Protein AF-0000000072175889 (afdb_homodimer)

Secondary structure (DSSP, 8-state):
------------------------THHHHHHHHHHHHHHHHS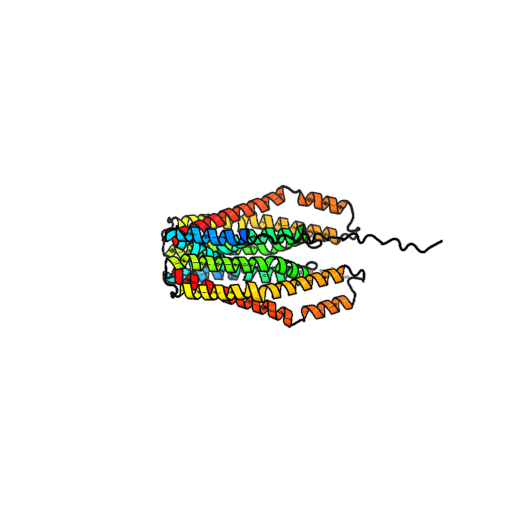-HHHHHHHHHHHHHHHHHHHHHHHHHHHHHHIIIIII-SSSHHHHHHHHHHHHHHHHHHHHHHHHHHHHHHHHTTS-TTSHHHHHHHHHHHHHHIIIIIIHHHHHHHHHHHHHHHHHHHHS-S-TT-HHHHHHHHHHTT-HHHHHHHHHHHHHHHHHHHHHHHHHHHHHH-/------------------------THHHHHHHHHHHHHHHHS-HHHHHHHHHHHHHHHHHHHHHHHHHHHHHHIIIIII-SSSHHHHHHHHHHHHHHHHHHHHHHHHHHHHHHHHTTS-TTSHHHHHHHHHHHHHHIIIIIIHHHHHHHHHHHHHHHHHHHHS-S-TT-HHHHHHHHHHTT-HHHHHHHHHHHHHHHHHHHHHHHHHHHHHH-

Radius of gyration: 27.95 Å; Cα contacts (8 Å, |Δi|>4): 448; chains: 2; bounding box: 130×73×53 Å

Solvent-accessible surface area (backbone atoms only — not comparable to full-atom values): 22132 Å² total; per-residue (Å²): 138,84,78,72,76,77,76,75,78,74,72,75,75,72,69,76,72,73,68,73,73,67,79,63,67,59,72,68,43,43,56,54,53,50,48,50,55,51,50,69,74,40,53,75,55,52,21,39,31,46,12,49,50,16,42,17,34,37,38,7,33,49,55,42,45,66,52,48,49,59,49,47,45,42,43,20,53,68,70,33,92,76,50,26,64,42,46,42,26,43,51,47,37,68,46,45,64,58,49,34,48,50,40,30,50,20,33,48,39,18,42,58,20,40,54,81,77,44,59,74,79,36,69,31,43,47,25,33,51,52,21,34,53,37,28,46,43,31,48,73,51,41,39,57,54,35,30,50,51,24,44,48,50,31,51,50,47,50,54,56,65,64,44,82,66,68,92,80,44,70,62,60,57,47,50,51,54,50,64,75,53,38,64,64,62,56,44,45,44,48,50,43,50,48,39,50,51,52,24,41,52,21,40,49,48,21,51,44,44,57,48,67,103,141,85,80,80,73,79,77,73,77,74,72,75,75,72,71,74,71,72,69,73,72,65,80,64,67,58,72,67,43,43,58,54,51,51,49,52,53,50,52,70,74,39,54,75,56,50,20,39,31,46,12,50,49,16,42,16,34,37,39,6,33,49,54,43,45,66,52,48,50,59,50,47,45,42,44,19,55,69,70,34,90,76,51,25,64,44,46,42,26,42,51,47,36,67,46,45,63,57,49,32,48,50,40,31,49,20,33,50,40,18,42,59,21,38,53,80,77,44,59,75,80,36,69,31,43,47,24,30,52,52,21,34,54,38,29,47,43,32,47,73,52,41,38,57,54,36,30,50,53,24,42,49,50,32,51,50,48,51,54,58,65,64,44,84,64,68,92,81,43,71,63,60,58,47,49,49,56,51,62,74,54,38,63,64,61,56,44,45,43,49,50,43,49,50,39,49,51,52,25,40,51,22,40,48,48,21,51,44,44,58,47,67,103

Foldseek 3Di:
DCPPPPPPPPPPPPVPPPPPPPPDPCVVCVVVVVLVVCLVVPDLVVLQVQLVQLLVCLQVVLVVCVVVLVVLQCCQDPVDPPRHLLVSLVVCLVCQLVVLVSNLVSLVRNLSSCVVPDPCPQLLNVLSVLLNVLSVCCNPPLVVVLSVLSVVSNVVVVVVVPPPPPPPDPVVVVVVVVSVPPPVSVVSVVVNSVSSVSSSVSSVSNVVRVVVD/DDDPPPPPPPPPPPVPPPPPPPPDPCVVCVVVVVLVVCLVVPDLVVLQVQLVQLLVCLQVVLVVCVVVLVVLQCCQDPVDPPRHLLVSLVVCLVCQLVVLVSNLVSLVRNLSSCVVPDPCPQLLNVLSVLLNVLSVCCNPPLVVVLSVLSVVSNVVVVVLVPPPPPPPDPVVVVVVVVSVPPPVSVVSVVVNSVSSVSSSVSSVSNVVRVVVD

Structure (mmCIF, N/CA/C/O backbone):
data_AF-0000000072175889-model_v1
#
loop_
_entity.id
_entity.type
_entity.pdbx_description
1 polymer 'TMEM205-like domain-containing protein'
#
loop_
_atom_site.group_PDB
_atom_site.id
_atom_site.type_symbol
_atom_site.label_atom_id
_atom_site.label_alt_id
_atom_site.label_comp_id
_atom_site.label_asym_id
_atom_site.label_entity_id
_atom_site.label_seq_id
_atom_site.pdbx_PDB_ins_code
_atom_site.Cartn_x
_atom_site.Cartn_y
_atom_site.Cartn_z
_atom_site.occupancy
_atom_site.B_iso_or_equiv
_atom_site.auth_seq_id
_atom_site.auth_comp_id
_atom_site.auth_asym_id
_atom_site.auth_atom_id
_atom_site.pdbx_PDB_model_num
ATOM 1 N N . MET A 1 1 ? -71.188 46.906 4.781 1 25.08 1 MET A N 1
ATOM 2 C CA . MET A 1 1 ? -69.875 47.062 4.105 1 25.08 1 MET A CA 1
ATOM 3 C C . MET A 1 1 ? -68.875 45.938 4.488 1 25.08 1 MET A C 1
ATOM 5 O O . MET A 1 1 ? -68.875 45.5 5.633 1 25.08 1 MET A O 1
ATOM 9 N N . ALA A 1 2 ? -68.312 45.281 3.402 1 26.62 2 ALA A N 1
ATOM 10 C CA . ALA A 1 2 ? -67.812 44.031 2.838 1 26.62 2 ALA A CA 1
ATOM 11 C C . ALA A 1 2 ? -66.438 43.75 3.328 1 26.62 2 ALA A C 1
ATOM 13 O O . ALA A 1 2 ? -65.438 44.375 2.893 1 26.62 2 ALA A O 1
ATOM 14 N N . ASP A 1 3 ? -66.25 43.75 4.602 1 27.36 3 ASP A N 1
ATOM 15 C CA . ASP A 1 3 ? -65 43.5 5.297 1 27.36 3 ASP A CA 1
ATOM 16 C C . ASP A 1 3 ? -64.375 42.219 4.82 1 27.36 3 ASP A C 1
ATOM 18 O O . ASP A 1 3 ? -64.812 41.125 5.16 1 27.36 3 ASP A O 1
ATOM 22 N N . GLU A 1 4 ? -64.25 42.125 3.418 1 26.41 4 GLU A N 1
ATOM 23 C CA . GLU A 1 4 ? -63.688 40.969 2.705 1 26.41 4 GLU A CA 1
ATOM 24 C C . GLU A 1 4 ? -62.344 40.562 3.275 1 26.41 4 GLU A C 1
ATOM 26 O O . GLU A 1 4 ? -61.438 41.406 3.43 1 26.41 4 GLU A O 1
ATOM 31 N N . SER A 1 5 ? -62.344 39.625 4.266 1 29.09 5 SER A N 1
ATOM 32 C CA . SER A 1 5 ? -61.406 38.781 4.941 1 29.09 5 SER A CA 1
ATOM 33 C C . SER A 1 5 ? -60.375 38.219 3.961 1 29.09 5 SER A C 1
ATOM 35 O O . SER A 1 5 ? -60.719 37.469 3.039 1 29.09 5 SER A O 1
ATOM 37 N N . LEU A 1 6 ? -59.562 39.125 3.35 1 28.02 6 LEU A N 1
ATOM 38 C CA . LEU A 1 6 ? -58.531 38.781 2.375 1 28.02 6 LEU A CA 1
ATOM 39 C C . LEU A 1 6 ? -57.719 37.594 2.857 1 28.02 6 LEU A C 1
ATOM 41 O O . LEU A 1 6 ? -57.219 37.594 3.977 1 28.02 6 LEU A O 1
ATOM 45 N N . SER A 1 7 ? -58.188 36.375 2.561 1 28.78 7 SER A N 1
ATOM 46 C CA . SER A 1 7 ? -57.656 35 2.637 1 28.78 7 SER A CA 1
ATOM 47 C C . SER A 1 7 ? -56.219 34.938 2.156 1 28.78 7 SER A C 1
ATOM 49 O O . SER A 1 7 ? -55.906 35.344 1.032 1 28.78 7 SER A O 1
ATOM 51 N N . GLY A 1 8 ? -55.312 35.469 3.002 1 26.55 8 GLY A N 1
ATOM 52 C CA . GLY A 1 8 ? -53.875 35.438 2.754 1 26.55 8 GLY A CA 1
ATOM 53 C C . GLY A 1 8 ? -53.406 34.125 2.17 1 26.55 8 GLY A C 1
ATOM 54 O O . GLY A 1 8 ? -53.875 33.062 2.574 1 26.55 8 GLY A O 1
ATOM 55 N N . HIS A 1 9 ? -53.219 34.062 0.839 1 29.09 9 HIS A N 1
ATOM 56 C CA . HIS A 1 9 ? -52.656 33.031 -0.006 1 29.09 9 HIS A CA 1
ATOM 57 C C . HIS A 1 9 ? -51.375 32.438 0.612 1 29.09 9 HIS A C 1
ATOM 59 O O . HIS A 1 9 ? -50.469 33.188 0.969 1 29.09 9 HIS A O 1
ATOM 65 N N . GLU A 1 10 ? -51.531 31.375 1.398 1 28.72 10 GLU A N 1
ATOM 66 C CA . GLU A 1 10 ? -50.531 30.453 1.918 1 28.72 10 GLU A CA 1
ATOM 67 C C . GLU A 1 10 ? -49.531 30.062 0.833 1 28.72 10 GLU A C 1
ATOM 69 O O . GLU A 1 10 ? -49.906 29.531 -0.206 1 28.72 10 GLU A O 1
ATOM 74 N N . ILE A 1 11 ? -48.625 30.969 0.48 1 29.8 11 ILE A N 1
ATOM 75 C CA . ILE A 1 11 ? -47.594 30.531 -0.454 1 29.8 11 ILE A CA 1
ATOM 76 C C . ILE A 1 11 ? -47 29.219 0.03 1 29.8 11 ILE A C 1
ATOM 78 O O . ILE A 1 11 ? -46.562 29.125 1.181 1 29.8 11 ILE A O 1
ATOM 82 N N . PRO A 1 12 ? -47.469 28.078 -0.475 1 28.64 12 PRO A N 1
ATOM 83 C CA . PRO A 1 12 ? -46.875 26.797 -0.122 1 28.64 12 PRO A CA 1
ATOM 84 C C . PRO A 1 12 ? -45.344 26.766 -0.342 1 28.64 12 PRO A C 1
ATOM 86 O O . PRO A 1 12 ? -44.875 27.141 -1.419 1 28.64 12 PRO A O 1
ATOM 89 N N . GLU A 1 13 ? -44.625 27.234 0.637 1 25.17 13 GLU A N 1
ATOM 90 C CA . GLU A 1 13 ? -43.156 27.109 0.569 1 25.17 13 GLU A CA 1
ATOM 91 C C . GLU A 1 13 ? -42.75 25.688 0.161 1 25.17 13 GLU A C 1
ATOM 93 O O . GLU A 1 13 ? -42.906 24.75 0.928 1 25.17 13 GLU A O 1
ATOM 98 N N . GLU A 1 14 ? -43.094 25.281 -1.032 1 26.05 14 GLU A N 1
ATOM 99 C CA . GLU A 1 14 ? -42.531 24 -1.463 1 26.05 14 GLU A CA 1
ATOM 100 C C . GLU A 1 14 ? -41.031 24 -1.324 1 26.05 14 GLU A C 1
ATOM 102 O O . GLU A 1 14 ? -40.312 24.75 -2.012 1 26.05 14 GLU A O 1
ATOM 107 N N . ARG A 1 15 ? -40.562 24.047 -0.065 1 25.44 15 ARG A N 1
ATOM 108 C CA . ARG A 1 15 ? -39.156 23.781 0.106 1 25.44 15 ARG A CA 1
ATOM 109 C C . ARG A 1 15 ? -38.719 22.594 -0.745 1 25.44 15 ARG A C 1
ATOM 111 O O . ARG A 1 15 ? -39.156 21.469 -0.537 1 25.44 15 ARG A O 1
ATOM 118 N N . LYS A 1 16 ? -38.375 22.891 -1.991 1 23.92 16 LYS A N 1
ATOM 119 C CA . LYS A 1 16 ? -37.688 21.875 -2.791 1 23.92 16 LYS A CA 1
ATOM 120 C C . LYS A 1 16 ? -36.531 21.219 -2.008 1 23.92 16 LYS A C 1
ATOM 122 O O . LYS A 1 16 ? -35.562 21.891 -1.642 1 23.92 16 LYS A O 1
ATOM 127 N N . SER A 1 17 ? -36.906 20.359 -0.991 1 27.66 17 SER A N 1
ATOM 128 C CA . SER A 1 17 ? -35.906 19.484 -0.425 1 27.66 17 SER A CA 1
ATOM 129 C C . SER A 1 17 ? -35 18.906 -1.513 1 27.66 17 SER A C 1
ATOM 131 O O . SER A 1 17 ? -35.469 18.219 -2.418 1 27.66 17 SER A O 1
ATOM 133 N N . THR A 1 18 ? -34.156 19.781 -2.029 1 26.89 18 THR A N 1
ATOM 134 C CA . THR A 1 18 ? -33.156 19.156 -2.896 1 26.89 18 THR A CA 1
ATOM 135 C C . THR A 1 18 ? -32.562 17.922 -2.242 1 26.89 18 THR A C 1
ATOM 137 O O . THR A 1 18 ? -31.891 18.016 -1.211 1 26.89 18 THR A O 1
ATOM 140 N N . ALA A 1 19 ? -33.344 16.875 -2.137 1 27.84 19 ALA A N 1
ATOM 141 C CA . ALA A 1 19 ? -32.812 15.547 -1.836 1 27.84 19 ALA A CA 1
ATOM 142 C C . ALA A 1 19 ? -31.438 15.336 -2.486 1 27.84 19 ALA A C 1
ATOM 144 O O . ALA A 1 19 ? -31.297 15.508 -3.697 1 27.84 19 ALA A O 1
ATOM 145 N N . GLY A 1 20 ? -30.438 15.789 -1.734 1 28.44 20 GLY A N 1
ATOM 146 C CA . GLY A 1 20 ? -29.078 15.414 -2.104 1 28.44 20 GLY A CA 1
ATOM 147 C C . GLY A 1 20 ? -28.984 14.016 -2.688 1 28.44 20 GLY A C 1
ATOM 148 O O . GLY A 1 20 ? -29.438 13.047 -2.07 1 28.44 20 GLY A O 1
ATOM 149 N N . ARG A 1 21 ? -29.188 13.914 -3.973 1 28.92 21 ARG A N 1
ATOM 150 C CA . ARG A 1 21 ? -28.969 12.672 -4.703 1 28.92 21 ARG A CA 1
ATOM 151 C C . ARG A 1 21 ? -27.812 11.883 -4.117 1 28.92 21 ARG A C 1
ATOM 153 O O . ARG A 1 21 ? -26.688 12.406 -4 1 28.92 21 ARG A O 1
ATOM 160 N N . SER A 1 22 ? -28.172 11 -3.234 1 33.03 22 SER A N 1
ATOM 161 C CA . SER A 1 22 ? -27.266 9.961 -2.775 1 33.03 22 SER A CA 1
ATOM 162 C C . SER A 1 22 ? -26.359 9.477 -3.904 1 33.03 22 SER A C 1
ATOM 164 O O . SER A 1 22 ? -26.828 9.227 -5.016 1 33.03 22 SER A O 1
ATOM 166 N N . PRO A 1 23 ? -25.156 10.016 -3.939 1 34.16 23 PRO A N 1
ATOM 167 C CA . PRO A 1 23 ? -24.297 9.477 -5 1 34.16 23 PRO A CA 1
ATOM 168 C C . PRO A 1 23 ? -24.609 8.016 -5.32 1 34.16 23 PRO A C 1
ATOM 170 O O . PRO A 1 23 ? -24.875 7.223 -4.41 1 34.16 23 PRO A O 1
ATOM 173 N N . SER A 1 24 ? -25.203 7.66 -6.469 1 33.81 24 SER A N 1
ATOM 174 C CA . SER A 1 24 ? -25.719 6.41 -7.016 1 33.81 24 SER A CA 1
ATOM 175 C C . SER A 1 24 ? -24.797 5.242 -6.691 1 33.81 24 SER A C 1
ATOM 177 O O . SER A 1 24 ? -23.578 5.355 -6.824 1 33.81 24 SER A O 1
ATOM 179 N N . THR A 1 25 ? -25.297 4.262 -5.941 1 39 25 THR A N 1
ATOM 180 C CA . THR A 1 25 ? -24.922 2.869 -5.73 1 39 25 THR A CA 1
ATOM 181 C C . THR A 1 25 ? -24.391 2.254 -7.023 1 39 25 THR A C 1
ATOM 183 O O . THR A 1 25 ? -23.703 1.228 -6.996 1 39 25 THR A O 1
ATOM 186 N N . ALA A 1 26 ? -24.797 2.83 -8.164 1 35.84 26 ALA A N 1
ATOM 187 C CA . ALA A 1 26 ? -24.453 2.238 -9.453 1 35.84 26 ALA A CA 1
ATOM 188 C C . ALA A 1 26 ? -22.953 2.33 -9.711 1 35.84 26 ALA A C 1
ATOM 190 O O . ALA A 1 26 ? -22.359 1.427 -10.305 1 35.84 26 ALA A O 1
ATOM 191 N N . LEU A 1 27 ? -22.312 3.41 -9.352 1 40.44 27 LEU A N 1
ATOM 192 C CA . LEU A 1 27 ? -20.875 3.529 -9.617 1 40.44 27 LEU A CA 1
ATOM 193 C C . LEU A 1 27 ? -20.094 2.521 -8.797 1 40.44 27 LEU A C 1
ATOM 195 O O . LEU A 1 27 ? -19.016 2.072 -9.227 1 40.44 27 LEU A O 1
ATOM 199 N N . GLN A 1 28 ? -20.625 2.164 -7.562 1 40.88 28 GLN A N 1
ATOM 200 C CA . GLN A 1 28 ? -19.938 1.193 -6.719 1 40.88 28 GLN A CA 1
ATOM 201 C C . GLN A 1 28 ? -20.172 -0.232 -7.207 1 40.88 28 GLN A C 1
ATOM 203 O O . GLN A 1 28 ? -19.297 -1.092 -7.082 1 40.88 28 GLN A O 1
ATOM 208 N N . LEU A 1 29 ? -21.359 -0.462 -7.664 1 44.06 29 LEU A N 1
ATOM 209 C CA . LEU A 1 29 ? -21.703 -1.814 -8.086 1 44.06 29 LEU A CA 1
ATOM 210 C C . LEU A 1 29 ? -21.094 -2.133 -9.445 1 44.06 29 LEU A C 1
ATOM 212 O O . LEU A 1 29 ? -20.953 -3.301 -9.812 1 44.06 29 LEU A O 1
ATOM 216 N N . MET A 1 30 ? -20.797 -1.119 -10.164 1 43.03 30 MET A N 1
ATOM 217 C CA . MET A 1 30 ? -20.375 -1.392 -11.539 1 43.03 30 MET A CA 1
ATOM 218 C C . MET A 1 30 ? -19.062 -2.164 -11.562 1 43.03 30 MET A C 1
ATOM 220 O O . MET A 1 30 ? -18.906 -3.105 -12.344 1 43.03 30 MET A O 1
ATOM 224 N N . PRO A 1 31 ? -18.172 -1.819 -10.672 1 46.97 31 PRO A N 1
ATOM 225 C CA . PRO A 1 31 ? -16.969 -2.648 -10.797 1 46.97 31 PRO A CA 1
ATOM 226 C C . PRO A 1 31 ? -17.203 -4.082 -10.328 1 46.97 31 PRO A C 1
ATOM 228 O O . PRO A 1 31 ? -16.656 -5.02 -10.914 1 46.97 31 PRO A O 1
ATOM 231 N N . ALA A 1 32 ? -18.062 -4.254 -9.406 1 48.25 32 ALA A N 1
ATOM 232 C CA . ALA A 1 32 ? -18.312 -5.633 -8.992 1 48.25 32 ALA A CA 1
ATOM 233 C C . ALA A 1 32 ? -19.016 -6.418 -10.086 1 48.25 32 ALA A C 1
ATOM 235 O O . ALA A 1 32 ? -18.688 -7.582 -10.336 1 48.25 32 ALA A O 1
ATOM 236 N N . LEU A 1 33 ? -20.094 -5.902 -10.68 1 44.22 33 LEU A N 1
ATOM 237 C CA . LEU A 1 33 ? -20.781 -6.582 -11.766 1 44.22 33 LEU A CA 1
ATOM 238 C C . LEU A 1 33 ? -19.875 -6.758 -12.969 1 44.22 33 LEU A C 1
ATOM 240 O O . LEU A 1 33 ? -19.859 -7.824 -13.594 1 44.22 33 LEU A O 1
ATOM 244 N N . LEU A 1 34 ? -19.125 -5.781 -13.352 1 44.84 34 LEU A N 1
ATOM 245 C CA . LEU A 1 34 ? -18.172 -5.941 -14.445 1 44.84 34 LEU A CA 1
ATOM 246 C C . LEU A 1 34 ? -17.125 -7 -14.109 1 44.84 34 LEU A C 1
ATOM 248 O O . LEU A 1 34 ? -16.75 -7.809 -14.961 1 44.84 34 LEU A O 1
ATOM 252 N N . LEU A 1 35 ? -16.703 -7.012 -12.898 1 46.22 35 LEU A N 1
ATOM 253 C CA . LEU A 1 35 ? -15.797 -8.07 -12.469 1 46.22 35 LEU A CA 1
ATOM 254 C C . LEU A 1 35 ? -16.469 -9.438 -12.57 1 46.22 35 LEU A C 1
ATOM 256 O O . LEU A 1 35 ? -15.859 -10.398 -13.031 1 46.22 35 LEU A O 1
ATOM 260 N N . SER A 1 36 ? -17.672 -9.555 -12.102 1 47.06 36 SER A N 1
ATOM 261 C CA . SER A 1 36 ? -18.422 -10.805 -12.234 1 47.06 36 SER A CA 1
ATOM 262 C C . SER A 1 36 ? -18.562 -11.211 -13.695 1 47.06 36 SER A C 1
ATOM 264 O O . SER A 1 36 ? -18.406 -12.391 -14.031 1 47.06 36 SER A O 1
ATOM 266 N N . LEU A 1 37 ? -18.984 -10.375 -14.523 1 44 37 LEU A N 1
ATOM 267 C CA . LEU A 1 37 ? -19.156 -10.672 -15.938 1 44 37 LEU A CA 1
ATOM 268 C C . LEU A 1 37 ? -17.812 -11.008 -16.578 1 44 37 LEU A C 1
ATOM 270 O O . LEU A 1 37 ? -17.719 -11.938 -17.391 1 44 37 LEU A O 1
ATOM 274 N N . LEU A 1 38 ? -16.781 -10.258 -16.25 1 46.25 38 LEU A N 1
ATOM 275 C CA . LEU A 1 38 ? -15.469 -10.586 -16.812 1 46.25 38 LEU A CA 1
ATOM 276 C C . LEU A 1 38 ? -15.016 -11.969 -16.359 1 46.25 38 LEU A C 1
ATOM 278 O O . LEU A 1 38 ? -14.391 -12.711 -17.125 1 46.25 38 LEU A O 1
ATOM 282 N N . LEU A 1 39 ? -15.32 -12.359 -15.156 1 49.97 39 LEU A N 1
ATOM 283 C CA . LEU A 1 39 ? -14.977 -13.664 -14.609 1 49.97 39 LEU A CA 1
ATOM 284 C C . LEU A 1 39 ? -15.766 -14.766 -15.312 1 49.97 39 LEU A C 1
ATOM 286 O O . LEU A 1 39 ? -15.281 -15.898 -15.445 1 49.97 39 LEU A O 1
ATOM 290 N N . GLN A 1 40 ? -17.016 -14.594 -15.492 1 46.59 40 GLN A N 1
ATOM 291 C CA . GLN A 1 40 ? -17.797 -15.609 -16.172 1 46.59 40 GLN A CA 1
ATOM 292 C C . GLN A 1 40 ? -17.203 -15.945 -17.531 1 46.59 40 GLN A C 1
ATOM 294 O O . GLN A 1 40 ? -17.203 -17.109 -17.953 1 46.59 40 GLN A O 1
ATOM 299 N N . LEU A 1 41 ? -16.984 -15.016 -18.312 1 45.38 41 LEU A N 1
ATOM 300 C CA . LEU A 1 41 ? -16.531 -15.281 -19.688 1 45.38 41 LEU A CA 1
ATOM 301 C C . LEU A 1 41 ? -15.047 -15.641 -19.703 1 45.38 41 LEU A C 1
ATOM 303 O O . LEU A 1 41 ? -14.523 -16.078 -20.734 1 45.38 41 LEU A O 1
ATOM 307 N N . ALA A 1 42 ? -14.297 -15.227 -18.594 1 53.75 42 ALA A N 1
ATOM 308 C CA . ALA A 1 42 ? -12.844 -15.211 -18.781 1 53.75 42 ALA A CA 1
ATOM 309 C C . ALA A 1 42 ? -12.25 -16.609 -18.578 1 53.75 42 ALA A C 1
ATOM 311 O O . ALA A 1 42 ? -12.75 -17.391 -17.766 1 53.75 42 ALA A O 1
ATOM 312 N N . ASP A 1 43 ? -11.469 -17.109 -19.438 1 72.38 43 ASP A N 1
ATOM 313 C CA . ASP A 1 43 ? -10.516 -18.219 -19.484 1 72.38 43 ASP A CA 1
ATOM 314 C C . ASP A 1 43 ? -9.797 -18.391 -18.156 1 72.38 43 ASP A C 1
ATOM 316 O O . ASP A 1 43 ? -9.648 -17.438 -17.391 1 72.38 43 ASP A O 1
ATOM 320 N N . SER A 1 44 ? -9.82 -19.578 -17.625 1 79.81 44 SER A N 1
ATOM 321 C CA . SER A 1 44 ? -9.164 -19.984 -16.391 1 79.81 44 SER A CA 1
ATOM 322 C C . SER A 1 44 ? -7.895 -19.172 -16.141 1 79.81 44 SER A C 1
ATOM 324 O O . SER A 1 44 ? -7.531 -18.906 -14.992 1 79.81 44 SER A O 1
ATOM 326 N N . ARG A 1 45 ? -7.418 -18.656 -17.188 1 84.44 45 ARG A N 1
ATOM 327 C CA . ARG A 1 45 ? -6.176 -17.906 -17.078 1 84.44 45 ARG A CA 1
ATOM 328 C C . ARG A 1 45 ? -6.43 -16.5 -16.531 1 84.44 45 ARG A C 1
ATOM 330 O O . ARG A 1 45 ? -5.691 -16.031 -15.664 1 84.44 45 ARG A O 1
ATOM 337 N N . ILE A 1 46 ? -7.445 -16.016 -16.984 1 88.94 46 ILE A N 1
ATOM 338 C CA . ILE A 1 46 ? -7.789 -14.664 -16.547 1 88.94 46 ILE A CA 1
ATOM 339 C C . ILE A 1 46 ? -8.211 -14.688 -15.086 1 88.94 46 ILE A C 1
ATOM 341 O O . ILE A 1 46 ? -7.863 -13.781 -14.32 1 88.94 46 ILE A O 1
ATOM 345 N N . CYS A 1 47 ? -8.852 -15.727 -14.68 1 90.25 47 CYS A N 1
ATOM 346 C CA . CYS A 1 47 ? -9.312 -15.859 -13.297 1 90.25 47 CYS A CA 1
ATOM 347 C C . CYS A 1 47 ? -8.125 -15.969 -12.344 1 90.25 47 CYS A C 1
ATOM 349 O O . CYS A 1 47 ? -8.141 -15.367 -11.266 1 90.25 47 CYS A O 1
ATOM 351 N N . LYS A 1 48 ? -7.156 -16.688 -12.789 1 91.31 48 LYS A N 1
ATOM 352 C CA . LYS A 1 48 ? -5.957 -16.812 -11.969 1 91.31 48 LYS A CA 1
ATOM 353 C C . LYS A 1 48 ? -5.238 -15.477 -11.82 1 91.31 48 LYS A C 1
ATOM 355 O O . LYS A 1 48 ? -4.777 -15.133 -10.727 1 91.31 48 LYS A O 1
ATOM 360 N N . ILE A 1 49 ? -5.203 -14.766 -12.891 1 94.56 49 ILE A N 1
ATOM 361 C CA . ILE A 1 49 ? -4.539 -13.469 -12.875 1 94.56 49 ILE A CA 1
ATOM 362 C C . ILE A 1 49 ? -5.285 -12.516 -11.945 1 94.56 49 ILE A C 1
ATOM 364 O O . ILE A 1 49 ? -4.68 -11.898 -11.07 1 94.56 49 ILE A O 1
ATOM 368 N N . VAL A 1 50 ? -6.562 -12.477 -12.117 1 94.94 50 VAL A N 1
ATOM 369 C CA . VAL A 1 50 ? -7.383 -11.555 -11.344 1 94.94 50 VAL A CA 1
ATOM 370 C C . VAL A 1 50 ? -7.316 -11.922 -9.859 1 94.94 50 VAL A C 1
ATOM 372 O O . VAL A 1 50 ? -7.234 -11.039 -9 1 94.94 50 VAL A O 1
ATOM 375 N N . SER A 1 51 ? -7.281 -13.133 -9.602 1 95.69 51 SER A N 1
ATOM 376 C CA . SER A 1 51 ? -7.195 -13.609 -8.227 1 95.69 51 SER A CA 1
ATOM 377 C C . SER A 1 51 ? -5.879 -13.195 -7.574 1 95.69 51 SER A C 1
ATOM 379 O O . SER A 1 51 ? -5.875 -12.656 -6.465 1 95.69 51 SER A O 1
ATOM 381 N N . LEU A 1 52 ? -4.863 -13.406 -8.312 1 96.69 52 LEU A N 1
ATOM 382 C CA . LEU A 1 52 ? -3.549 -13.094 -7.758 1 96.69 52 LEU A CA 1
ATOM 383 C C . LEU A 1 52 ? -3.359 -11.586 -7.609 1 96.69 52 LEU A C 1
ATOM 385 O O . LEU A 1 52 ? -2.732 -11.133 -6.652 1 96.69 52 LEU A O 1
ATOM 389 N N . LEU A 1 53 ? -3.926 -10.852 -8.484 1 97.94 53 LEU A N 1
ATOM 390 C CA . LEU A 1 53 ? -3.82 -9.398 -8.383 1 97.94 53 LEU A CA 1
ATOM 391 C C . LEU A 1 53 ? -4.602 -8.875 -7.188 1 97.94 53 LEU A C 1
ATOM 393 O O . LEU A 1 53 ? -4.145 -7.969 -6.488 1 97.94 53 LEU A O 1
ATOM 397 N N . GLY A 1 54 ? -5.758 -9.414 -6.992 1 98.25 54 GLY A N 1
ATOM 398 C CA . GLY A 1 54 ? -6.516 -9.039 -5.809 1 98.25 54 GLY A CA 1
ATOM 399 C C . GLY A 1 54 ? -5.781 -9.328 -4.512 1 98.25 54 GLY A C 1
ATOM 400 O O . GLY A 1 54 ? -5.707 -8.477 -3.629 1 98.25 54 GLY A O 1
ATOM 401 N N . ALA A 1 55 ? -5.227 -10.492 -4.477 1 98.38 55 ALA A N 1
ATOM 402 C CA . ALA A 1 55 ? -4.469 -10.883 -3.295 1 98.38 55 ALA A CA 1
ATOM 403 C C . ALA A 1 55 ? -3.219 -10.023 -3.131 1 98.38 55 ALA A C 1
ATOM 405 O O . ALA A 1 55 ? -2.844 -9.672 -2.01 1 98.38 55 ALA A O 1
ATOM 406 N N . ALA A 1 56 ? -2.594 -9.711 -4.223 1 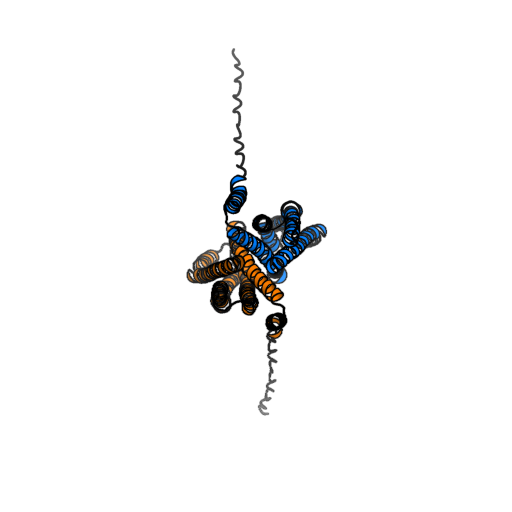98.75 56 ALA A N 1
ATOM 407 C CA . ALA A 1 56 ? -1.386 -8.891 -4.191 1 98.75 56 ALA A CA 1
ATOM 408 C C . ALA A 1 56 ? -1.686 -7.496 -3.654 1 98.75 56 ALA A C 1
ATOM 410 O O . ALA A 1 56 ? -0.936 -6.965 -2.832 1 98.75 56 ALA A O 1
ATOM 411 N N . TYR A 1 57 ? -2.754 -6.973 -4.148 1 98.56 57 TYR A N 1
ATOM 412 C CA . TYR A 1 57 ? -3.127 -5.664 -3.629 1 98.56 57 TYR A CA 1
ATOM 413 C C . TYR A 1 57 ? -3.42 -5.73 -2.135 1 98.56 57 TYR A C 1
ATOM 415 O O . TYR A 1 57 ? -2.945 -4.895 -1.363 1 98.56 57 TYR A O 1
ATOM 423 N N . ALA A 1 58 ? -4.227 -6.66 -1.758 1 98.69 58 ALA A N 1
ATOM 424 C CA . ALA A 1 58 ? -4.613 -6.773 -0.355 1 98.69 58 ALA A CA 1
ATOM 425 C C . ALA A 1 58 ? -3.391 -6.934 0.543 1 98.69 58 ALA A C 1
ATOM 427 O O . ALA A 1 58 ? -3.303 -6.309 1.601 1 98.69 58 ALA A O 1
ATOM 428 N N . PHE A 1 59 ? -2.498 -7.723 0.145 1 98.75 59 PHE A N 1
ATOM 429 C CA . PHE A 1 59 ? -1.285 -7.98 0.913 1 98.75 59 PHE A CA 1
ATOM 430 C C . PHE A 1 59 ? -0.391 -6.746 0.942 1 98.75 59 PHE A C 1
ATOM 432 O O . PHE A 1 59 ? -0.022 -6.266 2.016 1 98.75 59 PHE A O 1
ATOM 439 N N . GLY A 1 60 ? -0.076 -6.223 -0.221 1 98.56 60 GLY A N 1
ATOM 440 C CA . GLY A 1 60 ? 0.896 -5.148 -0.331 1 98.56 60 GLY A CA 1
ATOM 441 C C . GLY A 1 60 ? 0.432 -3.855 0.313 1 98.56 60 GLY A C 1
ATOM 442 O O . GLY A 1 60 ? 1.222 -3.152 0.948 1 98.56 60 GLY A O 1
ATOM 443 N N . SER A 1 61 ? -0.811 -3.533 0.094 1 97.56 61 SER A N 1
ATOM 444 C CA . SER A 1 61 ? -1.342 -2.312 0.688 1 97.56 61 SER A CA 1
ATOM 445 C C . SER A 1 61 ? -1.344 -2.393 2.211 1 97.56 61 SER A C 1
ATOM 447 O O . SER A 1 61 ? -1.03 -1.413 2.891 1 97.56 61 SER A O 1
ATOM 449 N N . ASN A 1 62 ? -1.625 -3.568 2.723 1 97.5 62 ASN A N 1
ATOM 450 C CA . ASN A 1 62 ? -1.643 -3.756 4.168 1 97.5 62 ASN A CA 1
ATOM 451 C C . ASN A 1 62 ? -0.236 -3.707 4.758 1 97.5 62 ASN A C 1
ATOM 453 O O . ASN A 1 62 ? -0.023 -3.123 5.82 1 97.5 62 ASN A O 1
ATOM 457 N N . VAL A 1 63 ? 0.669 -4.32 4.105 1 97.06 63 VAL A N 1
ATOM 458 C CA . VAL A 1 63 ? 2.049 -4.289 4.578 1 97.06 63 VAL A CA 1
ATOM 459 C C . VAL A 1 63 ? 2.566 -2.852 4.57 1 97.06 63 VAL A C 1
ATOM 461 O O . VAL A 1 63 ? 3.225 -2.416 5.52 1 97.06 63 VAL A O 1
ATOM 464 N N . TRP A 1 64 ? 2.252 -2.148 3.523 1 96.31 64 TRP A N 1
ATOM 465 C CA . TRP A 1 64 ? 2.693 -0.76 3.463 1 96.31 64 TRP A CA 1
ATOM 466 C C . TRP A 1 64 ? 2.064 0.06 4.586 1 96.31 64 TRP A C 1
ATOM 468 O O . TRP A 1 64 ? 2.723 0.915 5.184 1 96.31 64 TRP A O 1
ATOM 478 N N . LEU A 1 65 ? 0.853 -0.194 4.852 1 93.81 65 LEU A N 1
ATOM 479 C CA . LEU A 1 65 ? 0.174 0.535 5.918 1 93.81 65 LEU A CA 1
ATOM 480 C C . LEU A 1 65 ? 0.824 0.254 7.266 1 93.81 65 LEU A C 1
ATOM 482 O O . LEU A 1 65 ? 0.866 1.129 8.133 1 93.81 65 LEU A O 1
ATOM 486 N N . LEU A 1 66 ? 1.371 -0.952 7.457 1 91.12 66 LEU A N 1
ATOM 487 C CA . LEU A 1 66 ? 2.068 -1.31 8.688 1 91.12 66 LEU A CA 1
ATOM 488 C C . LEU A 1 66 ? 3.301 -0.434 8.891 1 91.12 66 LEU A C 1
ATOM 490 O O . LEU A 1 66 ? 3.703 -0.173 10.023 1 91.12 66 LEU A O 1
ATOM 494 N N . ARG A 1 67 ? 3.771 -0.04 7.887 1 90.5 67 ARG A N 1
ATOM 495 C CA . ARG A 1 67 ? 4.977 0.776 7.98 1 90.5 67 ARG A CA 1
ATOM 496 C C . ARG A 1 67 ? 4.645 2.26 7.883 1 90.5 67 ARG A C 1
ATOM 498 O O . ARG A 1 67 ? 5.18 3.072 8.641 1 90.5 67 ARG A O 1
ATOM 505 N N . TYR A 1 68 ? 3.764 2.621 7.016 1 91.44 68 TYR A N 1
ATOM 506 C CA . TYR A 1 68 ? 3.402 4.004 6.734 1 91.44 68 TYR A CA 1
ATOM 507 C C . TYR A 1 68 ? 2.701 4.641 7.93 1 91.44 68 TYR A C 1
ATOM 509 O O . TYR A 1 68 ? 2.967 5.797 8.273 1 91.44 68 TYR A O 1
ATOM 517 N N . GLY A 1 69 ? 1.812 3.93 8.547 1 90.56 69 GLY A N 1
ATOM 518 C CA . GLY A 1 69 ? 1.069 4.445 9.688 1 90.56 69 GLY A CA 1
ATOM 519 C C . GLY A 1 69 ? 1.962 4.953 10.805 1 90.56 69 GLY A C 1
ATOM 520 O O . GLY A 1 69 ? 1.913 6.137 11.156 1 90.56 69 GLY A O 1
ATOM 521 N N . PRO A 1 70 ? 2.74 4.07 11.289 1 91.12 70 PRO A N 1
ATOM 522 C CA . PRO A 1 70 ? 3.662 4.488 12.352 1 91.12 70 PRO A CA 1
ATOM 523 C C . PRO A 1 70 ? 4.609 5.602 11.898 1 91.12 70 PRO A C 1
ATOM 525 O O . PRO A 1 70 ? 4.957 6.477 12.695 1 91.12 70 PRO A O 1
ATOM 528 N N . ARG A 1 71 ? 5.039 5.621 10.719 1 93.12 71 ARG A N 1
ATOM 529 C CA . ARG A 1 71 ? 5.906 6.684 10.219 1 93.12 71 ARG A CA 1
ATOM 530 C C . ARG A 1 71 ? 5.18 8.023 10.195 1 93.12 71 ARG A C 1
ATOM 532 O O . ARG A 1 71 ? 5.727 9.039 10.625 1 93.12 71 ARG A O 1
ATOM 539 N N . MET A 1 72 ? 4 8.023 9.75 1 91.75 72 MET A N 1
ATOM 540 C CA . MET A 1 72 ? 3.182 9.234 9.734 1 91.75 72 MET A CA 1
ATOM 541 C C . MET A 1 72 ? 2.953 9.75 11.156 1 91.75 72 MET A C 1
ATOM 543 O O . MET A 1 72 ? 3.021 10.953 11.398 1 91.75 72 MET A O 1
ATOM 547 N N . TYR A 1 73 ? 2.666 8.852 12.008 1 90.56 73 TYR A N 1
ATOM 548 C CA . TYR A 1 73 ? 2.475 9.227 13.398 1 90.56 73 TYR A CA 1
ATOM 549 C C . TYR A 1 73 ? 3.729 9.891 13.961 1 90.56 73 TYR A C 1
ATOM 551 O O . TYR A 1 73 ? 3.648 10.93 14.625 1 90.56 73 TYR A O 1
ATOM 559 N N . ALA A 1 74 ? 4.859 9.312 13.68 1 92.62 74 ALA A N 1
ATOM 560 C CA . ALA A 1 74 ? 6.125 9.852 14.172 1 92.62 74 ALA A CA 1
ATOM 561 C C . ALA A 1 74 ? 6.371 11.25 13.625 1 92.62 74 ALA A C 1
ATOM 563 O O . ALA A 1 74 ? 6.758 12.156 14.359 1 92.62 74 ALA A O 1
ATOM 564 N N . VAL A 1 75 ? 6.09 11.461 12.406 1 91.06 75 VAL A N 1
ATOM 565 C CA . VAL A 1 75 ? 6.34 12.742 11.758 1 91.06 75 VAL A CA 1
ATOM 566 C C . VAL A 1 75 ? 5.367 13.789 12.289 1 91.06 75 VAL A C 1
ATOM 568 O O . VAL A 1 75 ? 5.77 14.906 12.633 1 91.06 75 VAL A O 1
ATOM 571 N N . CYS A 1 76 ? 4.148 13.453 12.375 1 88.81 76 CYS A N 1
ATOM 572 C CA . CYS A 1 76 ? 3.113 14.391 12.797 1 88.81 76 CYS A CA 1
ATOM 573 C C . CYS A 1 76 ? 3.244 14.719 14.281 1 88.81 76 CYS A C 1
ATOM 575 O O . CYS A 1 76 ? 3.164 15.891 14.672 1 88.81 76 CYS A O 1
ATOM 577 N N . CYS A 1 77 ? 3.527 13.719 15.062 1 85.88 77 CYS A N 1
ATOM 578 C CA . CYS A 1 77 ? 3.34 13.883 16.5 1 85.88 77 CYS A CA 1
ATOM 579 C C . CYS A 1 77 ? 4.68 14.023 17.219 1 85.88 77 CYS A C 1
ATOM 581 O O . CYS A 1 77 ? 4.738 14.539 18.328 1 85.88 77 CYS A O 1
ATOM 583 N N . LYS A 1 78 ? 5.715 13.555 16.641 1 88.06 78 LYS A N 1
ATOM 584 C CA . LYS A 1 78 ? 6.988 13.562 17.359 1 88.06 78 LYS A CA 1
ATOM 585 C C . LYS A 1 78 ? 8.008 14.461 16.656 1 88.06 78 LYS A C 1
ATOM 587 O O . LYS A 1 78 ? 8.812 15.117 17.312 1 88.06 78 LYS A O 1
ATOM 592 N N . GLU A 1 79 ? 7.949 14.445 15.422 1 88.31 79 GLU A N 1
ATOM 593 C CA . GLU A 1 79 ? 9.008 15.125 14.68 1 88.31 79 GLU A CA 1
ATOM 594 C C . GLU A 1 79 ? 8.586 16.531 14.273 1 88.31 79 GLU A C 1
ATOM 596 O O . GLU A 1 79 ? 9.43 17.422 14.094 1 88.31 79 GLU A O 1
ATOM 601 N N . SER A 1 80 ? 7.285 16.703 14.094 1 82.88 80 SER A N 1
ATOM 602 C CA . SER A 1 80 ? 6.785 18.031 13.703 1 82.88 80 SER A CA 1
ATOM 603 C C . SER A 1 80 ? 6.234 18.781 14.906 1 82.88 80 SER A C 1
ATOM 605 O O . SER A 1 80 ? 5.582 18.188 15.773 1 82.88 80 SER A O 1
ATOM 607 N N . ARG A 1 81 ? 6.43 20.047 14.914 1 76.81 81 ARG A N 1
ATOM 608 C CA . ARG A 1 81 ? 5.957 20.891 16.016 1 76.81 81 ARG A CA 1
ATOM 609 C C . ARG A 1 81 ? 4.574 21.453 15.711 1 76.81 81 ARG A C 1
ATOM 611 O O . ARG A 1 81 ? 3.867 21.891 16.625 1 76.81 81 ARG A O 1
ATOM 618 N N . TRP A 1 82 ? 4.227 21.359 14.461 1 77.62 82 TRP A N 1
ATOM 619 C CA . TRP A 1 82 ? 3.004 22.094 14.148 1 77.62 82 TRP A CA 1
ATOM 620 C C . TRP A 1 82 ? 1.911 21.156 13.664 1 77.62 82 TRP A C 1
ATOM 622 O O . TRP A 1 82 ? 0.729 21.5 13.672 1 77.62 82 TRP A O 1
ATOM 632 N N . LEU A 1 83 ? 2.086 20 13.156 1 85.44 83 LEU A N 1
ATOM 633 C CA . LEU A 1 83 ? 1.061 19.094 12.656 1 85.44 83 LEU A CA 1
ATOM 634 C C . LEU A 1 83 ? 0.304 18.438 13.812 1 85.44 83 LEU A C 1
ATOM 636 O O . LEU A 1 83 ? -0.875 18.734 14.031 1 85.44 83 LEU A O 1
ATOM 640 N N . GLY A 1 84 ? 1.044 17.734 14.617 1 86.12 84 GLY A N 1
ATOM 641 C CA . GLY A 1 84 ? 0.48 17.141 15.82 1 86.12 84 GLY A CA 1
ATOM 642 C C . GLY A 1 84 ? -0.486 16 15.531 1 86.12 84 GLY A C 1
ATOM 643 O O . GLY A 1 84 ? -0.54 15.5 14.406 1 86.12 84 GLY A O 1
ATOM 644 N N . LYS A 1 85 ? -1.202 15.555 16.562 1 84.81 85 LYS A N 1
ATOM 645 C CA . LYS A 1 85 ? -2.168 14.461 16.5 1 84.81 85 LYS A CA 1
ATOM 646 C C . LYS A 1 85 ? -3.359 14.844 15.617 1 84.81 85 LYS A C 1
ATOM 648 O O . LYS A 1 85 ? -3.979 13.977 15 1 84.81 85 LYS A O 1
ATOM 653 N N . GLU A 1 86 ? -3.629 16.062 15.555 1 84.69 86 GLU A N 1
ATOM 654 C CA . GLU A 1 86 ? -4.754 16.547 14.766 1 84.69 86 GLU A CA 1
ATOM 655 C C . GLU A 1 86 ? -4.539 16.297 13.273 1 84.69 86 GLU A C 1
ATOM 657 O O . GLU A 1 86 ? -5.445 15.812 12.586 1 84.69 86 GLU A O 1
ATOM 662 N N . ALA A 1 87 ? -3.365 16.656 12.867 1 87.38 87 ALA A N 1
ATOM 663 C CA . ALA A 1 87 ? -3.049 16.406 11.469 1 87.38 87 ALA A CA 1
ATOM 664 C C . ALA A 1 87 ? -3.098 14.906 11.156 1 87.38 87 ALA A C 1
ATOM 666 O O . ALA A 1 87 ? -3.689 14.492 10.156 1 87.38 87 ALA A O 1
ATOM 667 N N . PHE A 1 88 ? -2.48 14.203 12.039 1 90.19 88 PHE A N 1
ATOM 668 C CA . PHE A 1 88 ? -2.449 12.758 11.867 1 90.19 88 PHE A CA 1
ATOM 669 C C . PHE A 1 88 ? -3.861 12.188 11.797 1 90.19 88 PHE A C 1
ATOM 671 O O . PHE A 1 88 ? -4.184 11.43 10.875 1 90.19 88 PHE A O 1
ATOM 678 N N . SER A 1 89 ? -4.695 12.523 12.719 1 87.69 89 SER A N 1
ATOM 679 C CA . SER A 1 89 ? -6.059 12.008 12.781 1 87.69 89 SER A CA 1
ATOM 680 C C . SER A 1 89 ? -6.879 12.461 11.57 1 87.69 89 SER A C 1
ATOM 682 O O . SER A 1 89 ? -7.707 11.711 11.062 1 87.69 89 SER A O 1
ATOM 684 N N . THR A 1 90 ? -6.703 13.625 11.172 1 87.44 90 THR A N 1
ATOM 685 C CA . THR A 1 90 ? -7.414 14.148 10.016 1 87.44 90 THR A CA 1
ATOM 686 C C . THR A 1 90 ? -7.086 13.336 8.766 1 87.44 90 THR A C 1
ATOM 688 O O . THR A 1 90 ? -7.988 12.961 8.008 1 87.44 90 THR A O 1
ATOM 691 N N . LEU A 1 91 ? -5.852 13.102 8.617 1 90.94 91 LEU A N 1
ATOM 692 C CA . LEU A 1 91 ? -5.414 12.352 7.445 1 90.94 91 LEU A CA 1
ATOM 693 C C . LEU A 1 91 ? -5.891 10.906 7.508 1 90.94 91 LEU A C 1
ATOM 695 O O . LEU A 1 91 ? -6.352 10.352 6.504 1 90.94 91 LEU A O 1
ATOM 699 N N . GLN A 1 92 ? -5.793 10.305 8.648 1 88.81 92 GLN A N 1
ATOM 700 C CA . GLN A 1 92 ? -6.254 8.93 8.812 1 88.81 92 GLN A CA 1
ATOM 701 C C . GLN A 1 92 ? -7.758 8.82 8.57 1 88.81 92 GLN A C 1
ATOM 703 O O . GLN A 1 92 ? -8.219 7.895 7.902 1 88.81 92 GLN A O 1
ATOM 708 N N . ALA A 1 93 ? -8.469 9.758 9.117 1 88.44 93 ALA A N 1
ATOM 709 C CA . ALA A 1 93 ? -9.922 9.75 8.961 1 88.44 93 ALA A CA 1
ATOM 710 C C . ALA A 1 93 ? -10.32 9.883 7.492 1 88.44 93 ALA A C 1
ATOM 712 O O . ALA A 1 93 ? -11.336 9.336 7.07 1 88.44 93 ALA A O 1
ATOM 713 N N . ALA A 1 94 ? -9.547 10.539 6.777 1 89.94 94 ALA A N 1
ATOM 714 C CA . ALA A 1 94 ? -9.852 10.773 5.367 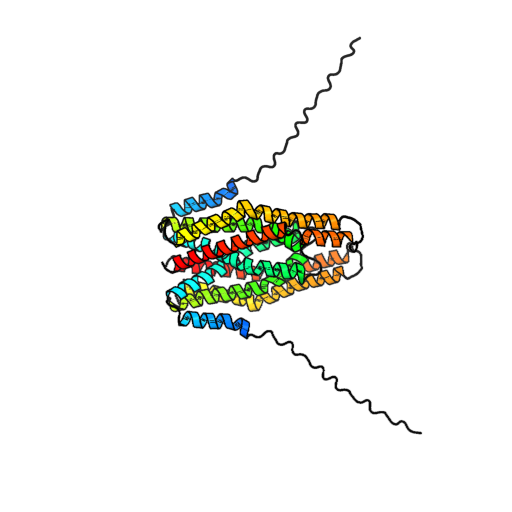1 89.94 94 ALA A CA 1
ATOM 715 C C . ALA A 1 94 ? -9.5 9.555 4.52 1 89.94 94 ALA A C 1
ATOM 717 O O . ALA A 1 94 ? -10.141 9.281 3.506 1 89.94 94 ALA A O 1
ATOM 718 N N . CYS A 1 95 ? -8.508 8.797 4.898 1 91 95 CYS A N 1
ATOM 719 C CA . CYS A 1 95 ? -7.961 7.766 4.023 1 91 95 CYS A CA 1
ATOM 720 C C . CYS A 1 95 ? -8.469 6.383 4.418 1 91 95 CYS A C 1
ATOM 722 O O . CYS A 1 95 ? -8.57 5.492 3.576 1 91 95 CYS A O 1
ATOM 724 N N . PHE A 1 96 ? -8.883 6.164 5.641 1 91.44 96 PHE A N 1
ATOM 725 C CA . PHE A 1 96 ? -9.148 4.824 6.156 1 91.44 96 PHE A CA 1
ATOM 726 C C . PHE A 1 96 ? -10.414 4.246 5.527 1 91.44 96 PHE A C 1
ATOM 728 O O . PHE A 1 96 ? -10.453 3.066 5.18 1 91.44 96 PHE A O 1
ATOM 735 N N . PRO A 1 97 ? -11.453 5.004 5.406 1 92.38 97 PRO A N 1
ATOM 736 C CA . PRO A 1 97 ? -12.648 4.426 4.785 1 92.38 97 PRO A CA 1
ATOM 737 C C . PRO A 1 97 ? -12.375 3.846 3.4 1 92.38 97 PRO A C 1
ATOM 739 O O . PRO A 1 97 ? -12.852 2.754 3.076 1 92.38 97 PRO A O 1
ATOM 742 N N . GLU A 1 98 ? -11.688 4.543 2.613 1 93.81 98 GLU A N 1
ATOM 743 C CA . GLU A 1 98 ? -11.344 4.039 1.286 1 93.81 98 GLU A CA 1
ATOM 744 C C . GLU A 1 98 ? -10.422 2.83 1.375 1 93.81 98 GLU A C 1
ATOM 746 O O . GLU A 1 98 ? -10.531 1.899 0.573 1 93.81 98 GLU A O 1
ATOM 751 N N . PHE A 1 99 ? -9.516 2.906 2.316 1 94.94 99 PHE A N 1
ATOM 752 C CA . PHE A 1 99 ? -8.609 1.776 2.484 1 94.94 99 PHE A CA 1
ATOM 753 C C . PHE A 1 99 ? -9.383 0.502 2.795 1 94.94 99 PHE A C 1
ATOM 755 O O . PHE A 1 99 ? -9.148 -0.54 2.18 1 94.94 99 PHE A O 1
ATOM 762 N N . PHE A 1 100 ? -10.312 0.595 3.699 1 96.25 100 PHE A N 1
ATOM 763 C CA . PHE A 1 100 ? -11.094 -0.569 4.098 1 96.25 100 PHE A CA 1
ATOM 764 C C . PHE A 1 100 ? -11.969 -1.055 2.947 1 96.25 100 PHE A C 1
ATOM 766 O O . PHE A 1 100 ? -12.125 -2.262 2.746 1 96.25 100 PHE A O 1
ATOM 773 N N . ALA A 1 101 ? -12.5 -0.189 2.242 1 96.5 101 ALA A N 1
ATOM 774 C CA . ALA A 1 101 ? -13.336 -0.56 1.101 1 96.5 101 ALA A CA 1
ATOM 775 C C . ALA A 1 101 ? -12.516 -1.281 0.034 1 96.5 101 ALA A C 1
ATOM 777 O O . ALA A 1 101 ? -12.93 -2.324 -0.476 1 96.5 101 ALA A O 1
ATOM 778 N N . LEU A 1 102 ? -11.375 -0.741 -0.288 1 96.56 102 LEU A N 1
ATOM 779 C CA . LEU A 1 102 ? -10.531 -1.334 -1.32 1 96.56 102 LEU A CA 1
ATOM 780 C C . LEU A 1 102 ? -9.945 -2.66 -0.848 1 96.56 102 LEU A C 1
ATOM 782 O O . LEU A 1 102 ? -9.781 -3.59 -1.642 1 96.56 102 LEU A O 1
ATOM 786 N N . GLN A 1 103 ? -9.617 -2.701 0.424 1 97.75 103 GLN A N 1
ATOM 787 C CA . GLN A 1 103 ? -9.148 -3.961 0.993 1 97.75 103 GLN A CA 1
ATOM 788 C C . GLN A 1 103 ? -10.203 -5.051 0.865 1 97.75 103 GLN A C 1
ATOM 790 O O . GLN A 1 103 ? -9.898 -6.176 0.459 1 97.75 103 GLN A O 1
ATOM 795 N N . THR A 1 104 ? -11.406 -4.715 1.22 1 97.75 104 THR A N 1
ATOM 796 C CA . THR A 1 104 ? -12.5 -5.668 1.13 1 97.75 104 THR A CA 1
ATOM 797 C C . THR A 1 104 ? -12.742 -6.086 -0.319 1 97.75 104 THR A C 1
ATOM 799 O O . THR A 1 104 ? -12.852 -7.277 -0.617 1 97.75 104 THR A O 1
ATOM 802 N N . ALA A 1 105 ? -12.773 -5.164 -1.192 1 97.69 105 ALA A N 1
ATOM 803 C CA . ALA A 1 105 ? -12.977 -5.441 -2.613 1 97.69 105 ALA A CA 1
ATOM 804 C C . ALA A 1 105 ? -11.867 -6.336 -3.156 1 97.69 105 ALA A C 1
ATOM 806 O O . ALA A 1 105 ? -12.133 -7.262 -3.928 1 97.69 105 ALA A O 1
ATOM 807 N N . ALA A 1 106 ? -10.672 -6.031 -2.779 1 98.19 106 ALA A N 1
ATOM 808 C CA . ALA A 1 106 ? -9.531 -6.805 -3.256 1 98.19 106 ALA A CA 1
ATOM 809 C C . ALA A 1 106 ? -9.625 -8.258 -2.809 1 98.19 106 ALA A C 1
ATOM 811 O O . ALA A 1 106 ? -9.352 -9.172 -3.588 1 98.19 106 ALA A O 1
ATOM 812 N N . CYS A 1 107 ? -10 -8.461 -1.605 1 98.19 107 CYS A N 1
ATOM 813 C CA . CYS A 1 107 ? -10.156 -9.82 -1.104 1 98.19 107 CYS A CA 1
ATOM 814 C C . CYS A 1 107 ? -11.281 -10.547 -1.833 1 98.19 107 CYS A C 1
ATOM 816 O O . CYS A 1 107 ? -11.164 -11.734 -2.145 1 98.19 107 CYS A O 1
ATOM 818 N N . LEU A 1 108 ? -12.352 -9.844 -2.096 1 96.94 108 LEU A N 1
ATOM 819 C CA . LEU A 1 108 ? -13.461 -10.438 -2.84 1 96.94 108 LEU A CA 1
ATOM 820 C C . LEU A 1 108 ? -13.031 -10.805 -4.254 1 96.94 108 LEU A C 1
ATOM 822 O O . LEU A 1 108 ? -13.398 -11.867 -4.766 1 96.94 108 LEU A O 1
ATOM 826 N N . VAL A 1 109 ? -12.266 -9.977 -4.82 1 96.06 109 VAL A N 1
ATOM 827 C CA . VAL A 1 109 ? -11.758 -10.227 -6.164 1 96.06 109 VAL A CA 1
ATOM 828 C C . VAL A 1 109 ? -10.844 -11.453 -6.152 1 96.06 109 VAL A C 1
ATOM 830 O O . VAL A 1 109 ? -10.93 -12.305 -7.039 1 96.06 109 VAL A O 1
ATOM 833 N N . ALA A 1 110 ? -10 -11.523 -5.156 1 96.69 110 ALA A N 1
ATOM 834 C CA . ALA A 1 110 ? -9.086 -12.656 -5.047 1 96.69 110 ALA A CA 1
ATOM 835 C C . ALA A 1 110 ? -9.859 -13.969 -4.914 1 96.69 110 ALA A C 1
ATOM 837 O O . ALA A 1 110 ? -9.562 -14.938 -5.609 1 96.69 110 ALA A O 1
ATOM 838 N N . LEU A 1 111 ? -10.844 -13.938 -4.078 1 95.75 111 LEU A N 1
ATOM 839 C CA . LEU A 1 111 ? -11.648 -15.141 -3.887 1 95.75 111 LEU A CA 1
ATOM 840 C C . LEU A 1 111 ? -12.453 -15.469 -5.145 1 95.75 111 LEU A C 1
ATOM 842 O O . LEU A 1 111 ? -12.516 -16.625 -5.559 1 95.75 111 LEU A O 1
ATOM 846 N N . GLY A 1 112 ? -13.07 -14.445 -5.68 1 92.75 112 GLY A N 1
ATOM 847 C CA . GLY A 1 112 ? -13.867 -14.641 -6.879 1 92.75 112 GLY A CA 1
ATOM 848 C C . GLY A 1 112 ? -13.078 -15.203 -8.039 1 92.75 112 GLY A C 1
ATOM 849 O O . GLY A 1 112 ? -13.562 -16.078 -8.766 1 92.75 112 GLY A O 1
ATOM 850 N N . GLY A 1 113 ? -11.898 -14.766 -8.195 1 90.56 113 GLY A N 1
ATOM 851 C CA . GLY A 1 113 ? -11.039 -15.281 -9.25 1 90.56 113 GLY A CA 1
ATOM 852 C C . GLY A 1 113 ? -10.656 -16.734 -9.055 1 90.56 113 GLY A C 1
ATOM 853 O O . GLY A 1 113 ? -10.523 -17.484 -10.023 1 90.56 113 GLY A O 1
ATOM 854 N N . ARG A 1 114 ? -10.461 -17.094 -7.871 1 88.5 114 ARG A N 1
ATOM 855 C CA . ARG A 1 114 ? -10.023 -18.469 -7.598 1 88.5 114 ARG A CA 1
ATOM 856 C C . ARG A 1 114 ? -11.211 -19.422 -7.578 1 88.5 114 ARG A C 1
ATOM 858 O O . ARG A 1 114 ? -11.039 -20.625 -7.781 1 88.5 114 ARG A O 1
ATOM 865 N N . TRP A 1 115 ? -12.328 -18.922 -7.328 1 79.56 115 TRP A N 1
ATOM 866 C CA . TRP A 1 115 ? -13.5 -19.781 -7.148 1 79.56 115 TRP A CA 1
ATOM 867 C C . TRP A 1 115 ? -13.82 -20.531 -8.43 1 79.56 115 TRP A C 1
ATOM 869 O O . TRP A 1 115 ? -14.336 -21.656 -8.375 1 79.56 115 TRP A O 1
ATOM 879 N N . ALA A 1 116 ? -13.375 -20.078 -9.555 1 76 116 ALA A N 1
ATOM 880 C CA . ALA A 1 116 ? -13.648 -20.766 -10.812 1 76 116 ALA A CA 1
ATOM 881 C C . ALA A 1 116 ? -12.672 -21.922 -11.031 1 76 116 ALA A C 1
ATOM 883 O O . ALA A 1 116 ? -12.945 -22.828 -11.812 1 76 116 ALA A O 1
ATOM 884 N N . THR A 1 117 ? -11.633 -21.938 -10.281 1 77.62 117 THR A N 1
ATOM 885 C CA . THR A 1 117 ? -10.57 -22.875 -10.633 1 77.62 117 THR A CA 1
ATOM 886 C C . THR A 1 117 ? -10.289 -23.828 -9.477 1 77.62 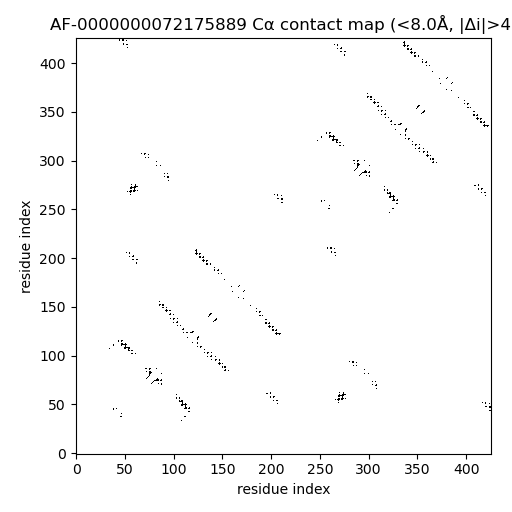117 THR A C 1
ATOM 888 O O . THR A 1 117 ? -9.508 -24.781 -9.617 1 77.62 117 THR A O 1
ATOM 891 N N . ALA A 1 118 ? -10.867 -23.594 -8.297 1 81.38 118 ALA A N 1
ATOM 892 C CA . ALA A 1 118 ? -10.547 -24.438 -7.148 1 81.38 118 ALA A CA 1
ATOM 893 C C . ALA A 1 118 ? -11.766 -24.625 -6.254 1 81.38 118 ALA A C 1
ATOM 895 O O . ALA A 1 118 ? -12.711 -23.828 -6.305 1 81.38 118 ALA A O 1
ATOM 896 N N . SER A 1 119 ? -11.672 -25.625 -5.5 1 84.38 119 SER A N 1
ATOM 897 C CA . SER A 1 119 ? -12.742 -25.922 -4.559 1 84.38 119 SER A CA 1
ATOM 898 C C . SER A 1 119 ? -12.898 -24.812 -3.521 1 84.38 119 SER A C 1
ATOM 900 O O . SER A 1 119 ? -11.914 -24.219 -3.094 1 84.38 119 SER A O 1
ATOM 902 N N . VAL A 1 120 ? -14.094 -24.656 -3.117 1 81.56 120 VAL A N 1
ATOM 903 C CA . VAL A 1 120 ? -14.391 -23.656 -2.094 1 81.56 120 VAL A CA 1
ATOM 904 C C . VAL A 1 120 ? -13.742 -24.062 -0.771 1 81.56 120 VAL A C 1
ATOM 906 O O . VAL A 1 120 ? -13.508 -23.219 0.097 1 81.56 120 VAL A O 1
ATOM 909 N N . TRP A 1 121 ? -13.359 -25.312 -0.703 1 86.38 121 TRP A N 1
ATOM 910 C CA . TRP A 1 121 ? -12.859 -25.828 0.569 1 86.38 121 TRP A CA 1
ATOM 911 C C . TRP A 1 121 ? -11.336 -25.922 0.554 1 86.38 121 TRP A C 1
ATOM 913 O O . TRP A 1 121 ? -10.727 -26.359 1.536 1 86.38 121 TRP A O 1
ATOM 923 N N . ASP A 1 122 ? -10.812 -25.5 -0.465 1 91 122 ASP A N 1
ATOM 924 C CA . ASP A 1 122 ? -9.352 -25.484 -0.506 1 91 122 ASP A CA 1
ATOM 925 C C . ASP A 1 122 ? -8.781 -24.516 0.512 1 91 122 ASP A C 1
ATOM 927 O O . ASP A 1 122 ? -9.406 -23.5 0.824 1 91 122 ASP A O 1
ATOM 931 N N . VAL A 1 123 ? -7.641 -24.75 1 1 92.81 123 VAL A N 1
ATOM 932 C CA . VAL A 1 123 ? -6.996 -23.984 2.064 1 92.81 123 VAL A CA 1
ATOM 933 C C . VAL A 1 123 ? -6.883 -22.516 1.655 1 92.81 123 VAL A C 1
ATOM 935 O O . VAL A 1 123 ? -7.105 -21.625 2.471 1 92.81 123 VAL A O 1
ATOM 938 N N . ALA A 1 124 ? -6.578 -22.328 0.427 1 94.44 124 ALA A N 1
ATOM 939 C CA . ALA A 1 124 ? -6.453 -20.953 -0.067 1 94.44 124 ALA A CA 1
ATOM 940 C C . ALA A 1 124 ? -7.793 -20.219 0.009 1 94.44 124 ALA A C 1
ATOM 942 O O . ALA A 1 124 ? -7.859 -19.094 0.488 1 94.44 124 ALA A O 1
ATOM 943 N N . ASN A 1 125 ? -8.828 -20.859 -0.377 1 94.94 125 ASN A N 1
ATOM 944 C CA . ASN A 1 125 ? -10.156 -20.25 -0.368 1 94.94 125 ASN A CA 1
ATOM 945 C C . ASN A 1 125 ? -10.656 -20.016 1.054 1 94.94 125 ASN A C 1
ATOM 947 O O . ASN A 1 125 ? -11.281 -19 1.337 1 94.94 125 ASN A O 1
ATOM 951 N N . LEU A 1 126 ? -10.32 -20.922 1.952 1 95.94 126 LEU A N 1
ATOM 952 C CA . LEU A 1 126 ? -10.695 -20.75 3.352 1 95.94 126 LEU A CA 1
ATOM 953 C C . LEU A 1 126 ? -9.984 -19.547 3.963 1 95.94 126 LEU A C 1
ATOM 955 O O . LEU A 1 126 ? -10.594 -18.766 4.695 1 95.94 126 LEU A O 1
ATOM 959 N N . ALA A 1 127 ? -8.766 -19.469 3.664 1 97.44 127 ALA A N 1
ATOM 960 C CA . ALA A 1 127 ? -7.988 -18.328 4.152 1 97.44 127 ALA A CA 1
ATOM 961 C C . ALA A 1 127 ? -8.555 -17.016 3.645 1 97.44 127 ALA A C 1
ATOM 963 O O . ALA A 1 127 ? -8.688 -16.047 4.406 1 97.44 127 ALA A O 1
ATOM 964 N N . MET A 1 128 ? -8.992 -17.031 2.408 1 97.69 128 MET A N 1
ATOM 965 C CA . MET A 1 128 ? -9.484 -15.781 1.814 1 97.69 128 MET A CA 1
ATOM 966 C C . MET A 1 128 ? -10.867 -15.445 2.344 1 97.69 128 MET A C 1
ATOM 968 O O . MET A 1 128 ? -11.203 -14.266 2.508 1 97.69 128 MET A O 1
ATOM 972 N N . MET A 1 129 ? -11.641 -16.438 2.646 1 97.56 129 MET A N 1
ATOM 973 C CA . MET A 1 129 ? -12.938 -16.188 3.268 1 97.56 129 MET A CA 1
ATOM 974 C C . MET A 1 129 ? -12.766 -15.555 4.648 1 97.56 129 MET A C 1
ATOM 976 O O . MET A 1 129 ? -13.516 -14.648 5.02 1 97.56 129 MET A O 1
ATOM 980 N N . ALA A 1 130 ? -11.805 -16.047 5.363 1 98.12 130 ALA A N 1
ATOM 981 C CA . ALA A 1 130 ? -11.492 -15.43 6.648 1 98.12 130 ALA A CA 1
ATOM 982 C C . ALA A 1 130 ? -11.062 -13.977 6.473 1 98.12 130 ALA A C 1
ATOM 984 O O . ALA A 1 130 ? -11.477 -13.102 7.238 1 98.12 130 ALA A O 1
ATOM 985 N N . ALA A 1 131 ? -10.242 -13.758 5.465 1 98.62 131 ALA A N 1
ATOM 986 C CA . ALA A 1 131 ? -9.789 -12.398 5.176 1 98.62 131 ALA A CA 1
ATOM 987 C C . ALA A 1 131 ? -10.969 -11.477 4.887 1 98.62 131 ALA A C 1
ATOM 989 O O . ALA A 1 131 ? -11.016 -10.344 5.363 1 98.62 131 ALA A O 1
ATOM 990 N N . ILE A 1 132 ? -11.898 -11.977 4.172 1 98.19 132 ILE A N 1
ATOM 991 C CA . ILE A 1 132 ? -13.062 -11.195 3.793 1 98.19 132 ILE A CA 1
ATOM 992 C C . ILE A 1 132 ? -13.898 -10.883 5.031 1 98.19 132 ILE A C 1
ATOM 994 O O . ILE A 1 132 ? -14.359 -9.75 5.211 1 98.19 132 ILE A O 1
ATOM 998 N N . ALA A 1 133 ? -14.07 -11.859 5.84 1 98.19 133 ALA A N 1
ATOM 999 C CA . ALA A 1 133 ? -14.836 -11.648 7.062 1 98.19 133 ALA A CA 1
ATOM 1000 C C . ALA A 1 133 ? -14.211 -10.555 7.926 1 98.19 133 ALA A C 1
ATOM 1002 O O . ALA A 1 133 ? -14.914 -9.672 8.422 1 98.19 133 ALA A O 1
ATOM 1003 N N . LEU A 1 134 ? -12.945 -10.594 8.07 1 98.06 134 LEU A N 1
ATOM 1004 C CA . LEU A 1 134 ? -12.227 -9.602 8.867 1 98.06 134 LEU A CA 1
ATOM 1005 C C . LEU A 1 134 ? -12.305 -8.227 8.227 1 98.06 134 LEU A C 1
ATOM 1007 O O . LEU A 1 134 ? -12.492 -7.223 8.914 1 98.06 134 LEU A O 1
ATOM 1011 N N . ALA A 1 135 ? -12.195 -8.188 6.938 1 98 135 ALA A N 1
ATOM 1012 C CA . ALA A 1 135 ? -12.266 -6.918 6.211 1 98 135 ALA A CA 1
ATOM 1013 C C . ALA A 1 135 ? -13.664 -6.312 6.312 1 98 135 ALA A C 1
ATOM 1015 O O . ALA A 1 135 ? -13.812 -5.09 6.418 1 98 135 ALA A O 1
ATOM 1016 N N . LEU A 1 136 ? -14.625 -7.156 6.301 1 97.25 136 LEU A N 1
ATOM 1017 C CA . LEU A 1 136 ? -16 -6.688 6.391 1 97.25 136 LEU A CA 1
ATOM 1018 C C . LEU A 1 136 ? -16.297 -6.105 7.773 1 97.25 136 LEU A C 1
ATOM 1020 O O . LEU A 1 136 ? -17 -5.109 7.895 1 97.25 136 LEU A O 1
ATOM 1024 N N . ILE A 1 137 ? -15.758 -6.703 8.75 1 96.31 137 ILE A N 1
ATOM 1025 C CA . ILE A 1 137 ? -15.922 -6.18 10.102 1 96.31 137 ILE A CA 1
ATOM 1026 C C . ILE A 1 137 ? -15.32 -4.777 10.188 1 96.31 137 ILE A C 1
ATOM 1028 O O . ILE A 1 137 ? -15.914 -3.877 10.789 1 96.31 137 ILE A O 1
ATOM 1032 N N . ASN A 1 138 ? -14.242 -4.617 9.586 1 94.81 138 ASN A N 1
ATOM 1033 C CA . ASN A 1 138 ? -13.625 -3.295 9.594 1 94.81 138 ASN A CA 1
ATOM 1034 C C . ASN A 1 138 ? -14.398 -2.309 8.719 1 94.81 138 ASN A C 1
ATOM 1036 O O . ASN A 1 138 ? -14.555 -1.144 9.094 1 94.81 138 ASN A O 1
ATOM 1040 N N . LEU A 1 139 ? -14.812 -2.742 7.641 1 95.44 139 LEU A N 1
ATOM 1041 C CA . LEU A 1 139 ? -15.484 -1.864 6.688 1 95.44 139 LEU A CA 1
ATOM 1042 C C . LEU A 1 139 ? -16.797 -1.357 7.254 1 95.44 139 LEU A C 1
ATOM 1044 O O . LEU A 1 139 ? -17.125 -0.172 7.133 1 95.44 139 LEU A O 1
ATOM 1048 N N . PHE A 1 140 ? -17.516 -2.188 7.879 1 94.88 140 PHE A N 1
ATOM 1049 C CA . PHE A 1 140 ? -18.875 -1.812 8.266 1 94.88 140 PHE A CA 1
ATOM 1050 C C . PHE A 1 140 ? -18.984 -1.649 9.773 1 94.88 140 PHE A C 1
ATOM 1052 O O . PHE A 1 140 ? -19.938 -1.062 10.273 1 94.88 140 PHE A O 1
ATOM 1059 N N . GLY A 1 141 ? -18.094 -2.141 10.523 1 92.25 141 GLY A N 1
ATOM 1060 C CA . GLY A 1 141 ? -18.188 -2.109 11.969 1 92.25 141 GLY A CA 1
ATOM 1061 C C . GLY A 1 141 ? -17.203 -1.145 12.609 1 92.25 141 GLY A C 1
ATOM 1062 O O . GLY A 1 141 ? -17.547 0.007 12.883 1 92.25 141 GLY A O 1
ATOM 1063 N N . LEU A 1 142 ? -15.953 -1.546 12.648 1 89.19 142 LEU A N 1
ATOM 1064 C CA . LEU A 1 142 ? -14.953 -0.82 13.422 1 89.19 142 LEU A CA 1
ATOM 1065 C C . LEU A 1 142 ? -14.406 0.367 12.633 1 89.19 142 LEU A C 1
ATOM 1067 O O . LEU A 1 142 ? -14.016 1.38 13.219 1 89.19 142 LEU A O 1
ATOM 1071 N N . GLY A 1 143 ? -14.375 0.318 11.383 1 86.88 143 GLY A N 1
ATOM 1072 C CA . GLY A 1 143 ? -13.852 1.384 10.547 1 86.88 143 GLY A CA 1
ATOM 1073 C C . GLY A 1 143 ? -14.562 2.709 10.758 1 86.88 143 GLY A C 1
ATOM 1074 O O . GLY A 1 143 ? -13.945 3.689 11.172 1 86.88 143 GLY A O 1
ATOM 1075 N N . PRO A 1 144 ? -15.828 2.656 10.57 1 88.88 144 PRO A N 1
ATOM 1076 C CA . PRO A 1 144 ? -16.578 3.898 10.758 1 88.88 144 PRO A CA 1
ATOM 1077 C C . PRO A 1 144 ? -16.484 4.438 12.18 1 88.88 144 PRO A C 1
ATOM 1079 O O . PRO A 1 144 ? -16.453 5.656 12.383 1 88.88 144 PRO A O 1
ATOM 1082 N N . LYS A 1 145 ? -16.391 3.584 13.102 1 86.19 145 LYS A N 1
ATOM 1083 C CA . LYS A 1 145 ? -16.219 4.02 14.492 1 86.19 145 LYS A CA 1
ATOM 1084 C C . LYS A 1 145 ? -14.859 4.668 14.695 1 86.19 145 LYS A C 1
ATOM 1086 O O . LYS A 1 145 ? -14.75 5.691 15.375 1 86.19 145 LYS A O 1
ATOM 1091 N N . THR A 1 146 ? -13.859 4.074 14.156 1 81.56 146 THR A N 1
ATOM 1092 C CA . THR A 1 146 ? -12.508 4.617 14.234 1 81.56 146 THR A CA 1
ATOM 1093 C C . THR A 1 146 ? -12.422 5.965 13.523 1 81.56 146 THR A C 1
ATOM 1095 O O . THR A 1 146 ? -11.852 6.918 14.055 1 81.56 146 THR A O 1
ATOM 1098 N N . THR A 1 147 ? -13.047 6.09 12.43 1 81.81 147 THR A N 1
ATOM 1099 C CA . THR A 1 147 ? -13.023 7.309 11.633 1 81.81 147 THR A CA 1
ATOM 1100 C C . THR A 1 147 ? -13.742 8.445 12.352 1 81.81 147 THR A C 1
ATOM 1102 O O . THR A 1 147 ? -13.289 9.586 12.336 1 81.81 147 THR A O 1
ATOM 1105 N N . GLN A 1 148 ? -14.797 8.117 12.922 1 83.38 148 GLN A N 1
ATOM 1106 C CA . GLN A 1 148 ? -15.555 9.117 13.664 1 83.38 148 GLN A CA 1
ATOM 1107 C C . GLN A 1 148 ? -14.75 9.641 14.852 1 83.38 148 GLN A C 1
ATOM 1109 O O . GLN A 1 148 ? -14.781 10.836 15.141 1 83.38 148 GLN A O 1
ATOM 1114 N N . LEU A 1 149 ? -14.102 8.773 15.422 1 78.94 149 LEU A N 1
ATOM 1115 C CA . LEU A 1 149 ? -13.266 9.172 16.547 1 78.94 149 LEU A CA 1
ATOM 1116 C C . LEU A 1 149 ? -12.133 10.086 16.094 1 78.94 149 LEU A C 1
ATOM 1118 O O . LEU A 1 149 ? -11.875 11.117 16.719 1 78.94 149 LEU A O 1
ATOM 1122 N N . MET A 1 150 ? -11.57 9.82 15.039 1 78.62 150 MET A N 1
ATOM 1123 C CA . MET A 1 150 ? -10.461 10.602 14.508 1 78.62 150 MET A CA 1
ATOM 1124 C C . MET A 1 150 ? -10.945 11.961 14.008 1 78.62 150 MET A C 1
ATOM 1126 O O . MET A 1 150 ? -10.266 12.969 14.188 1 78.62 150 MET A O 1
ATOM 1130 N N . ALA A 1 151 ? -12.109 12.008 13.523 1 76.94 151 ALA A N 1
ATOM 1131 C CA . ALA A 1 151 ? -12.695 13.266 13.062 1 76.94 151 ALA A CA 1
ATOM 1132 C C . ALA A 1 151 ? -13.031 14.172 14.242 1 76.94 151 ALA A C 1
ATOM 1134 O O . ALA A 1 151 ? -12.891 15.391 14.148 1 76.94 151 ALA A O 1
ATOM 1135 N N . SER A 1 152 ? -13.445 13.531 15.227 1 76.56 152 SER A N 1
ATOM 1136 C CA . SER A 1 152 ? -13.82 14.305 16.406 1 76.56 152 SER A CA 1
ATOM 1137 C C . SER A 1 152 ? -12.609 15 17.016 1 76.56 152 SER A C 1
ATOM 1139 O O . SER A 1 152 ? -12.719 16.109 17.547 1 76.56 152 SER A O 1
ATOM 1141 N N . LEU A 1 153 ? -11.539 14.344 16.906 1 68.75 153 LEU A N 1
ATOM 1142 C CA . LEU A 1 153 ? -10.312 14.953 17.406 1 68.75 153 LEU A CA 1
ATOM 1143 C C . LEU A 1 153 ? -9.945 16.188 16.594 1 68.75 153 LEU A C 1
ATOM 1145 O O . LEU A 1 153 ? -9.523 17.203 17.156 1 68.75 153 LEU A O 1
ATOM 1149 N N . TYR A 1 154 ? -10.18 16.188 15.398 1 66.19 154 TYR A N 1
ATOM 1150 C CA . TYR A 1 154 ? -9.961 17.312 14.508 1 66.19 154 TYR A CA 1
ATOM 1151 C C . TYR A 1 154 ? -10.914 18.469 14.844 1 66.19 154 TYR A C 1
ATOM 1153 O O . TYR A 1 154 ? -10.5 19.625 14.914 1 66.19 154 TYR A O 1
ATOM 1161 N N . GLN A 1 155 ? -12.117 18.078 14.992 1 67.88 155 GLN A N 1
ATOM 1162 C CA . GLN A 1 155 ? -13.125 19.094 15.289 1 67.88 155 GLN A CA 1
ATOM 1163 C C . GLN A 1 155 ? -12.82 19.797 16.609 1 67.88 155 GLN A C 1
ATOM 1165 O O . GLN A 1 155 ? -13.016 21 16.75 1 67.88 155 GLN A O 1
ATOM 1170 N N . GLN A 1 156 ? -12.414 19.031 17.469 1 64.44 156 GLN A N 1
ATOM 1171 C CA . GLN A 1 156 ? -12.062 19.625 18.75 1 64.44 156 GLN A CA 1
ATOM 1172 C C . GLN A 1 156 ? -10.898 20.609 18.609 1 64.44 156 GLN A C 1
ATOM 1174 O O . GLN A 1 156 ? -10.891 21.656 19.25 1 64.44 156 GLN A O 1
ATOM 1179 N N . HIS A 1 157 ? -9.992 20.281 17.75 1 61.53 157 HIS A N 1
ATOM 1180 C CA . HIS A 1 157 ? -8.867 21.188 17.484 1 61.53 157 HIS A CA 1
ATOM 1181 C C . HIS A 1 157 ? -9.344 22.5 16.875 1 61.53 157 HIS A C 1
ATOM 1183 O O . HIS A 1 157 ? -8.875 23.562 17.25 1 61.53 157 HIS A O 1
ATOM 1189 N N . LEU A 1 158 ? -10.266 22.359 15.969 1 61.91 158 LEU A N 1
ATOM 1190 C CA . LEU A 1 158 ? -10.797 23.547 15.32 1 61.91 158 LEU A CA 1
ATOM 1191 C C . LEU A 1 158 ? -11.516 24.453 16.312 1 61.91 158 LEU A C 1
ATOM 1193 O O . LEU A 1 158 ? -11.406 25.672 16.25 1 61.91 158 LEU A O 1
ATOM 1197 N N . LYS A 1 159 ? -12.227 23.844 17.141 1 61.78 159 LYS A N 1
ATOM 1198 C CA . LYS A 1 159 ? -12.938 24.594 18.172 1 61.78 159 LYS A CA 1
ATOM 1199 C C . LYS A 1 159 ? -11.961 25.281 19.125 1 61.78 159 LYS A C 1
ATOM 1201 O O . LYS A 1 159 ? -12.156 26.422 19.516 1 61.78 159 LYS A O 1
ATOM 1206 N N . ASP A 1 160 ? -10.93 24.594 19.422 1 59.72 160 ASP A N 1
ATOM 1207 C CA . ASP A 1 160 ? -9.914 25.141 20.312 1 59.72 160 ASP A CA 1
ATOM 1208 C C . ASP A 1 160 ? -9.133 26.266 19.656 1 59.72 160 ASP A C 1
ATOM 1210 O O . ASP A 1 160 ? -8.75 27.234 20.312 1 59.72 160 ASP A O 1
ATOM 1214 N N . ALA A 1 161 ? -8.898 26.094 18.406 1 56.03 161 ALA A N 1
ATOM 1215 C CA . ALA A 1 161 ? -8.156 27.094 17.641 1 56.03 161 ALA A CA 1
ATOM 1216 C C . ALA A 1 161 ? -8.992 28.359 17.438 1 56.03 161 ALA A C 1
ATOM 1218 O O . ALA A 1 161 ? -8.453 29.453 17.328 1 56.03 161 ALA A O 1
ATOM 1219 N N . SER A 1 162 ? -10.266 28.234 17.109 1 53.09 162 SER A N 1
ATOM 1220 C CA . SER A 1 162 ? -11.172 29.359 16.906 1 53.09 162 SER A CA 1
ATOM 1221 C C . SER A 1 162 ? -11.43 30.109 18.203 1 53.09 162 SER A C 1
ATOM 1223 O O . SER A 1 162 ? -11.734 31.297 18.188 1 53.09 162 SER A O 1
ATOM 1225 N N . SER A 1 163 ? -11.453 29.391 19.266 1 49.81 163 SER A N 1
ATOM 1226 C CA . SER A 1 163 ? -11.648 30.094 20.547 1 49.81 163 SER A CA 1
ATOM 1227 C C . SER A 1 163 ? -10.5 31.047 20.828 1 49.81 163 SER A C 1
ATOM 1229 O O . SER A 1 163 ? -9.328 30.672 20.75 1 49.81 163 SER A O 1
ATOM 1231 N N . SER A 1 164 ? -10.594 32.312 20.391 1 43.5 164 SER A N 1
ATOM 1232 C CA . SER A 1 164 ? -9.758 33.5 20.531 1 43.5 164 SER A CA 1
ATOM 1233 C C . SER A 1 164 ? -8.852 33.375 21.75 1 43.5 164 SER A C 1
ATOM 1235 O O . SER A 1 164 ? -8.164 34.344 22.109 1 43.5 164 SER A O 1
ATOM 1237 N N . ALA A 1 165 ? -9.055 32.5 22.891 1 43.34 165 ALA A N 1
ATOM 1238 C CA . ALA A 1 165 ? -8.234 32.625 24.078 1 43.34 165 ALA A CA 1
ATOM 1239 C C . ALA A 1 165 ? -6.797 32.219 23.812 1 43.34 165 ALA A C 1
ATOM 1241 O O . ALA A 1 165 ? -6.555 31.312 23 1 43.34 165 ALA A O 1
ATOM 1242 N N . PRO A 1 166 ? -5.664 32.938 24.312 1 39.47 166 PRO A N 1
ATOM 1243 C CA . PRO A 1 166 ? -4.234 32.656 24.109 1 39.47 166 PRO A CA 1
ATOM 1244 C C . PRO A 1 166 ? -3.889 31.188 24.125 1 39.47 166 PRO A C 1
ATOM 1246 O O . PRO A 1 166 ? -4.48 30.422 24.891 1 39.47 166 PRO A O 1
ATOM 1249 N N . LEU A 1 167 ? -3.311 30.547 23.062 1 41.09 167 LEU A N 1
ATOM 1250 C CA . LEU A 1 167 ? -2.859 29.188 22.781 1 41.09 167 LEU A CA 1
ATOM 1251 C C . LEU A 1 167 ? -2.434 28.469 24.062 1 41.09 167 LEU A C 1
ATOM 1253 O O . LEU A 1 167 ? -2.098 27.281 24.031 1 41.09 167 LEU A O 1
ATOM 1257 N N . LEU A 1 168 ? -1.73 29.234 25 1 37.5 168 LEU A N 1
ATOM 1258 C CA . LEU A 1 168 ? -1.101 28.844 26.266 1 37.5 168 LEU A CA 1
ATOM 1259 C C . LEU A 1 168 ? -2.15 28.516 27.312 1 37.5 168 LEU A C 1
ATOM 1261 O O . LEU A 1 168 ? -1.84 28.453 28.516 1 37.5 168 LEU A O 1
ATOM 1265 N N . SER A 1 169 ? -3.445 28.672 27.094 1 39.06 169 SER A N 1
ATOM 1266 C CA . SER A 1 169 ? -4.258 28.594 28.312 1 39.06 169 SER A CA 1
ATOM 1267 C C . SER A 1 169 ? -4.309 27.172 28.844 1 39.06 169 SER A C 1
ATOM 1269 O O . SER A 1 169 ? -4.16 26.203 28.094 1 39.06 169 SER A O 1
ATOM 1271 N N . ASP A 1 170 ? -4.324 26.906 30.094 1 46.22 170 ASP A N 1
ATOM 1272 C CA . ASP A 1 170 ? -4.418 25.734 30.953 1 46.22 170 ASP A CA 1
ATOM 1273 C C . ASP A 1 170 ? -5.508 24.781 30.469 1 46.22 170 ASP A C 1
ATOM 1275 O O . ASP A 1 170 ? -5.426 23.578 30.688 1 46.22 170 ASP A O 1
ATOM 1279 N N . ALA A 1 171 ? -6.566 25.312 29.875 1 46.12 171 ALA A N 1
ATOM 1280 C CA . ALA A 1 171 ? -7.727 24.531 29.453 1 46.12 171 ALA A CA 1
ATOM 1281 C C . ALA A 1 171 ? -7.43 23.75 28.172 1 46.12 171 ALA A C 1
ATOM 1283 O O . ALA A 1 171 ? -7.926 22.641 28 1 46.12 171 ALA A O 1
ATOM 1284 N N . SER A 1 172 ? -6.672 24.219 27.281 1 46.56 172 SER A N 1
ATOM 1285 C CA . SER A 1 172 ? -6.297 23.516 26.062 1 46.56 172 SER A CA 1
ATOM 1286 C C . SER A 1 172 ? -5.359 22.344 26.359 1 46.56 172 SER A C 1
ATOM 1288 O O . SER A 1 172 ? -5.438 21.297 25.703 1 46.56 172 SER A O 1
ATOM 1290 N N . LYS A 1 173 ? -4.398 22.625 27.25 1 48.28 173 LYS A N 1
ATOM 1291 C CA . LYS A 1 173 ? -3.59 21.531 27.797 1 48.28 173 LYS A CA 1
ATOM 1292 C C . LYS A 1 173 ? -4.465 20.484 28.484 1 48.28 173 LYS A C 1
ATOM 1294 O O . LYS A 1 173 ? -4.188 19.281 28.391 1 48.28 173 LYS A O 1
ATOM 1299 N N . GLU A 1 174 ? -5.43 20.922 29.172 1 48.88 174 GLU A N 1
ATOM 1300 C CA . GLU A 1 174 ? -6.32 20 29.891 1 48.88 174 GLU A CA 1
ATOM 1301 C C . GLU A 1 174 ? -7.195 19.219 28.906 1 48.88 174 GLU A C 1
ATOM 1303 O O . GLU A 1 174 ? -7.465 18.031 29.125 1 48.88 174 GLU A O 1
ATOM 1308 N N . ALA A 1 175 ? -7.672 19.812 27.875 1 46.03 175 ALA A N 1
ATOM 1309 C CA . ALA A 1 175 ? -8.477 19.141 26.844 1 46.03 175 ALA A CA 1
ATOM 1310 C C . ALA A 1 175 ? -7.629 18.172 26.047 1 46.03 175 ALA A C 1
ATOM 1312 O O . ALA A 1 175 ? -8.109 17.094 25.656 1 46.03 175 ALA A O 1
ATOM 1313 N N . LYS A 1 176 ? -6.422 18.5 25.75 1 48.59 176 LYS A N 1
ATOM 1314 C CA . LYS A 1 176 ? -5.453 17.562 25.172 1 48.59 176 LYS A CA 1
ATOM 1315 C C . LYS A 1 176 ? -5.207 16.391 26.109 1 48.59 176 LYS A C 1
ATOM 1317 O O . LYS A 1 176 ? -4.992 15.258 25.656 1 48.59 176 LYS A O 1
ATOM 1322 N N . LYS A 1 177 ? -5.074 16.719 27.391 1 48.5 177 LYS A N 1
ATOM 1323 C CA . LYS A 1 177 ? -4.91 15.656 28.375 1 48.5 177 LYS A CA 1
ATOM 1324 C C . LYS A 1 177 ? -6.109 14.711 28.359 1 48.5 177 LYS A C 1
ATOM 1326 O O . LYS A 1 177 ? -5.957 13.5 28.531 1 48.5 177 LYS A O 1
ATOM 1331 N N . LYS A 1 178 ? -7.258 15.25 28.203 1 45.41 178 LYS A N 1
ATOM 1332 C CA . LYS A 1 178 ? -8.477 14.438 28.266 1 45.41 178 LYS A CA 1
ATOM 1333 C C . LYS A 1 178 ? -8.68 13.656 26.969 1 45.41 178 LYS A C 1
ATOM 1335 O O . LYS A 1 178 ? -9.258 12.57 26.984 1 45.41 178 LYS A O 1
ATOM 1340 N N . PHE A 1 179 ? -8.562 14.148 25.859 1 45.12 179 PHE A N 1
ATOM 1341 C CA . PHE A 1 179 ? -8.781 13.477 24.578 1 45.12 179 PHE A CA 1
ATOM 1342 C C . PHE A 1 179 ? -7.707 12.43 24.328 1 45.12 179 PHE A C 1
ATOM 1344 O O . PHE A 1 179 ? -7.969 11.398 23.703 1 45.12 179 PHE A O 1
ATOM 1351 N N . GLY A 1 180 ? -6.48 12.719 24.547 1 46.44 180 GLY A N 1
ATOM 1352 C CA . GLY A 1 180 ? -5.469 11.672 24.516 1 46.44 180 GLY A CA 1
ATOM 1353 C C . GLY A 1 180 ? -5.852 10.445 25.328 1 46.44 180 GLY A C 1
ATOM 1354 O O . GLY A 1 180 ? -5.273 9.375 25.141 1 46.44 180 GLY A O 1
ATOM 1355 N N . THR A 1 181 ? -6.477 10.703 26.453 1 44.69 181 THR A N 1
ATOM 1356 C CA . THR A 1 181 ? -6.672 9.672 27.469 1 44.69 181 THR A CA 1
ATOM 1357 C C . THR A 1 181 ? -7.945 8.875 27.188 1 44.69 181 THR A C 1
ATOM 1359 O O . THR A 1 181 ? -8.383 8.086 28.031 1 44.69 181 THR A O 1
ATOM 1362 N N . CYS A 1 182 ? -8.711 9.297 26.172 1 50.03 182 CYS A N 1
ATOM 1363 C CA . CYS A 1 182 ? -9.859 8.406 26.281 1 50.03 182 CYS A CA 1
ATOM 1364 C C . CYS A 1 182 ? -9.492 6.984 25.875 1 50.03 182 CYS A C 1
ATOM 1366 O O . CYS A 1 182 ? -9.258 6.719 24.688 1 50.03 182 CYS A O 1
ATOM 1368 N N . PRO A 1 183 ? -9.094 6.25 26.797 1 54.88 183 PRO A N 1
ATOM 1369 C CA . PRO A 1 183 ? -8.773 4.824 26.672 1 54.88 183 PRO A CA 1
ATOM 1370 C C . PRO A 1 183 ? -9.688 4.109 25.672 1 54.88 183 PRO A C 1
ATOM 1372 O O . PRO A 1 183 ? -9.227 3.246 24.922 1 54.88 183 PRO A O 1
ATOM 1375 N N . ALA A 1 184 ? -10.898 4.605 25.562 1 55.84 184 ALA A N 1
ATOM 1376 C CA . ALA A 1 184 ? -11.836 3.895 24.703 1 55.84 184 ALA A CA 1
ATOM 1377 C C . ALA A 1 184 ? -11.531 4.16 23.234 1 55.84 184 ALA A C 1
ATOM 1379 O O . ALA A 1 184 ? -11.578 3.246 22.406 1 55.84 184 ALA A O 1
ATOM 1380 N N . LYS A 1 185 ? -11.164 5.363 22.922 1 60.25 185 LYS A N 1
ATOM 1381 C CA . LYS A 1 185 ? -10.906 5.727 21.531 1 60.25 185 LYS A CA 1
ATOM 1382 C C . LYS A 1 185 ? -9.648 5.035 21.016 1 60.25 185 LYS A C 1
ATOM 1384 O O . LYS A 1 185 ? -9.641 4.523 19.891 1 60.25 185 LYS A O 1
ATOM 1389 N N . GLY A 1 186 ? -8.742 5.027 21.844 1 65.06 186 GLY A N 1
ATOM 1390 C CA . GLY A 1 186 ? -7.531 4.293 21.516 1 65.06 186 GLY A CA 1
ATOM 1391 C C . GLY A 1 186 ? -7.762 2.803 21.344 1 65.06 186 GLY A C 1
ATOM 1392 O O . GLY A 1 186 ? -7.145 2.162 20.5 1 65.06 186 GLY A O 1
ATOM 1393 N N . MET A 1 187 ? -8.734 2.414 22.031 1 69.38 187 MET A N 1
ATOM 1394 C CA . MET A 1 187 ? -9.031 0.985 22.016 1 69.38 187 MET A CA 1
ATOM 1395 C C . MET A 1 187 ? -9.664 0.576 20.688 1 69.38 187 MET A C 1
ATOM 1397 O O . MET A 1 187 ? -9.312 -0.457 20.125 1 69.38 187 MET A O 1
ATOM 1401 N N . VAL A 1 188 ? -10.539 1.38 20.156 1 75.44 188 VAL A N 1
ATOM 1402 C CA . VAL A 1 188 ? -11.234 1.027 18.922 1 75.44 188 VAL A CA 1
ATOM 1403 C C . VAL A 1 188 ? -10.25 1.042 17.75 1 75.44 188 VAL A C 1
ATOM 1405 O O . VAL A 1 188 ? -10.25 0.13 16.922 1 75.44 188 VAL A O 1
ATOM 1408 N N . HIS A 1 189 ? -9.422 2.002 17.734 1 76.44 189 HIS A N 1
ATOM 1409 C CA . HIS A 1 189 ? -8.398 2.061 16.703 1 76.44 189 HIS A CA 1
ATOM 1410 C C . HIS A 1 189 ? -7.457 0.862 16.781 1 76.44 189 HIS A C 1
ATOM 1412 O O . HIS A 1 189 ? -7.121 0.258 15.766 1 76.44 189 HIS A O 1
ATOM 1418 N N . GLY A 1 190 ? -7.125 0.521 18 1 81.94 190 GLY A N 1
ATOM 1419 C CA . GLY A 1 190 ? -6.25 -0.623 18.203 1 81.94 190 GLY A CA 1
ATOM 1420 C C . GLY A 1 190 ? -6.859 -1.932 17.75 1 81.94 190 GLY A C 1
ATOM 1421 O O . GLY A 1 190 ? -6.18 -2.764 17.141 1 81.94 190 GLY A O 1
ATOM 1422 N N . ILE A 1 191 ? -8.094 -2.08 17.984 1 88.25 191 ILE A N 1
ATOM 1423 C CA . ILE A 1 191 ? -8.781 -3.301 17.578 1 88.25 191 ILE A CA 1
ATOM 1424 C C . ILE A 1 191 ? -8.922 -3.334 16.062 1 88.25 191 ILE A C 1
ATOM 1426 O O . ILE A 1 191 ? -8.766 -4.387 15.438 1 88.25 191 ILE A O 1
ATOM 1430 N N . SER A 1 192 ? -9.234 -2.197 15.492 1 91.06 192 SER A N 1
ATOM 1431 C CA . SER A 1 192 ? -9.312 -2.127 14.039 1 91.06 192 SER A CA 1
ATOM 1432 C C . SER A 1 192 ? -7.977 -2.494 13.391 1 91.06 192 SER A C 1
ATOM 1434 O O . SER A 1 192 ? -7.941 -3.232 12.406 1 91.06 192 SER A O 1
ATOM 1436 N N . MET A 1 193 ? -6.945 -2.119 14.031 1 89.56 193 MET A N 1
ATOM 1437 C CA . MET A 1 193 ? -5.613 -2.441 13.523 1 89.56 193 MET A CA 1
ATOM 1438 C C . MET A 1 193 ? -5.312 -3.928 13.688 1 89.56 193 MET A C 1
ATOM 1440 O O . MET A 1 193 ? -4.645 -4.527 12.844 1 89.56 193 MET A O 1
ATOM 1444 N N . LEU A 1 194 ? -5.734 -4.438 14.75 1 92.19 194 LEU A N 1
ATOM 1445 C CA . LEU A 1 194 ? -5.539 -5.867 14.969 1 92.19 194 LEU A CA 1
ATOM 1446 C C . LEU A 1 194 ? -6.293 -6.68 13.922 1 92.19 194 LEU A C 1
ATOM 1448 O O . LEU A 1 194 ? -5.781 -7.688 13.422 1 92.19 194 LEU A O 1
ATOM 1452 N N . LEU A 1 195 ? -7.473 -6.242 13.57 1 95.38 195 LEU A N 1
ATOM 1453 C CA . LEU A 1 195 ? -8.234 -6.902 12.516 1 95.38 195 LEU A CA 1
ATOM 1454 C C . LEU A 1 195 ? -7.488 -6.824 11.188 1 95.38 195 LEU A C 1
ATOM 1456 O O . LEU A 1 195 ? -7.477 -7.793 10.422 1 95.38 195 LEU A O 1
ATOM 1460 N N . ASP A 1 196 ? -6.871 -5.727 10.961 1 95.62 196 ASP A N 1
ATOM 1461 C CA . ASP A 1 196 ? -6.082 -5.578 9.742 1 95.62 196 ASP A CA 1
ATOM 1462 C C . ASP A 1 196 ? -4.898 -6.543 9.727 1 95.62 196 ASP A C 1
ATOM 1464 O O . ASP A 1 196 ? -4.57 -7.121 8.688 1 95.62 196 ASP A O 1
ATOM 1468 N N . LEU A 1 197 ? -4.289 -6.719 10.883 1 96.38 197 LEU A N 1
ATOM 1469 C CA . LEU A 1 197 ? -3.15 -7.625 10.977 1 96.38 197 LEU A CA 1
ATOM 1470 C C . LEU A 1 197 ? -3.584 -9.07 10.75 1 96.38 197 LEU A C 1
ATOM 1472 O O . LEU A 1 197 ? -2.896 -9.828 10.062 1 96.38 197 LEU A O 1
ATOM 1476 N N . MET A 1 198 ? -4.676 -9.391 11.305 1 97.62 198 MET A N 1
ATOM 1477 C CA . MET A 1 198 ? -5.215 -10.727 11.086 1 97.62 198 MET A CA 1
ATOM 1478 C C . MET A 1 198 ? -5.602 -10.93 9.625 1 97.62 198 MET A C 1
ATOM 1480 O O . MET A 1 198 ? -5.406 -12.008 9.062 1 97.62 198 MET A O 1
ATOM 1484 N N . ASN A 1 199 ? -6.23 -9.883 9.078 1 98.44 199 ASN A N 1
ATOM 1485 C CA . ASN A 1 199 ? -6.527 -9.922 7.648 1 98.44 199 ASN A CA 1
ATOM 1486 C C . ASN A 1 199 ? -5.266 -10.141 6.82 1 98.44 199 ASN A C 1
ATOM 1488 O O . ASN A 1 199 ? -5.254 -10.969 5.906 1 98.44 199 ASN A O 1
ATOM 1492 N N . LEU A 1 200 ? -4.211 -9.477 7.164 1 98.56 200 LEU A N 1
ATOM 1493 C CA . LEU A 1 200 ? -2.926 -9.641 6.492 1 98.56 200 LEU A CA 1
ATOM 1494 C C . LEU A 1 200 ? -2.436 -11.078 6.605 1 98.56 200 LEU A C 1
ATOM 1496 O O . LEU A 1 200 ? -1.954 -11.656 5.625 1 98.56 200 LEU A O 1
ATOM 1500 N N . GLY A 1 201 ? -2.529 -11.656 7.77 1 98.5 201 GLY A N 1
ATOM 1501 C CA . GLY A 1 201 ? -2.158 -13.055 7.957 1 98.5 201 GLY A CA 1
ATOM 1502 C C . GLY A 1 201 ? -2.943 -14 7.07 1 98.5 201 GLY A C 1
ATOM 1503 O O . GLY A 1 201 ? -2.381 -14.945 6.512 1 98.5 201 GLY A O 1
ATOM 1504 N N . ALA A 1 202 ? -4.219 -13.773 6.945 1 98.69 202 ALA A N 1
ATOM 1505 C CA . ALA A 1 202 ? -5.074 -14.617 6.117 1 98.69 202 ALA A CA 1
ATOM 1506 C C . ALA A 1 202 ? -4.711 -14.484 4.641 1 98.69 202 ALA A C 1
ATOM 1508 O O . ALA A 1 202 ? -4.664 -15.484 3.912 1 98.69 202 ALA A O 1
ATOM 1509 N N . VAL A 1 203 ? -4.488 -13.281 4.188 1 98.62 203 VAL A N 1
ATOM 1510 C CA . VAL A 1 203 ? -4.094 -13.047 2.801 1 98.62 203 VAL A CA 1
ATOM 1511 C C . VAL A 1 203 ? -2.73 -13.688 2.539 1 98.62 203 VAL A C 1
ATOM 1513 O O . VAL A 1 203 ? -2.502 -14.258 1.472 1 98.62 203 VAL A O 1
ATOM 1516 N N . PHE A 1 204 ? -1.851 -13.594 3.527 1 98.44 204 PHE A N 1
ATOM 1517 C CA . PHE A 1 204 ? -0.553 -14.25 3.455 1 98.44 204 PHE A CA 1
ATOM 1518 C C . PHE A 1 204 ? -0.719 -15.758 3.279 1 98.44 204 PHE A C 1
ATOM 1520 O O . PHE A 1 204 ? -0.076 -16.359 2.418 1 98.44 204 PHE A O 1
ATOM 1527 N N . ALA A 1 205 ? -1.562 -16.328 4.031 1 97.75 205 ALA A N 1
ATOM 1528 C CA . ALA A 1 205 ? -1.829 -17.75 3.918 1 97.75 205 ALA A CA 1
ATOM 1529 C C . ALA A 1 205 ? -2.383 -18.094 2.539 1 97.75 205 ALA A C 1
ATOM 1531 O O . ALA A 1 205 ? -2.033 -19.141 1.965 1 97.75 205 ALA A O 1
ATOM 1532 N N . PHE A 1 206 ? -3.26 -17.297 2.004 1 97.44 206 PHE A N 1
ATOM 1533 C CA . PHE A 1 206 ? -3.807 -17.484 0.666 1 97.44 206 PHE A CA 1
ATOM 1534 C C . PHE A 1 206 ? -2.693 -17.531 -0.374 1 97.44 206 PHE A C 1
ATOM 1536 O O . PHE A 1 206 ? -2.639 -18.438 -1.199 1 97.44 206 PHE A O 1
ATOM 1543 N N . ILE A 1 207 ? -1.791 -16.578 -0.27 1 97.44 207 ILE A N 1
ATOM 1544 C CA . ILE A 1 207 ? -0.714 -16.469 -1.248 1 97.44 207 ILE A CA 1
ATOM 1545 C C . ILE A 1 207 ? 0.217 -17.672 -1.122 1 97.44 207 ILE A C 1
ATOM 1547 O O . ILE A 1 207 ? 0.65 -18.25 -2.129 1 97.44 207 ILE A O 1
ATOM 1551 N N . CYS A 1 208 ? 0.473 -18.125 0.081 1 95.5 208 CYS A N 1
ATOM 1552 C CA . CYS A 1 208 ? 1.306 -19.297 0.296 1 95.5 208 CYS A CA 1
ATOM 1553 C C . CYS A 1 208 ? 0.663 -20.547 -0.312 1 95.5 208 CYS A C 1
ATOM 1555 O O . CYS A 1 208 ? 1.327 -21.312 -1.006 1 95.5 208 CYS A O 1
ATOM 1557 N N . ALA A 1 209 ? -0.606 -20.672 -0.123 1 94.38 209 ALA A N 1
ATOM 1558 C CA . ALA A 1 209 ? -1.319 -21.844 -0.633 1 94.38 209 ALA A CA 1
ATOM 1559 C C . ALA A 1 209 ? -1.346 -21.844 -2.158 1 94.38 209 ALA A C 1
ATOM 1561 O O . ALA A 1 209 ? -1.197 -22.891 -2.785 1 94.38 209 ALA A O 1
ATOM 1562 N N . VAL A 1 210 ? -1.52 -20.688 -2.725 1 92.25 210 VAL A N 1
ATOM 1563 C CA . VAL A 1 210 ? -1.561 -20.578 -4.18 1 92.25 210 VAL A CA 1
ATOM 1564 C C . VAL A 1 210 ? -0.176 -20.859 -4.758 1 92.25 210 VAL A C 1
ATOM 1566 O O . VAL A 1 210 ? -0.052 -21.5 -5.801 1 92.25 210 VAL A O 1
ATOM 1569 N N . ALA A 1 211 ? 0.846 -20.375 -4.051 1 91.06 211 ALA A N 1
ATOM 1570 C CA . ALA A 1 211 ? 2.215 -20.594 -4.512 1 91.06 211 ALA A CA 1
ATOM 1571 C C . ALA A 1 211 ? 2.576 -22.078 -4.465 1 91.06 211 ALA A C 1
ATOM 1573 O O . ALA A 1 211 ? 3.42 -22.531 -5.238 1 91.06 211 ALA A O 1
ATOM 1574 N N . LEU A 1 212 ? 1.977 -22.781 -3.596 1 87.44 212 LEU A N 1
ATOM 1575 C CA . LEU A 1 212 ? 2.289 -24.203 -3.41 1 87.44 212 LEU A CA 1
ATOM 1576 C C . LEU A 1 212 ? 1.466 -25.062 -4.355 1 87.44 212 LEU A C 1
ATOM 1578 O O . LEU A 1 212 ? 1.719 -26.266 -4.48 1 87.44 212 LEU A O 1
ATOM 1582 N N . ASP A 1 213 ? 0.474 -24.5 -4.988 1 79.5 213 ASP A N 1
ATOM 1583 C CA . ASP A 1 213 ? -0.325 -25.234 -5.965 1 79.5 213 ASP A CA 1
ATOM 1584 C C . ASP A 1 213 ? 0.394 -25.312 -7.309 1 79.5 213 ASP A C 1
ATOM 1586 O O . ASP A 1 213 ? 0.331 -26.344 -7.988 1 79.5 213 ASP A O 1
ATOM 1590 N N . MET B 1 1 ? 60.688 47.25 33.062 1 26.47 1 MET B N 1
ATOM 1591 C CA . MET B 1 1 ? 59.969 46.125 33.625 1 26.47 1 MET B CA 1
ATOM 1592 C C . MET B 1 1 ? 59.031 45.5 32.594 1 26.47 1 MET B C 1
ATOM 1594 O O . MET B 1 1 ? 58.062 46.156 32.156 1 26.47 1 MET B O 1
ATOM 1598 N N . ALA B 1 2 ? 59.594 44.5 31.75 1 26.09 2 ALA B N 1
ATOM 1599 C CA . ALA B 1 2 ? 59.406 43.906 30.438 1 26.09 2 ALA B CA 1
ATOM 1600 C C . ALA B 1 2 ? 58.062 43.188 30.328 1 26.09 2 ALA B C 1
ATOM 1602 O O . ALA B 1 2 ? 57.469 42.812 31.344 1 26.09 2 ALA B O 1
ATOM 1603 N N . ASP B 1 3 ? 57.531 43 29.141 1 25.59 3 ASP B N 1
ATOM 1604 C CA . ASP B 1 3 ? 56.594 42.656 28.094 1 25.59 3 ASP B CA 1
ATOM 1605 C C . ASP B 1 3 ? 56.312 41.156 28.078 1 25.59 3 ASP B C 1
ATOM 1607 O O . ASP B 1 3 ? 56.656 40.469 27.125 1 25.59 3 ASP B O 1
ATOM 1611 N N . GLU B 1 4 ? 56.75 40.469 29.281 1 26.89 4 GLU B N 1
ATOM 1612 C CA . GLU B 1 4 ? 56.75 39.031 29.016 1 26.89 4 GLU B CA 1
ATOM 1613 C C . GLU B 1 4 ? 55.375 38.562 28.531 1 26.89 4 GLU B C 1
ATOM 1615 O O . GLU B 1 4 ? 54.344 38.906 29.141 1 26.89 4 GLU B O 1
ATOM 1620 N N . SER B 1 5 ? 55.281 38.406 27.219 1 27.75 5 SER B N 1
ATOM 1621 C CA . SER B 1 5 ? 54.375 37.875 26.203 1 27.75 5 SER B CA 1
ATOM 1622 C C . SER B 1 5 ? 53.812 36.5 26.594 1 27.75 5 SER B C 1
ATOM 1624 O O . SER B 1 5 ? 54.562 35.562 26.75 1 27.75 5 SER B O 1
ATOM 1626 N N . LEU B 1 6 ? 53.031 36.5 27.734 1 28.2 6 LEU B N 1
ATOM 1627 C CA . LEU B 1 6 ? 52.344 35.312 28.25 1 28.2 6 LEU B CA 1
ATOM 1628 C C . LEU B 1 6 ? 51.75 34.469 27.109 1 28.2 6 LEU B C 1
ATOM 1630 O O . LEU B 1 6 ? 51.031 35.031 26.25 1 28.2 6 LEU B O 1
ATOM 1634 N N . SER B 1 7 ? 52.562 33.531 26.531 1 28.31 7 SER B N 1
ATOM 1635 C CA . SER B 1 7 ? 52.344 32.469 25.578 1 28.31 7 SER B CA 1
ATOM 1636 C C . SER B 1 7 ? 51.031 31.719 25.844 1 28.31 7 SER B C 1
ATOM 1638 O O . SER B 1 7 ? 50.812 31.234 26.953 1 28.31 7 SER B O 1
ATOM 1640 N N . GLY B 1 8 ? 49.906 32.312 25.438 1 25.92 8 GLY B N 1
ATOM 1641 C CA . GLY B 1 8 ? 48.562 31.812 25.453 1 25.92 8 GLY B CA 1
ATOM 1642 C C . GLY B 1 8 ? 48.438 30.359 25.016 1 25.92 8 GLY B C 1
ATOM 1643 O O . GLY B 1 8 ? 49.031 29.969 24 1 25.92 8 GLY B O 1
ATOM 1644 N N . HIS B 1 9 ? 48.625 29.422 25.969 1 28.89 9 HIS B N 1
ATOM 1645 C CA . HIS B 1 9 ? 48.438 27.984 25.797 1 28.89 9 HIS B CA 1
ATOM 1646 C C . HIS B 1 9 ? 47.219 27.688 24.938 1 28.89 9 HIS B C 1
ATOM 1648 O O . HIS B 1 9 ? 46.125 28.203 25.203 1 28.89 9 HIS B O 1
ATOM 1654 N N . GLU B 1 10 ? 47.438 27.5 23.641 1 27.73 10 GLU B N 1
ATOM 1655 C CA . GLU B 1 10 ? 46.531 27 22.594 1 27.73 10 GLU B CA 1
ATOM 1656 C C . GLU B 1 10 ? 45.812 25.719 23.047 1 27.73 10 GLU B C 1
ATOM 1658 O O . GLU B 1 10 ? 46.469 24.719 23.359 1 27.73 10 GLU B O 1
ATOM 1663 N N . ILE B 1 11 ? 44.938 25.828 24.016 1 29.52 11 ILE B N 1
ATOM 1664 C CA . ILE B 1 11 ? 44.156 24.609 24.297 1 29.52 11 ILE B CA 1
ATOM 1665 C C . ILE B 1 11 ? 43.656 24 22.984 1 29.52 11 ILE B C 1
ATOM 1667 O O . ILE B 1 11 ? 43.031 24.688 22.172 1 29.52 11 ILE B O 1
ATOM 1671 N N . PRO B 1 12 ? 44.406 23.016 22.406 1 27.61 12 PRO B N 1
ATOM 1672 C CA . PRO B 1 12 ? 43.906 22.359 21.188 1 27.61 12 PRO B CA 1
ATOM 1673 C C . PRO B 1 12 ? 42.5 21.828 21.359 1 27.61 12 PRO B C 1
ATOM 1675 O O . PRO B 1 12 ? 42.188 21.125 22.344 1 27.61 12 PRO B O 1
ATOM 1678 N N . GLU B 1 13 ? 41.5 22.672 21.125 1 25.2 13 GLU B N 1
ATOM 1679 C CA . GLU B 1 13 ? 40.094 22.219 21.078 1 25.2 13 GLU B CA 1
ATOM 1680 C C . GLU B 1 13 ? 39.969 20.953 20.234 1 25.2 13 GLU B C 1
ATOM 1682 O O . GLU B 1 13 ? 40.094 21 19 1 25.2 13 GLU B O 1
ATOM 1687 N N . GLU B 1 14 ? 40.656 19.891 20.609 1 25.16 14 GLU B N 1
ATOM 1688 C CA . GLU B 1 14 ? 40.312 18.688 19.844 1 25.16 14 GLU B CA 1
ATOM 1689 C C . GLU B 1 14 ? 38.812 18.438 19.828 1 25.16 14 GLU B C 1
ATOM 1691 O O . GLU B 1 14 ? 38.219 18.203 20.875 1 25.16 14 GLU B O 1
ATOM 1696 N N . ARG B 1 15 ? 38.125 19.266 19.047 1 24.58 15 ARG B N 1
ATOM 1697 C CA . ARG B 1 15 ? 36.75 18.938 18.719 1 24.58 15 ARG B CA 1
ATOM 1698 C C . ARG B 1 15 ? 36.594 17.453 18.391 1 24.58 15 ARG B C 1
ATOM 1700 O O . ARG B 1 15 ? 37.156 16.969 17.406 1 24.58 15 ARG B O 1
ATOM 1707 N N . LYS B 1 16 ? 36.531 16.656 19.422 1 23.88 16 LYS B N 1
ATOM 1708 C CA . LYS B 1 16 ? 36.125 15.273 19.156 1 23.88 16 LYS B CA 1
ATOM 1709 C C . LYS B 1 16 ? 34.906 15.234 18.219 1 23.88 16 LYS B C 1
ATOM 1711 O O . LYS B 1 16 ? 33.844 15.758 18.562 1 23.88 16 LYS B O 1
ATOM 1716 N N . SER B 1 17 ? 35.156 15.484 16.906 1 26.8 17 SER B N 1
ATOM 1717 C CA . SER B 1 17 ? 34.156 15.156 15.906 1 26.8 17 SER B CA 1
ATOM 1718 C C . SER B 1 17 ? 33.469 13.828 16.219 1 26.8 17 SER B C 1
ATOM 1720 O O . SER B 1 17 ? 34.125 12.789 16.281 1 26.8 17 SER B O 1
ATOM 1722 N N . THR B 1 18 ? 32.688 13.836 17.234 1 26.52 18 THR B N 1
ATOM 1723 C CA . THR B 1 18 ? 31.875 12.625 17.344 1 26.52 18 THR B CA 1
ATOM 1724 C C . THR B 1 18 ? 31.297 12.227 15.992 1 26.52 18 THR B C 1
ATOM 1726 O O . THR B 1 18 ? 30.531 12.984 15.391 1 26.52 18 THR B O 1
ATOM 1729 N N . ALA B 1 19 ? 32.125 11.672 15.133 1 27.69 19 ALA B N 1
ATOM 1730 C CA . ALA B 1 19 ? 31.703 10.953 13.945 1 27.69 19 ALA B CA 1
ATOM 1731 C C . ALA B 1 19 ? 30.391 10.219 14.203 1 27.69 19 ALA B C 1
ATOM 1733 O O . ALA B 1 19 ? 30.297 9.414 15.133 1 27.69 19 ALA B O 1
ATOM 1734 N N . GLY B 1 20 ? 29.297 10.984 14.062 1 28.12 20 GLY B N 1
ATOM 1735 C CA . GLY B 1 20 ? 28 10.344 14 1 28.12 20 GLY B CA 1
ATOM 1736 C C . GLY B 1 20 ? 28.031 8.984 13.328 1 28.12 20 GLY B C 1
ATOM 1737 O O . GLY B 1 20 ? 28.484 8.859 12.188 1 28.12 20 GLY B O 1
ATOM 1738 N N . ARG B 1 21 ? 28.359 7.973 14.094 1 29.12 21 ARG B N 1
ATOM 1739 C CA . ARG B 1 21 ? 28.266 6.594 13.625 1 29.12 21 ARG B CA 1
ATOM 1740 C C . ARG B 1 21 ? 27.094 6.418 12.672 1 29.12 21 ARG B C 1
ATOM 1742 O O . ARG B 1 21 ? 25.953 6.738 13.008 1 29.12 21 ARG B O 1
ATOM 1749 N N . SER B 1 22 ? 27.422 6.527 11.414 1 32.56 22 SER B N 1
ATOM 1750 C CA . SER B 1 22 ? 26.531 6.129 10.328 1 32.56 22 SER B CA 1
ATOM 1751 C C . SER B 1 22 ? 25.719 4.895 10.711 1 32.56 22 SER B C 1
ATOM 1753 O O . SER B 1 22 ? 26.266 3.941 11.273 1 32.56 22 SER B O 1
ATOM 1755 N N . PRO B 1 23 ? 24.516 5.102 11.141 1 33.81 23 PRO B N 1
ATOM 1756 C CA . PRO B 1 23 ? 23.75 3.881 11.414 1 33.81 23 PRO B CA 1
ATOM 1757 C C . PRO B 1 23 ? 24.172 2.711 10.531 1 33.81 23 PRO B C 1
ATOM 1759 O O . PRO B 1 23 ? 24.469 2.9 9.352 1 33.81 23 PRO B O 1
ATOM 1762 N N . SER B 1 24 ? 24.828 1.645 11.031 1 33.69 24 SER B N 1
ATOM 1763 C CA . SER B 1 24 ? 25.469 0.462 10.461 1 33.69 24 SER B CA 1
ATOM 1764 C C . SER B 1 24 ? 24.641 -0.107 9.312 1 33.69 24 SER B C 1
ATOM 1766 O O . SER B 1 24 ? 23.422 -0.23 9.422 1 33.69 24 SER B O 1
ATOM 1768 N N . THR B 1 25 ? 25.203 -0.118 8.102 1 39.12 25 THR B N 1
ATOM 1769 C CA . THR B 1 25 ? 24.938 -0.885 6.887 1 39.12 25 THR B CA 1
ATOM 1770 C C . THR B 1 25 ? 24.5 -2.309 7.23 1 39.12 25 THR B C 1
ATOM 1772 O O . THR B 1 25 ? 23.922 -3.006 6.395 1 39.12 25 THR B O 1
ATOM 1775 N N . ALA B 1 26 ? 24.922 -2.781 8.43 1 35.47 26 ALA B N 1
ATOM 1776 C CA . ALA B 1 26 ? 24.672 -4.172 8.789 1 35.47 26 ALA B CA 1
ATOM 1777 C C . ALA B 1 26 ? 23.172 -4.434 8.953 1 35.47 26 ALA B C 1
ATOM 1779 O O . ALA B 1 26 ? 22.672 -5.508 8.617 1 35.47 26 ALA B O 1
ATOM 1780 N N . LEU B 1 27 ? 22.438 -3.527 9.547 1 40.34 27 LEU B N 1
ATOM 1781 C CA . LEU B 1 27 ? 21.016 -3.789 9.742 1 40.34 27 LEU B CA 1
ATOM 1782 C C . LEU B 1 27 ? 20.281 -3.842 8.406 1 40.34 27 LEU B C 1
ATOM 1784 O O . LEU B 1 27 ? 19.266 -4.523 8.281 1 40.34 27 LEU B O 1
ATOM 1788 N N . GLN B 1 28 ? 20.812 -3.057 7.387 1 41.25 28 GLN B N 1
ATOM 1789 C CA . GLN B 1 28 ? 20.203 -3.072 6.066 1 41.25 28 GLN B CA 1
ATOM 1790 C C . GLN B 1 28 ? 20.578 -4.336 5.297 1 41.25 28 GLN B C 1
ATOM 1792 O O . GLN B 1 28 ? 19.781 -4.852 4.512 1 41.25 28 GLN B O 1
ATOM 1797 N N . LEU B 1 29 ? 21.797 -4.73 5.488 1 43.97 29 LEU B N 1
ATOM 1798 C CA . LEU B 1 29 ? 22.266 -5.891 4.734 1 43.97 29 LEU B CA 1
ATOM 1799 C C . LEU B 1 29 ? 21.719 -7.18 5.336 1 43.97 29 LEU B C 1
ATOM 1801 O O . LEU B 1 29 ? 21.703 -8.219 4.672 1 43.97 29 LEU B O 1
ATOM 1805 N N . MET B 1 30 ? 21.344 -7.105 6.547 1 43.16 30 MET B N 1
ATOM 1806 C CA . MET B 1 30 ? 21 -8.367 7.184 1 43.16 30 MET B CA 1
ATOM 1807 C C . MET B 1 30 ? 19.75 -8.977 6.539 1 43.16 30 MET B C 1
ATOM 1809 O O . MET B 1 30 ? 19.688 -10.18 6.305 1 43.16 30 MET B O 1
ATOM 1813 N N . PRO B 1 31 ? 18.812 -8.148 6.195 1 46.41 31 PRO B N 1
ATOM 1814 C CA . PRO B 1 31 ? 17.688 -8.859 5.559 1 46.41 31 PRO B CA 1
ATOM 1815 C C . PRO B 1 31 ? 18.047 -9.375 4.164 1 46.41 31 PRO B C 1
ATOM 1817 O O . PRO B 1 31 ? 17.594 -10.461 3.779 1 46.41 31 PRO B O 1
ATOM 1820 N N . ALA B 1 32 ? 18.906 -8.688 3.5 1 48.66 32 ALA B N 1
ATOM 1821 C CA . ALA B 1 32 ? 19.266 -9.227 2.191 1 48.66 32 ALA B CA 1
ATOM 1822 C C . ALA B 1 32 ? 20.062 -10.516 2.33 1 48.66 32 ALA B C 1
ATOM 1824 O O . ALA B 1 32 ? 19.859 -11.469 1.577 1 48.66 32 ALA B O 1
ATOM 1825 N N . LEU B 1 33 ? 21.094 -10.578 3.168 1 44.41 33 LEU B N 1
ATOM 1826 C CA . LEU B 1 33 ? 21.859 -11.797 3.383 1 44.41 33 LEU B CA 1
ATOM 1827 C C . LEU B 1 33 ? 20.984 -12.898 3.957 1 44.41 33 LEU B C 1
ATOM 1829 O O . LEU B 1 33 ? 21.062 -14.055 3.535 1 44.41 33 LEU B O 1
ATOM 1833 N N . LEU B 1 34 ? 20.141 -12.617 4.883 1 45.34 34 LEU B N 1
ATOM 1834 C CA . LEU B 1 34 ? 19.219 -13.633 5.398 1 45.34 34 LEU B CA 1
ATOM 1835 C C . LEU B 1 34 ? 18.266 -14.117 4.305 1 45.34 34 LEU B C 1
ATOM 1837 O O . LEU B 1 34 ? 18 -15.312 4.199 1 45.34 34 LEU B O 1
ATOM 1841 N N . LEU B 1 35 ? 17.844 -13.211 3.498 1 46.41 35 LEU B N 1
ATOM 1842 C CA . LEU B 1 35 ? 17.031 -13.617 2.354 1 46.41 35 LEU B CA 1
ATOM 1843 C C . LEU B 1 35 ? 17.844 -14.508 1.411 1 46.41 35 LEU B C 1
ATOM 1845 O O . LEU B 1 35 ? 17.328 -15.523 0.921 1 46.41 35 LEU B O 1
ATOM 1849 N N . SER B 1 36 ? 19.047 -14.117 1.095 1 47.38 36 SER B N 1
ATOM 1850 C CA . SER B 1 36 ? 19.922 -14.961 0.272 1 47.38 36 SER B CA 1
ATOM 1851 C C . SER B 1 36 ? 20.109 -16.344 0.899 1 47.38 36 SER B C 1
ATOM 1853 O O . SER B 1 36 ? 20.062 -17.359 0.2 1 47.38 36 SER B O 1
ATOM 1855 N N . LEU B 1 37 ? 20.469 -16.406 2.092 1 44.16 37 LEU B N 1
ATOM 1856 C CA . LEU B 1 37 ? 20.672 -17.688 2.785 1 44.16 37 LEU B CA 1
ATOM 1857 C C . LEU B 1 37 ? 19.375 -18.484 2.842 1 44.16 37 LEU B C 1
ATOM 1859 O O . LEU B 1 37 ? 19.391 -19.703 2.643 1 44.16 37 LEU B O 1
ATOM 1863 N N . LEU B 1 38 ? 18.266 -17.828 3.137 1 46.41 38 LEU B N 1
ATOM 1864 C CA . LEU B 1 38 ? 17 -18.547 3.154 1 46.41 38 LEU B CA 1
ATOM 1865 C C . LEU B 1 38 ? 16.672 -19.109 1.771 1 46.41 38 LEU B C 1
ATOM 1867 O O . LEU B 1 38 ? 16.141 -20.203 1.652 1 46.41 38 LEU B O 1
ATOM 1871 N N . LEU B 1 39 ? 17 -18.422 0.719 1 50.31 39 LEU B N 1
ATOM 1872 C CA . LEU B 1 39 ? 16.781 -18.859 -0.654 1 50.31 39 LEU B CA 1
ATOM 1873 C C . LEU B 1 39 ? 17.688 -20.031 -0.998 1 50.31 39 LEU B C 1
ATOM 1875 O O . LEU B 1 39 ? 17.312 -20.891 -1.807 1 50.31 39 LEU B O 1
ATOM 1879 N N . GLN B 1 40 ? 18.906 -19.969 -0.661 1 46.59 40 GLN B N 1
ATOM 1880 C CA . GLN B 1 40 ? 19.797 -21.078 -0.951 1 46.59 40 GLN B CA 1
ATOM 1881 C C . GLN B 1 40 ? 19.266 -22.391 -0.372 1 46.59 40 GLN B C 1
ATOM 1883 O O . GLN B 1 40 ? 19.391 -23.438 -0.995 1 46.59 40 GLN B O 1
ATOM 1888 N N . LEU B 1 41 ? 18.969 -22.391 0.818 1 45.5 41 LEU B N 1
ATOM 1889 C CA . LEU B 1 41 ? 18.578 -23.641 1.468 1 45.5 41 LEU B CA 1
ATOM 1890 C C . LEU B 1 41 ? 17.125 -24 1.142 1 45.5 41 LEU B C 1
ATOM 1892 O O . LEU B 1 41 ? 16.672 -25.094 1.444 1 45.5 41 LEU B O 1
ATOM 1896 N N . ALA B 1 42 ? 16.297 -22.938 0.701 1 54.12 42 ALA B N 1
ATOM 1897 C CA . ALA B 1 42 ? 14.867 -23.172 0.769 1 54.12 42 ALA B CA 1
ATOM 1898 C C . ALA B 1 42 ? 14.375 -23.938 -0.454 1 54.12 42 ALA B C 1
ATOM 1900 O O . ALA B 1 42 ? 14.914 -23.781 -1.551 1 54.12 42 ALA B O 1
ATOM 1901 N N . ASP B 1 43 ? 13.68 -25.016 -0.326 1 72.25 43 ASP B N 1
ATOM 1902 C CA . ASP B 1 43 ? 12.859 -25.828 -1.211 1 72.25 43 ASP B CA 1
ATOM 1903 C C . ASP B 1 43 ? 12.102 -24.953 -2.215 1 72.25 43 ASP B C 1
ATOM 1905 O O . ASP B 1 43 ? 11.859 -23.766 -1.959 1 72.25 43 ASP B O 1
ATOM 1909 N N . SER B 1 44 ? 12.172 -25.297 -3.457 1 80.19 44 SER B N 1
ATOM 1910 C CA . SER B 1 44 ? 11.508 -24.641 -4.574 1 80.19 44 SER B CA 1
ATOM 1911 C C . SER B 1 44 ? 10.18 -24.016 -4.145 1 80.19 44 SER B C 1
ATOM 1913 O O . SER B 1 44 ? 9.766 -22.984 -4.684 1 80.19 44 SER B O 1
ATOM 1915 N N . ARG B 1 45 ? 9.703 -24.547 -3.092 1 84.19 45 ARG B N 1
ATOM 1916 C CA . ARG B 1 45 ? 8.406 -24.062 -2.613 1 84.19 45 ARG B CA 1
ATOM 1917 C C . ARG B 1 45 ? 8.547 -22.734 -1.884 1 84.19 45 ARG B C 1
ATOM 1919 O O . ARG B 1 45 ? 7.746 -21.812 -2.096 1 84.19 45 ARG B O 1
ATOM 1926 N N . ILE B 1 46 ? 9.531 -22.703 -1.18 1 88.88 46 ILE B N 1
ATOM 1927 C CA . ILE B 1 46 ? 9.766 -21.484 -0.407 1 88.88 46 ILE B CA 1
ATOM 1928 C C . ILE B 1 46 ? 10.141 -20.344 -1.346 1 88.88 46 ILE B C 1
ATOM 1930 O O . ILE B 1 46 ? 9.711 -19.203 -1.153 1 88.88 46 ILE B O 1
ATOM 1934 N N . CYS B 1 47 ? 10.852 -20.641 -2.375 1 90.25 47 CYS B N 1
ATOM 1935 C CA . CYS B 1 47 ? 11.273 -19.625 -3.342 1 90.25 47 CYS B CA 1
ATOM 1936 C C . CYS B 1 47 ? 10.07 -19.047 -4.074 1 90.25 47 CYS B C 1
ATOM 1938 O O . CYS B 1 47 ? 10 -17.844 -4.305 1 90.25 47 CYS B O 1
ATOM 1940 N N . LYS B 1 48 ? 9.164 -19.922 -4.383 1 91.12 48 LYS B N 1
ATOM 1941 C CA . LYS B 1 48 ? 7.949 -19.453 -5.055 1 91.12 48 LYS B CA 1
ATOM 1942 C C . LYS B 1 48 ? 7.133 -18.547 -4.145 1 91.12 48 LYS B C 1
ATOM 1944 O O . LYS B 1 48 ? 6.613 -17.516 -4.59 1 91.12 48 LYS B O 1
ATOM 1949 N N . ILE B 1 49 ? 7.074 -18.906 -2.912 1 94.56 49 ILE B N 1
ATOM 1950 C CA . ILE B 1 49 ? 6.32 -18.125 -1.942 1 94.56 49 ILE B CA 1
ATOM 1951 C C . ILE B 1 49 ? 6.969 -16.75 -1.776 1 94.56 49 ILE B C 1
ATOM 1953 O O . ILE B 1 49 ? 6.293 -15.727 -1.881 1 94.56 49 ILE B O 1
ATOM 1957 N N . VAL B 1 50 ? 8.234 -16.766 -1.598 1 94.81 50 VAL B N 1
ATOM 1958 C CA . VAL B 1 50 ? 8.969 -15.531 -1.357 1 94.81 50 VAL B CA 1
ATOM 1959 C C . VAL B 1 50 ? 8.875 -14.625 -2.586 1 94.81 50 VAL B C 1
ATOM 1961 O O . VAL B 1 50 ? 8.703 -13.414 -2.461 1 94.81 50 VAL B O 1
ATOM 1964 N N . SER B 1 51 ? 8.922 -15.203 -3.688 1 95.62 51 SER B N 1
ATOM 1965 C CA . SER B 1 51 ? 8.82 -14.461 -4.938 1 95.62 51 SER B CA 1
ATOM 1966 C C . SER B 1 51 ? 7.461 -13.781 -5.074 1 95.62 51 SER B C 1
ATOM 1968 O O . SER B 1 51 ? 7.379 -12.594 -5.363 1 95.62 51 SER B O 1
ATOM 1970 N N . LEU B 1 52 ? 6.484 -14.547 -4.793 1 96.62 52 LEU B N 1
ATOM 1971 C CA . LEU B 1 52 ? 5.133 -14.016 -4.953 1 96.62 52 LEU B CA 1
ATOM 1972 C C . LEU B 1 52 ? 4.836 -12.961 -3.896 1 96.62 52 LEU B C 1
ATOM 1974 O O . LEU B 1 52 ? 4.145 -11.977 -4.172 1 96.62 52 LEU B O 1
ATOM 1978 N N . LEU B 1 53 ? 5.383 -13.117 -2.752 1 97.94 53 LEU B N 1
ATOM 1979 C CA . LEU B 1 53 ? 5.172 -12.133 -1.7 1 97.94 53 LEU B CA 1
ATOM 1980 C C . LEU B 1 53 ? 5.875 -10.82 -2.037 1 97.94 53 LEU B C 1
ATOM 1982 O O . LEU B 1 53 ? 5.332 -9.742 -1.799 1 97.94 53 LEU B O 1
ATOM 1986 N N . GLY B 1 54 ? 7.059 -10.93 -2.533 1 98.25 54 GLY B N 1
ATOM 1987 C CA . GLY B 1 54 ? 7.75 -9.734 -2.98 1 98.25 54 GLY B CA 1
ATOM 1988 C C . GLY B 1 54 ? 6.996 -8.977 -4.059 1 98.25 54 GLY B C 1
ATOM 1989 O O . GLY B 1 54 ? 6.836 -7.758 -3.971 1 98.25 54 GLY B O 1
ATOM 1990 N N . ALA B 1 55 ? 6.52 -9.727 -4.988 1 98.38 55 ALA B N 1
ATOM 1991 C CA . ALA B 1 55 ? 5.75 -9.117 -6.074 1 98.38 55 ALA B CA 1
ATOM 1992 C C . ALA B 1 55 ? 4.438 -8.531 -5.559 1 98.38 55 ALA B C 1
ATOM 1994 O O . ALA B 1 55 ? 4.004 -7.473 -6.016 1 98.38 55 ALA B O 1
ATOM 1995 N N . ALA B 1 56 ? 3.834 -9.219 -4.637 1 98.75 56 ALA B N 1
ATOM 1996 C CA . ALA B 1 56 ? 2.57 -8.758 -4.07 1 98.75 56 ALA B CA 1
ATOM 1997 C C . ALA B 1 56 ? 2.752 -7.438 -3.326 1 98.75 56 ALA B C 1
ATOM 1999 O O . ALA B 1 56 ? 1.938 -6.523 -3.469 1 98.75 56 ALA B O 1
ATOM 2000 N N . TYR B 1 57 ? 3.789 -7.41 -2.58 1 98.56 57 TYR B N 1
ATOM 2001 C CA . TYR B 1 57 ? 4.051 -6.152 -1.894 1 98.56 57 TYR B CA 1
ATOM 2002 C C . TYR B 1 57 ? 4.297 -5.027 -2.893 1 98.56 57 TYR B C 1
ATOM 2004 O O . TYR B 1 57 ? 3.736 -3.936 -2.758 1 98.56 57 TYR B O 1
ATOM 2012 N N . ALA B 1 58 ? 5.156 -5.266 -3.824 1 98.69 58 ALA B N 1
ATOM 2013 C CA . ALA B 1 58 ? 5.504 -4.234 -4.797 1 98.69 58 ALA B CA 1
ATOM 2014 C C . ALA B 1 58 ? 4.266 -3.734 -5.535 1 98.69 58 ALA B C 1
ATOM 2016 O O . ALA B 1 58 ? 4.098 -2.529 -5.734 1 98.69 58 ALA B O 1
ATOM 2017 N N . PHE B 1 59 ? 3.447 -4.609 -5.918 1 98.75 59 PHE B N 1
ATOM 2018 C CA . PHE B 1 59 ? 2.23 -4.27 -6.645 1 98.75 59 PHE B CA 1
ATOM 2019 C C . PHE B 1 59 ? 1.25 -3.529 -5.746 1 98.75 59 PHE B C 1
ATOM 2021 O O . PHE B 1 59 ? 0.812 -2.424 -6.074 1 98.75 59 PHE B O 1
ATOM 2028 N N . GLY B 1 60 ? 0.943 -4.113 -4.609 1 98.56 60 GLY B N 1
ATOM 2029 C CA . GLY B 1 60 ? -0.099 -3.58 -3.744 1 98.56 60 GLY B CA 1
ATOM 2030 C C . GLY B 1 60 ? 0.251 -2.23 -3.146 1 98.56 60 GLY B C 1
ATOM 2031 O O . GLY B 1 60 ? -0.607 -1.353 -3.039 1 98.56 60 GLY B O 1
ATOM 2032 N N . SER B 1 61 ? 1.47 -2.104 -2.717 1 97.56 61 SER B N 1
ATOM 2033 C CA . SER B 1 61 ? 1.895 -0.831 -2.143 1 97.56 61 SER B CA 1
ATOM 2034 C C . SER B 1 61 ? 1.847 0.288 -3.178 1 97.56 61 SER B C 1
ATOM 2036 O O . SER B 1 61 ? 1.436 1.408 -2.869 1 97.56 61 SER B O 1
ATOM 2038 N N . ASN B 1 62 ? 2.199 -0.044 -4.398 1 97.5 62 ASN B N 1
ATOM 2039 C CA . ASN B 1 62 ? 2.18 0.949 -5.465 1 97.5 62 ASN B CA 1
ATOM 2040 C C . ASN B 1 62 ? 0.754 1.327 -5.855 1 97.5 62 ASN B C 1
ATOM 2042 O O . ASN B 1 62 ? 0.463 2.5 -6.098 1 97.5 62 ASN B O 1
ATOM 2046 N N . VAL B 1 63 ? -0.09 0.368 -5.938 1 97.12 63 VAL B N 1
ATOM 2047 C CA . VAL B 1 63 ? -1.484 0.65 -6.262 1 97.12 63 VAL B CA 1
ATOM 2048 C C . VAL B 1 63 ? -2.105 1.522 -5.172 1 97.12 63 VAL B C 1
ATOM 2050 O O . VAL B 1 63 ? -2.818 2.484 -5.469 1 97.12 63 VAL B O 1
ATOM 2053 N N . TRP B 1 64 ? -1.804 1.198 -3.953 1 96.38 64 TRP B N 1
ATOM 2054 C CA . TRP B 1 64 ? -2.348 2.008 -2.867 1 96.38 64 TRP B CA 1
ATOM 2055 C C . TRP B 1 64 ? -1.811 3.434 -2.928 1 96.38 64 TRP B C 1
ATOM 2057 O O . TRP B 1 64 ? -2.545 4.391 -2.676 1 96.38 64 TRP B O 1
ATOM 2067 N N . LEU B 1 65 ? -0.59 3.549 -3.242 1 93.88 65 LEU B N 1
ATOM 2068 C CA . LEU B 1 65 ? 0.003 4.879 -3.338 1 93.88 65 LEU B CA 1
ATOM 2069 C C . LEU B 1 65 ? -0.668 5.695 -4.438 1 93.88 65 LEU B C 1
ATOM 2071 O O . LEU B 1 65 ? -0.803 6.914 -4.316 1 93.88 65 LEU B O 1
ATOM 2075 N N . LEU B 1 66 ? -1.126 5.043 -5.508 1 91.38 66 LEU B N 1
ATOM 2076 C CA . LEU B 1 66 ? -1.835 5.711 -6.594 1 91.38 66 LEU B CA 1
ATOM 2077 C C . LEU B 1 66 ? -3.133 6.336 -6.094 1 91.38 66 LEU B C 1
ATOM 2079 O O . LEU B 1 66 ? -3.586 7.352 -6.629 1 91.38 66 LEU B O 1
ATOM 2083 N N . ARG B 1 67 ? -3.602 5.777 -5.18 1 90.81 67 ARG B N 1
ATOM 2084 C CA . ARG B 1 67 ? -4.867 6.281 -4.652 1 90.81 67 ARG B CA 1
ATOM 2085 C C . ARG B 1 67 ? -4.637 7.176 -3.436 1 90.81 67 ARG B C 1
ATOM 2087 O O . ARG B 1 67 ? -5.25 8.234 -3.314 1 90.81 67 ARG B O 1
ATOM 2094 N N . TYR B 1 68 ? -3.758 6.793 -2.574 1 91.56 68 TYR B N 1
ATOM 2095 C CA . TYR B 1 68 ? -3.484 7.48 -1.315 1 91.56 68 TYR B CA 1
ATOM 2096 C C . TYR B 1 68 ? -2.877 8.852 -1.566 1 91.56 68 TYR B C 1
ATOM 2098 O O . TYR B 1 68 ? -3.242 9.828 -0.907 1 91.56 68 TYR B O 1
ATOM 2106 N N . GLY B 1 69 ? -1.959 8.945 -2.475 1 90.69 69 GLY B N 1
ATOM 2107 C CA . GLY B 1 69 ? -1.295 10.203 -2.779 1 90.69 69 GLY B CA 1
ATOM 2108 C C . GLY B 1 69 ? -2.26 11.312 -3.135 1 90.69 69 GLY B C 1
ATOM 2109 O O . GLY B 1 69 ? -2.311 12.344 -2.453 1 90.69 69 GLY B O 1
ATOM 2110 N N . PRO B 1 70 ? -2.988 11.07 -4.16 1 91.31 70 PRO B N 1
ATOM 2111 C CA . PRO B 1 70 ? -3.975 12.078 -4.551 1 91.31 70 PRO B CA 1
ATOM 2112 C C . PRO B 1 70 ? -4.984 12.375 -3.443 1 91.31 70 PRO B C 1
ATOM 2114 O O . PRO B 1 70 ? -5.426 13.516 -3.291 1 91.31 70 PRO B O 1
ATOM 2117 N N . ARG B 1 71 ? -5.375 11.453 -2.682 1 93.31 71 ARG B N 1
ATOM 2118 C CA . ARG B 1 71 ? -6.305 11.68 -1.58 1 93.31 71 ARG B CA 1
ATOM 2119 C C . ARG B 1 71 ? -5.676 12.57 -0.511 1 93.31 71 ARG B C 1
ATOM 2121 O O . ARG B 1 71 ? -6.309 13.508 -0.025 1 93.31 71 ARG B O 1
ATOM 2128 N N . MET B 1 72 ? -4.488 12.32 -0.186 1 91.81 72 MET B N 1
ATOM 2129 C CA . MET B 1 72 ? -3.76 13.141 0.779 1 91.81 72 MET B CA 1
ATOM 2130 C C . MET B 1 72 ? -3.617 14.578 0.278 1 91.81 72 MET B C 1
ATOM 2132 O O . MET 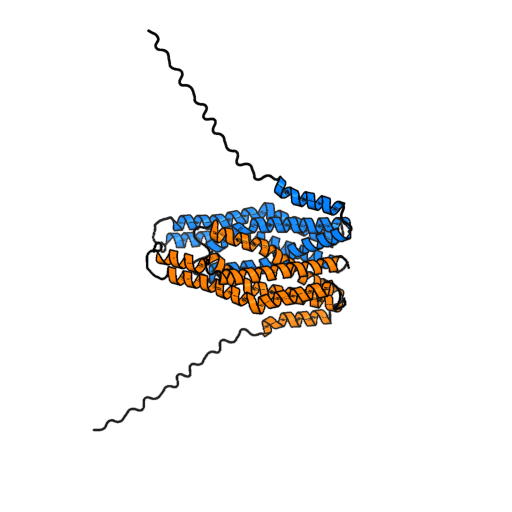B 1 72 ? -3.783 15.523 1.045 1 91.81 72 MET B O 1
ATOM 2136 N N . TYR B 1 73 ? -3.291 14.672 -0.95 1 90.69 73 TYR B N 1
ATOM 2137 C CA . TYR B 1 73 ? -3.174 16 -1.546 1 90.69 73 TYR B CA 1
ATOM 2138 C C . TYR B 1 73 ? -4.488 16.766 -1.44 1 90.69 73 TYR B C 1
ATOM 2140 O O . TYR B 1 73 ? -4.504 17.938 -1.063 1 90.69 73 TYR B O 1
ATOM 2148 N N . ALA B 1 74 ? -5.566 16.094 -1.747 1 92.69 74 ALA B N 1
ATOM 2149 C CA . ALA B 1 74 ? -6.883 16.719 -1.688 1 92.69 74 ALA B CA 1
ATOM 2150 C C . ALA B 1 74 ? -7.211 17.172 -0.269 1 92.69 74 ALA B C 1
ATOM 2152 O O . ALA B 1 74 ? -7.691 18.297 -0.062 1 92.69 74 ALA B O 1
ATOM 2153 N N . VAL B 1 75 ? -6.898 16.391 0.681 1 91.12 75 VAL B N 1
ATOM 2154 C CA . VAL B 1 75 ? -7.219 16.703 2.072 1 91.12 75 VAL B CA 1
ATOM 2155 C C . VAL B 1 75 ? -6.34 17.844 2.566 1 91.12 75 VAL B C 1
ATOM 2157 O O . VAL B 1 75 ? -6.832 18.797 3.188 1 91.12 75 VAL B O 1
ATOM 2160 N N . CYS B 1 76 ? -5.109 17.781 2.301 1 88.88 76 CYS B N 1
ATOM 2161 C CA . CYS B 1 76 ? -4.156 18.781 2.785 1 88.88 76 CYS B CA 1
ATOM 2162 C C . CYS B 1 76 ? -4.363 20.109 2.084 1 88.88 76 CYS B C 1
ATOM 2164 O O . CYS B 1 76 ? -4.379 21.172 2.73 1 88.88 76 CYS B O 1
ATOM 2166 N N . CYS B 1 77 ? -4.602 20.062 0.797 1 86.19 77 CYS B N 1
ATOM 2167 C CA . CYS B 1 77 ? -4.477 21.281 0.004 1 86.19 77 CYS B CA 1
ATOM 2168 C C . CYS B 1 77 ? -5.848 21.812 -0.382 1 86.19 77 CYS B C 1
ATOM 2170 O O . CYS B 1 77 ? -5.988 23 -0.704 1 86.19 77 CYS B O 1
ATOM 2172 N N . LYS B 1 78 ? -6.832 21.016 -0.42 1 88.06 78 LYS B N 1
ATOM 2173 C CA . LYS B 1 78 ? -8.125 21.469 -0.916 1 88.06 78 LYS B CA 1
ATOM 2174 C C . LYS B 1 78 ? -9.18 21.438 0.184 1 88.06 78 LYS B C 1
ATOM 2176 O O . LYS B 1 78 ? -10.055 22.312 0.241 1 88.06 78 LYS B O 1
ATOM 2181 N N . GLU B 1 79 ? -9.078 20.484 0.973 1 88.56 79 GLU B N 1
ATOM 2182 C CA . GLU B 1 79 ? -10.156 20.281 1.929 1 88.56 79 GLU B CA 1
ATOM 2183 C C . GLU B 1 79 ? -9.82 20.891 3.287 1 88.56 79 GLU B C 1
ATOM 2185 O O . GLU B 1 79 ? -10.719 21.25 4.051 1 88.56 79 GLU B O 1
ATOM 2190 N N . SER B 1 80 ? -8.531 20.953 3.58 1 83.12 80 SER B N 1
ATOM 2191 C CA . SER B 1 80 ? -8.117 21.531 4.852 1 83.12 80 SER B CA 1
ATOM 2192 C C . SER B 1 80 ? -7.66 22.969 4.68 1 83.12 80 SER B C 1
ATOM 2194 O O . SER B 1 80 ? -7 23.312 3.695 1 83.12 80 SER B O 1
ATOM 2196 N N . ARG B 1 81 ? -7.934 23.766 5.648 1 77 81 ARG B N 1
ATOM 2197 C CA . ARG B 1 81 ? -7.555 25.188 5.598 1 77 81 ARG B CA 1
ATOM 2198 C C . ARG B 1 81 ? -6.207 25.406 6.277 1 77 81 ARG B C 1
ATOM 2200 O O . ARG B 1 81 ? -5.562 26.438 6.055 1 77 81 ARG B O 1
ATOM 2207 N N . TRP B 1 82 ? -5.824 24.422 7.02 1 77.56 82 TRP B N 1
ATOM 2208 C CA . TRP B 1 82 ? -4.652 24.734 7.832 1 77.56 82 TRP B CA 1
ATOM 2209 C C . TRP B 1 82 ? -3.479 23.844 7.449 1 77.56 82 TRP B C 1
ATOM 2211 O O . TRP B 1 82 ? -2.326 24.156 7.762 1 77.56 82 TRP B O 1
ATOM 2221 N N . LEU B 1 83 ? -3.553 22.703 6.891 1 85.44 83 LEU B N 1
ATOM 2222 C CA . LEU B 1 83 ? -2.449 21.812 6.543 1 85.44 83 LEU B CA 1
ATOM 2223 C C . LEU B 1 83 ? -1.687 22.344 5.332 1 85.44 83 LEU B C 1
ATOM 2225 O O . LEU B 1 83 ? -0.538 22.766 5.457 1 85.44 83 LEU B O 1
ATOM 2229 N N . GLY B 1 84 ? -2.4 22.453 4.25 1 86.19 84 GLY B N 1
ATOM 2230 C CA . GLY B 1 84 ? -1.837 23.031 3.045 1 86.19 84 GLY B CA 1
ATOM 2231 C C . GLY B 1 84 ? -0.782 22.156 2.393 1 86.19 84 GLY B C 1
ATOM 2232 O O . GLY B 1 84 ? -0.651 20.984 2.729 1 86.19 84 GLY B O 1
ATOM 2233 N N . LYS B 1 85 ? -0.074 22.734 1.41 1 85 85 LYS B N 1
ATOM 2234 C CA . LYS B 1 85 ? 0.97 22.047 0.652 1 85 85 LYS B CA 1
ATOM 2235 C C . LYS B 1 85 ? 2.16 21.703 1.542 1 85 85 LYS B C 1
ATOM 2237 O O . LYS B 1 85 ? 2.861 20.719 1.298 1 85 85 LYS B O 1
ATOM 2242 N N . GLU B 1 86 ? 2.354 22.453 2.52 1 84.62 86 GLU B N 1
ATOM 2243 C CA . GLU B 1 86 ? 3.471 22.234 3.436 1 84.62 86 GLU B CA 1
ATOM 2244 C C . GLU B 1 86 ? 3.328 20.922 4.184 1 84.62 86 GLU B C 1
ATOM 2246 O O . GLU B 1 86 ? 4.289 20.156 4.293 1 84.62 86 GLU B O 1
ATOM 2251 N N . ALA B 1 87 ? 2.131 20.75 4.684 1 87.38 87 ALA B N 1
ATOM 2252 C CA . ALA B 1 87 ? 1.886 19.484 5.375 1 87.38 87 ALA B CA 1
ATOM 2253 C C . ALA B 1 87 ? 2.051 18.297 4.43 1 87.38 87 ALA B C 1
ATOM 2255 O O . ALA B 1 87 ? 2.707 17.312 4.766 1 87.38 87 ALA B O 1
ATOM 2256 N N . PHE B 1 88 ? 1.452 18.484 3.305 1 90.25 88 PHE B N 1
ATOM 2257 C CA . PHE B 1 88 ? 1.529 17.422 2.305 1 90.25 88 PHE B CA 1
ATOM 2258 C C . PHE B 1 88 ? 2.98 17.109 1.961 1 90.25 88 PHE B C 1
ATOM 2260 O O . PHE B 1 88 ? 3.389 15.945 1.973 1 90.25 88 PHE B O 1
ATOM 2267 N N . SER B 1 89 ? 3.76 18.094 1.662 1 87.69 89 SER B N 1
ATOM 2268 C CA . SER B 1 89 ? 5.152 17.922 1.27 1 87.69 89 SER B CA 1
ATOM 2269 C C . SER B 1 89 ? 5.98 17.344 2.414 1 87.69 89 SER B C 1
ATOM 2271 O O . SER B 1 89 ? 6.879 16.531 2.188 1 87.69 89 SER B O 1
ATOM 2273 N N . THR B 1 90 ? 5.734 17.75 3.557 1 87.44 90 THR B N 1
ATOM 2274 C CA . THR B 1 90 ? 6.445 17.25 4.727 1 87.44 90 THR B CA 1
ATOM 2275 C C . THR B 1 90 ? 6.223 15.742 4.883 1 87.44 90 THR B C 1
ATOM 2277 O O . THR B 1 90 ? 7.172 14.992 5.105 1 87.44 90 THR B O 1
ATOM 2280 N N . LEU B 1 91 ? 5.016 15.391 4.754 1 91 91 LEU B N 1
ATOM 2281 C CA . LEU B 1 91 ? 4.672 13.984 4.918 1 91 91 LEU B CA 1
ATOM 2282 C C . LEU B 1 91 ? 5.246 13.148 3.779 1 91 91 LEU B C 1
ATOM 2284 O O . LEU B 1 91 ? 5.777 12.055 4.008 1 91 91 LEU B O 1
ATOM 2288 N N . GLN B 1 92 ? 5.156 13.633 2.594 1 88.81 92 GLN B N 1
ATOM 2289 C CA . GLN B 1 92 ? 5.707 12.922 1.447 1 88.81 92 GLN B CA 1
ATOM 2290 C C . GLN B 1 92 ? 7.223 12.781 1.566 1 88.81 92 GLN B C 1
ATOM 2292 O O . GLN B 1 92 ? 7.773 11.711 1.291 1 88.81 92 GLN B O 1
ATOM 2297 N N . ALA B 1 93 ? 7.852 13.852 1.955 1 88.44 93 ALA B N 1
ATOM 2298 C CA . ALA B 1 93 ? 9.305 13.828 2.092 1 88.44 93 ALA B CA 1
ATOM 2299 C C . ALA B 1 93 ? 9.742 12.812 3.145 1 88.44 93 ALA B C 1
ATOM 2301 O O . ALA B 1 93 ? 10.812 12.211 3.029 1 88.44 93 ALA B O 1
ATOM 2302 N N 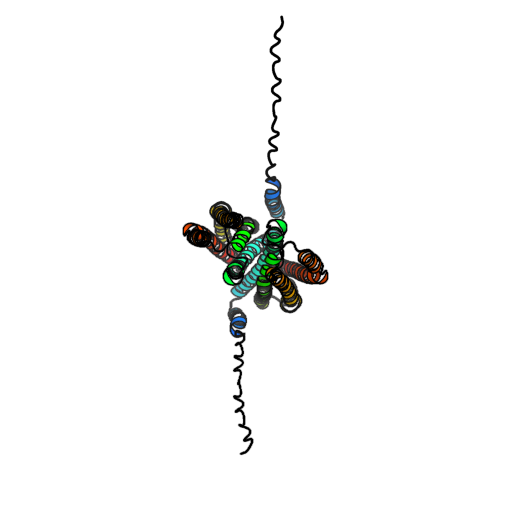. ALA B 1 94 ? 8.945 12.617 4.082 1 89.94 94 ALA B N 1
ATOM 2303 C CA . ALA B 1 94 ? 9.281 11.711 5.172 1 89.94 94 ALA B CA 1
ATOM 2304 C C . ALA B 1 94 ? 9.047 10.258 4.77 1 89.94 94 ALA B C 1
ATOM 2306 O O . ALA B 1 94 ? 9.742 9.352 5.234 1 89.94 94 ALA B O 1
ATOM 2307 N N . CYS B 1 95 ? 8.102 9.992 3.918 1 90.75 95 CYS B N 1
ATOM 2308 C CA . CYS B 1 95 ? 7.656 8.625 3.668 1 90.75 95 CYS B CA 1
ATOM 2309 C C . CYS B 1 95 ? 8.25 8.094 2.373 1 90.75 95 CYS B C 1
ATOM 2311 O O . CYS B 1 95 ? 8.445 6.883 2.229 1 90.75 95 CYS B O 1
ATOM 2313 N N . PHE B 1 96 ? 8.641 8.914 1.438 1 91.38 96 PHE B N 1
ATOM 2314 C CA . PHE B 1 96 ? 8.992 8.477 0.091 1 91.38 96 PHE B CA 1
ATOM 2315 C C . PHE B 1 96 ? 10.312 7.715 0.095 1 91.38 96 PHE B C 1
ATOM 2317 O O . PHE B 1 96 ? 10.445 6.691 -0.583 1 91.38 96 PHE B O 1
ATOM 2324 N N . PRO B 1 97 ? 11.305 8.18 0.791 1 92.38 97 PRO B N 1
ATOM 2325 C CA . PRO B 1 97 ? 12.555 7.422 0.784 1 92.38 97 PRO B CA 1
ATOM 2326 C C . PRO B 1 97 ? 12.367 5.969 1.217 1 92.38 97 PRO B C 1
ATOM 2328 O O . PRO B 1 97 ? 12.93 5.059 0.603 1 92.38 97 PRO B O 1
ATOM 2331 N N . GLU B 1 98 ? 11.656 5.762 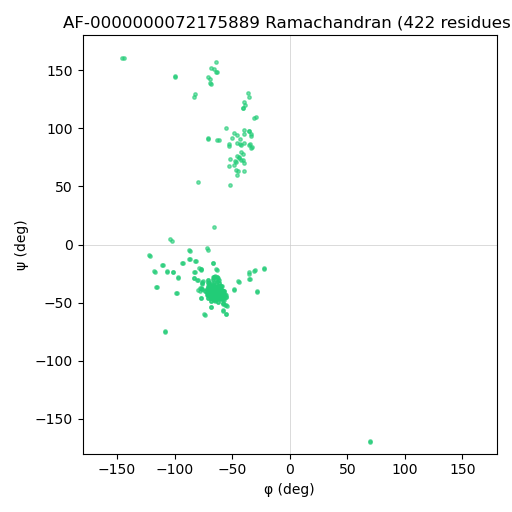2.223 1 93.75 98 GLU B N 1
ATOM 2332 C CA . GLU B 1 98 ? 11.398 4.398 2.674 1 93.75 98 GLU B CA 1
ATOM 2333 C C . GLU B 1 98 ? 10.562 3.629 1.657 1 93.75 98 GLU B C 1
ATOM 2335 O O . GLU B 1 98 ? 10.758 2.43 1.46 1 93.75 98 GLU B O 1
ATOM 2340 N N . PHE B 1 99 ? 9.625 4.328 1.088 1 94.88 99 PHE B N 1
ATOM 2341 C CA . PHE B 1 99 ? 8.797 3.674 0.083 1 94.88 99 PHE B CA 1
ATOM 2342 C C . PHE B 1 99 ? 9.648 3.156 -1.068 1 94.88 99 PHE B C 1
ATOM 2344 O O . PHE B 1 99 ? 9.508 2.004 -1.483 1 94.88 99 PHE B O 1
ATOM 2351 N N . PHE B 1 100 ? 10.539 3.977 -1.54 1 96.25 100 PHE B N 1
ATOM 2352 C CA . PHE B 1 100 ? 11.383 3.6 -2.664 1 96.25 100 PHE B CA 1
ATOM 2353 C C . PHE B 1 100 ? 12.328 2.469 -2.275 1 96.25 100 PHE B C 1
ATOM 2355 O O . PHE B 1 100 ? 12.578 1.559 -3.068 1 96.25 100 PHE B O 1
ATOM 2362 N N . ALA B 1 101 ? 12.82 2.52 -1.14 1 96.5 101 ALA B N 1
ATOM 2363 C CA . ALA B 1 101 ? 13.719 1.466 -0.669 1 96.5 101 ALA B CA 1
ATOM 2364 C C . ALA B 1 101 ? 12.992 0.13 -0.568 1 96.5 101 ALA B C 1
ATOM 2366 O O . ALA B 1 101 ? 13.492 -0.896 -1.029 1 96.5 101 ALA B O 1
ATOM 2367 N N . LEU B 1 102 ? 11.82 0.145 0.009 1 96.56 102 LEU B N 1
ATOM 2368 C CA . LEU B 1 102 ? 11.055 -1.086 0.187 1 96.56 102 LEU B CA 1
ATOM 2369 C C . LEU B 1 102 ? 10.547 -1.608 -1.152 1 96.56 102 LEU B C 1
ATOM 2371 O O . LEU B 1 102 ? 10.469 -2.82 -1.364 1 96.56 102 LEU B O 1
ATOM 2375 N N . GLN B 1 103 ? 10.172 -0.684 -2 1 97.69 103 GLN B N 1
ATOM 2376 C CA . GLN B 1 103 ? 9.773 -1.083 -3.348 1 97.69 103 GLN B CA 1
ATOM 2377 C C . GLN B 1 103 ? 10.914 -1.801 -4.066 1 97.69 103 GLN B C 1
ATOM 2379 O O . GLN B 1 103 ? 10.703 -2.848 -4.684 1 97.69 103 GLN B O 1
ATOM 2384 N N . THR B 1 104 ? 12.078 -1.227 -3.998 1 97.81 104 THR B N 1
ATOM 2385 C CA . THR B 1 104 ? 13.242 -1.826 -4.637 1 97.81 104 THR B CA 1
ATOM 2386 C C . THR B 1 104 ? 13.555 -3.188 -4.023 1 97.81 104 THR B C 1
ATOM 2388 O O . THR B 1 104 ? 13.766 -4.168 -4.742 1 97.81 104 THR B O 1
ATOM 2391 N N . ALA B 1 105 ? 13.555 -3.271 -2.756 1 97.69 105 ALA B N 1
ATOM 2392 C CA . ALA B 1 105 ? 13.82 -4.523 -2.053 1 97.69 105 ALA B CA 1
ATOM 2393 C C . ALA B 1 105 ? 12.789 -5.59 -2.432 1 97.69 105 ALA B C 1
ATOM 2395 O O . ALA B 1 105 ? 13.148 -6.754 -2.639 1 97.69 105 ALA B O 1
ATOM 2396 N N . ALA B 1 106 ? 11.57 -5.18 -2.479 1 98.19 106 ALA B N 1
ATOM 2397 C CA . ALA B 1 106 ? 10.5 -6.121 -2.805 1 98.19 106 ALA B CA 1
ATOM 2398 C C . ALA B 1 106 ? 10.688 -6.695 -4.207 1 98.19 106 ALA B C 1
ATOM 2400 O O . ALA B 1 106 ? 10.5 -7.898 -4.418 1 98.19 106 ALA B O 1
ATOM 2401 N N . CYS B 1 107 ? 11.031 -5.883 -5.121 1 98.19 107 CYS B N 1
ATOM 2402 C CA . CYS B 1 107 ? 11.266 -6.352 -6.48 1 98.19 107 CYS B CA 1
ATOM 2403 C C . CYS B 1 107 ? 12.461 -7.293 -6.535 1 98.19 107 CYS B C 1
ATOM 2405 O O . CYS B 1 107 ? 12.438 -8.297 -7.25 1 98.19 107 CYS B O 1
ATOM 2407 N N . LEU B 1 108 ? 13.5 -6.973 -5.801 1 96.94 108 LEU B N 1
ATOM 2408 C CA . LEU B 1 108 ? 14.672 -7.84 -5.742 1 96.94 108 LEU B CA 1
ATOM 2409 C C . LEU B 1 108 ? 14.312 -9.188 -5.133 1 96.94 108 LEU B C 1
ATOM 2411 O O . LEU B 1 108 ? 14.773 -10.227 -5.609 1 96.94 108 LEU B O 1
ATOM 2415 N N . VAL B 1 109 ? 13.516 -9.156 -4.156 1 96.06 109 VAL B N 1
ATOM 2416 C CA . VAL B 1 109 ? 13.07 -10.383 -3.504 1 96.06 109 VAL B CA 1
ATOM 2417 C C . VAL B 1 109 ? 12.25 -11.219 -4.48 1 96.06 109 VAL B C 1
ATOM 2419 O O . VAL B 1 109 ? 12.422 -12.438 -4.566 1 96.06 109 VAL B O 1
ATOM 2422 N N . ALA B 1 110 ? 11.359 -10.555 -5.188 1 96.62 110 ALA B N 1
ATOM 2423 C CA . ALA B 1 110 ? 10.531 -11.258 -6.16 1 96.62 110 ALA B CA 1
ATOM 2424 C C . ALA B 1 110 ? 11.383 -11.938 -7.227 1 96.62 110 ALA B C 1
ATOM 2426 O O . ALA B 1 110 ? 11.18 -13.117 -7.535 1 96.62 110 ALA B O 1
ATOM 2427 N N . LEU B 1 111 ? 12.344 -11.203 -7.711 1 95.69 111 LEU B N 1
ATOM 2428 C CA . LEU B 1 111 ? 13.219 -11.773 -8.734 1 95.69 111 LEU B CA 1
ATOM 2429 C C . LEU B 1 111 ? 14.086 -12.883 -8.156 1 95.69 111 LEU B C 1
ATOM 2431 O O . LEU B 1 111 ? 14.25 -13.938 -8.773 1 95.69 111 LEU B O 1
ATOM 2435 N N . GLY B 1 112 ? 14.656 -12.609 -7.004 1 92.62 112 GLY B N 1
ATOM 2436 C CA . GLY B 1 112 ? 15.508 -13.594 -6.363 1 92.62 112 GLY B CA 1
ATOM 2437 C C . GLY B 1 112 ? 14.797 -14.906 -6.074 1 92.62 112 GLY B C 1
ATOM 2438 O O . GLY B 1 112 ? 15.367 -15.984 -6.258 1 92.62 112 GLY B O 1
ATOM 2439 N N . GLY B 1 113 ? 13.586 -14.82 -5.68 1 90.5 113 GLY B N 1
ATOM 2440 C CA . GLY B 1 113 ? 12.805 -16.016 -5.426 1 90.5 113 GLY B CA 1
ATOM 2441 C C . GLY B 1 113 ? 12.516 -16.828 -6.68 1 90.5 113 GLY B C 1
ATOM 2442 O O . GLY B 1 113 ? 12.477 -18.062 -6.641 1 90.5 113 GLY B O 1
ATOM 2443 N N . ARG B 1 114 ? 12.305 -16.172 -7.727 1 88.25 114 ARG B N 1
ATOM 2444 C CA . ARG B 1 114 ? 11.961 -16.859 -8.961 1 88.25 114 ARG B CA 1
ATOM 2445 C C . ARG B 1 114 ? 13.211 -17.359 -9.672 1 88.25 114 ARG B C 1
ATOM 2447 O O . ARG B 1 114 ? 13.148 -18.297 -10.477 1 88.25 114 ARG B O 1
ATOM 2454 N N . TRP B 1 115 ? 14.281 -16.766 -9.414 1 79.25 115 TRP B N 1
ATOM 2455 C CA . TRP B 1 115 ? 15.5 -17.078 -10.148 1 79.25 115 TRP B CA 1
ATOM 2456 C C . TRP B 1 115 ? 15.93 -18.531 -9.906 1 79.25 115 TRP B C 1
ATOM 2458 O O . TRP B 1 115 ? 16.531 -19.156 -10.781 1 79.25 115 TRP B O 1
ATOM 2468 N N . ALA B 1 116 ? 15.5 -19.125 -8.828 1 75.5 116 ALA B N 1
ATOM 2469 C CA . ALA B 1 116 ? 15.875 -20.516 -8.547 1 75.5 116 ALA B CA 1
ATOM 2470 C C . ALA B 1 116 ? 15 -21.484 -9.328 1 75.5 116 ALA B C 1
ATOM 2472 O O . ALA B 1 116 ? 15.367 -22.641 -9.516 1 75.5 116 ALA B O 1
ATOM 2473 N N . THR B 1 117 ? 13.922 -21 -9.859 1 77.44 117 THR B N 1
ATOM 2474 C CA . THR B 1 117 ? 12.953 -21.953 -10.383 1 77.44 117 THR B CA 1
ATOM 2475 C C . THR B 1 117 ? 12.703 -21.703 -11.867 1 77.44 117 THR B C 1
ATOM 2477 O O . THR B 1 117 ? 12 -22.469 -12.523 1 77.44 117 THR B O 1
ATOM 2480 N N . ALA B 1 118 ? 13.203 -20.594 -12.406 1 81.06 118 ALA B N 1
ATOM 2481 C CA . ALA B 1 118 ? 12.906 -20.281 -13.805 1 81.06 118 ALA B CA 1
ATOM 2482 C C . ALA B 1 118 ? 14.109 -19.625 -14.484 1 81.06 118 ALA B C 1
ATOM 2484 O O . ALA B 1 118 ? 15 -19.109 -13.812 1 81.06 118 ALA B O 1
ATOM 2485 N N . SER B 1 119 ? 14.062 -19.688 -15.734 1 83.69 119 SER B N 1
ATOM 2486 C CA . SER B 1 119 ? 15.117 -19.078 -16.531 1 83.69 119 SER B CA 1
ATOM 2487 C C . SER B 1 119 ? 15.156 -17.578 -16.344 1 83.69 119 SER B C 1
ATOM 2489 O O . SER B 1 119 ? 14.117 -16.938 -16.188 1 83.69 119 SER B O 1
ATOM 2491 N N . VAL B 1 120 ? 16.328 -17.062 -16.453 1 81.38 120 VAL B N 1
ATOM 2492 C CA . VAL B 1 120 ? 16.516 -15.625 -16.328 1 81.38 120 VAL B CA 1
ATOM 2493 C C . VAL B 1 120 ? 15.852 -14.914 -17.5 1 81.38 120 VAL B C 1
ATOM 2495 O O . VAL B 1 120 ? 15.531 -13.727 -17.422 1 81.38 120 VAL B O 1
ATOM 2498 N N . TRP B 1 121 ? 15.547 -15.688 -18.516 1 85.94 121 TRP B N 1
ATOM 2499 C CA . TRP B 1 121 ? 15.039 -15.07 -19.75 1 85.94 121 TRP B CA 1
ATOM 2500 C C . TRP B 1 121 ? 13.531 -15.258 -19.875 1 85.94 121 TRP B C 1
ATOM 2502 O O . TRP B 1 121 ? 12.93 -14.828 -20.844 1 85.94 121 TRP B O 1
ATOM 2512 N N . ASP B 1 122 ? 13.016 -15.789 -18.906 1 90.81 122 ASP B N 1
ATOM 2513 C CA . ASP B 1 122 ? 11.562 -15.93 -18.938 1 90.81 122 ASP B CA 1
ATOM 2514 C C . ASP B 1 122 ? 10.883 -14.562 -18.844 1 90.81 122 ASP B C 1
ATOM 2516 O O . ASP B 1 122 ? 11.422 -13.633 -18.25 1 90.81 122 ASP B O 1
ATOM 2520 N N . VAL B 1 123 ? 9.734 -14.422 -19.375 1 92.69 123 VAL B N 1
ATOM 2521 C CA . VAL B 1 123 ? 9 -13.164 -19.484 1 92.69 123 VAL B CA 1
ATOM 2522 C C . VAL B 1 123 ? 8.805 -12.555 -18.109 1 92.69 123 VAL B C 1
ATOM 2524 O O . VAL B 1 123 ? 8.938 -11.336 -17.938 1 92.69 123 VAL B O 1
ATOM 2527 N N . ALA B 1 124 ? 8.531 -13.391 -17.188 1 94.38 124 ALA B N 1
ATOM 2528 C CA . ALA B 1 124 ? 8.336 -12.898 -15.82 1 94.38 124 ALA B CA 1
ATOM 2529 C C . ALA B 1 124 ? 9.609 -12.281 -15.266 1 94.38 124 ALA B C 1
ATOM 2531 O O . ALA B 1 124 ? 9.586 -11.188 -14.695 1 94.38 124 ALA B O 1
ATOM 2532 N N . ASN B 1 125 ? 10.703 -12.914 -15.477 1 94.81 125 ASN B N 1
ATOM 2533 C CA . ASN B 1 125 ? 11.977 -12.422 -14.961 1 94.81 125 ASN B CA 1
ATOM 2534 C C . ASN B 1 125 ? 12.414 -11.148 -15.68 1 94.81 125 ASN B C 1
ATOM 2536 O O . ASN B 1 125 ? 12.953 -10.234 -15.055 1 94.81 125 ASN B O 1
ATOM 2540 N N . LEU B 1 126 ? 12.125 -11.055 -16.953 1 95.81 126 LEU B N 1
ATOM 2541 C CA . LEU B 1 126 ? 12.438 -9.844 -17.703 1 95.81 126 LEU B CA 1
ATOM 2542 C C . LEU B 1 126 ? 11.617 -8.664 -17.203 1 95.81 126 LEU B C 1
ATOM 2544 O O . LEU B 1 126 ? 12.148 -7.555 -17.047 1 95.81 126 LEU B O 1
ATOM 2548 N N . ALA B 1 127 ? 10.414 -8.93 -16.984 1 97.44 127 ALA B N 1
ATOM 2549 C CA . ALA B 1 127 ? 9.539 -7.887 -16.453 1 97.44 127 ALA B CA 1
ATOM 2550 C C . ALA B 1 127 ? 10.031 -7.398 -15.094 1 97.44 127 ALA B C 1
ATOM 2552 O O . ALA B 1 127 ? 10.062 -6.191 -14.836 1 97.44 127 ALA B O 1
ATOM 2553 N N . MET B 1 128 ? 10.5 -8.328 -14.297 1 97.69 128 MET B N 1
ATOM 2554 C CA . MET B 1 128 ? 10.922 -7.957 -12.953 1 97.69 128 MET B CA 1
ATOM 2555 C C . MET B 1 128 ? 12.266 -7.234 -12.984 1 97.69 128 MET B C 1
ATOM 2557 O O . MET B 1 128 ? 12.508 -6.336 -12.172 1 97.69 128 MET B O 1
ATOM 2561 N N . MET B 1 129 ? 13.086 -7.574 -13.906 1 97.5 129 MET B N 1
ATOM 2562 C CA . MET B 1 129 ? 14.344 -6.844 -14.07 1 97.5 129 MET B CA 1
ATOM 2563 C C . MET B 1 129 ? 14.078 -5.398 -14.477 1 97.5 129 MET B C 1
ATOM 2565 O O . MET B 1 129 ? 14.75 -4.48 -13.992 1 97.5 129 MET B O 1
ATOM 2569 N N . ALA B 1 130 ? 13.141 -5.234 -15.344 1 98.12 130 ALA B N 1
ATOM 2570 C CA . ALA B 1 130 ? 12.742 -3.877 -15.703 1 98.12 130 ALA B CA 1
ATOM 2571 C C . ALA B 1 130 ? 12.211 -3.117 -14.492 1 98.12 130 ALA B C 1
ATOM 2573 O O . ALA B 1 130 ? 12.531 -1.944 -14.297 1 98.12 130 ALA B O 1
ATOM 2574 N N . ALA B 1 131 ? 11.414 -3.809 -13.703 1 98.62 131 ALA B N 1
ATOM 2575 C CA . ALA B 1 131 ? 10.883 -3.197 -12.484 1 98.62 131 ALA B CA 1
ATOM 2576 C C . ALA B 1 131 ? 12 -2.75 -11.555 1 98.62 131 ALA B C 1
ATOM 2578 O O . ALA B 1 131 ? 11.945 -1.657 -10.984 1 98.62 131 ALA B O 1
ATOM 2579 N N . ILE B 1 132 ? 12.984 -3.555 -11.453 1 98.19 132 ILE B N 1
ATOM 2580 C CA . ILE B 1 132 ? 14.109 -3.266 -10.57 1 98.19 132 ILE B CA 1
ATOM 2581 C C . ILE B 1 132 ? 14.875 -2.055 -11.094 1 98.19 132 ILE B C 1
ATOM 2583 O O . ILE B 1 132 ? 15.242 -1.167 -10.32 1 98.19 132 ILE B O 1
ATOM 2587 N N . ALA B 1 133 ? 15.086 -2.039 -12.359 1 98.19 133 ALA B N 1
ATOM 2588 C CA . ALA B 1 133 ? 15.797 -0.91 -12.953 1 98.19 133 ALA B CA 1
ATOM 2589 C C . ALA B 1 133 ? 15.062 0.402 -12.68 1 98.19 133 ALA B C 1
ATOM 2591 O O . ALA B 1 133 ? 15.68 1.396 -12.289 1 98.19 133 ALA B O 1
ATOM 2592 N N . LEU B 1 134 ? 13.789 0.398 -12.844 1 98.06 134 LEU B N 1
ATOM 2593 C CA . LEU B 1 134 ? 12.977 1.585 -12.617 1 98.06 134 LEU B CA 1
ATOM 2594 C C . LEU B 1 134 ? 12.977 1.977 -11.141 1 98.06 134 LEU B C 1
ATOM 2596 O O . LEU B 1 134 ? 13.07 3.16 -10.805 1 98.06 134 LEU B O 1
ATOM 2600 N N . ALA B 1 135 ? 12.914 1.008 -10.305 1 98 135 ALA B N 1
ATOM 2601 C CA . ALA B 1 135 ? 12.922 1.26 -8.859 1 98 135 ALA B CA 1
ATOM 2602 C C . ALA B 1 135 ? 14.266 1.825 -8.414 1 98 135 ALA B C 1
ATOM 2604 O O . ALA B 1 135 ? 14.328 2.691 -7.539 1 98 135 ALA B O 1
ATOM 2605 N N . LEU B 1 136 ? 15.297 1.349 -9.016 1 97.31 136 LEU B N 1
ATOM 2606 C CA . LEU B 1 136 ? 16.641 1.816 -8.672 1 97.31 136 LEU B CA 1
ATOM 2607 C C . LEU B 1 136 ? 16.828 3.268 -9.094 1 97.31 136 LEU B C 1
ATOM 2609 O O . LEU B 1 136 ? 17.469 4.047 -8.383 1 97.31 136 LEU B O 1
ATOM 2613 N N . ILE B 1 137 ? 16.297 3.607 -10.195 1 96.38 137 ILE B N 1
ATOM 2614 C CA . ILE B 1 137 ? 16.391 4.988 -10.656 1 96.38 137 ILE B CA 1
ATOM 2615 C C . ILE B 1 137 ? 15.68 5.906 -9.656 1 96.38 137 ILE B C 1
ATOM 2617 O O . ILE B 1 137 ? 16.188 6.98 -9.328 1 96.38 137 ILE B O 1
ATOM 2621 N N . ASN B 1 138 ? 14.609 5.465 -9.18 1 94.88 138 ASN B N 1
ATOM 2622 C CA . ASN B 1 138 ? 13.898 6.266 -8.188 1 94.88 138 ASN B CA 1
ATOM 2623 C C . ASN B 1 138 ? 14.625 6.285 -6.852 1 94.88 138 ASN B C 1
ATOM 2625 O O . ASN B 1 138 ? 14.695 7.32 -6.188 1 94.88 138 ASN B O 1
ATOM 2629 N N . LEU B 1 139 ? 15.117 5.203 -6.473 1 95.5 139 LEU B N 1
ATOM 2630 C CA . LEU B 1 139 ? 15.758 5.078 -5.168 1 95.5 139 LEU B CA 1
ATOM 2631 C C . LEU B 1 139 ? 17.016 5.926 -5.094 1 95.5 139 LEU B C 1
ATOM 2633 O O . LEU B 1 139 ? 17.25 6.613 -4.098 1 95.5 139 LEU B O 1
ATOM 2637 N N . PHE B 1 140 ? 17.766 5.934 -6.113 1 95 140 PHE B N 1
ATOM 2638 C CA . PHE B 1 140 ? 19.078 6.562 -6.023 1 95 140 PHE B CA 1
ATOM 2639 C C . PHE B 1 140 ? 19.125 7.836 -6.859 1 95 140 PHE B C 1
ATOM 2641 O O . PHE B 1 140 ? 20.016 8.664 -6.691 1 95 140 PHE B O 1
ATOM 2648 N N . GLY B 1 141 ? 18.25 8.031 -7.75 1 92.38 141 GLY B N 1
ATOM 2649 C CA . GLY B 1 141 ? 18.297 9.172 -8.648 1 92.38 141 GLY B CA 1
ATOM 2650 C C . GLY B 1 141 ? 17.234 10.211 -8.352 1 92.38 141 GLY B C 1
ATOM 2651 O O . GLY B 1 141 ? 17.484 11.18 -7.629 1 92.38 141 GLY B O 1
ATOM 2652 N N . LEU B 1 142 ? 16 9.891 -8.719 1 89.44 142 LEU B N 1
ATOM 2653 C CA . LEU B 1 142 ? 14.922 10.875 -8.688 1 89.44 142 LEU B CA 1
ATOM 2654 C C . LEU B 1 142 ? 14.32 10.984 -7.293 1 89.44 142 LEU B C 1
ATOM 2656 O O . LEU B 1 142 ? 13.844 12.055 -6.902 1 89.44 142 LEU B O 1
ATOM 2660 N N . GLY B 1 143 ? 14.336 9.992 -6.535 1 86.88 143 GLY B N 1
ATOM 2661 C CA . GLY B 1 143 ? 13.773 9.992 -5.195 1 86.88 143 GLY B CA 1
ATOM 2662 C C . GLY B 1 143 ? 14.375 11.047 -4.285 1 86.88 143 GLY B C 1
ATOM 2663 O O . GLY B 1 143 ? 13.672 11.945 -3.816 1 86.88 143 GLY B O 1
ATOM 2664 N N . PRO B 1 144 ? 15.648 10.961 -4.164 1 88.88 144 PRO B N 1
ATOM 2665 C CA . PRO B 1 144 ? 16.312 11.945 -3.307 1 88.88 144 PRO B CA 1
ATOM 2666 C C . PRO B 1 144 ? 16.125 13.383 -3.807 1 88.88 144 PRO B C 1
ATOM 2668 O O . PRO B 1 144 ? 16 14.305 -3.004 1 88.88 144 PRO B O 1
ATOM 2671 N N . LYS B 1 145 ? 16.062 13.539 -5.062 1 86.19 145 LYS B N 1
ATOM 2672 C CA . LYS B 1 145 ? 15.82 14.867 -5.617 1 86.19 145 LYS B CA 1
ATOM 2673 C C . LYS B 1 145 ? 14.406 15.344 -5.301 1 86.19 145 LYS B C 1
ATOM 2675 O O . LYS B 1 145 ? 14.195 16.5 -4.949 1 86.19 145 LYS B O 1
ATOM 2680 N N . THR B 1 146 ? 13.461 14.477 -5.441 1 81.38 146 THR B N 1
ATOM 2681 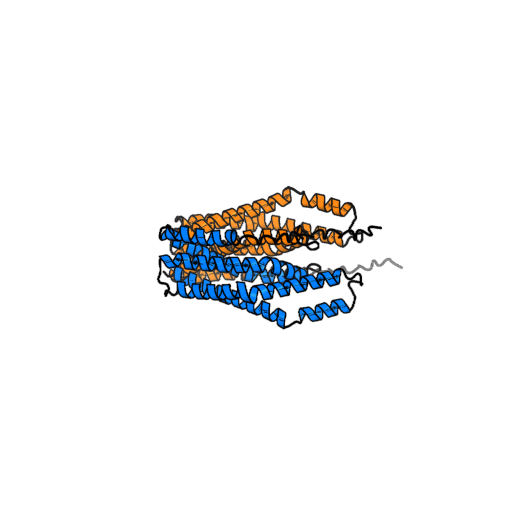C CA . THR B 1 146 ? 12.078 14.781 -5.121 1 81.38 146 THR B CA 1
ATOM 2682 C C . THR B 1 146 ? 11.922 15.086 -3.633 1 81.38 146 THR B C 1
ATOM 2684 O O . THR B 1 146 ? 11.266 16.062 -3.26 1 81.38 146 THR B O 1
ATOM 2687 N N . THR B 1 147 ? 12.555 14.375 -2.816 1 81.75 147 THR B N 1
ATOM 2688 C CA . THR B 1 147 ? 12.469 14.539 -1.369 1 81.75 147 THR B CA 1
ATOM 2689 C C . THR B 1 147 ? 13.086 15.867 -0.933 1 81.75 147 THR B C 1
ATOM 2691 O O . THR B 1 147 ? 12.547 16.547 -0.059 1 81.75 147 THR B O 1
ATOM 2694 N N . GLN B 1 148 ? 14.148 16.156 -1.519 1 83.38 148 GLN B N 1
ATOM 2695 C CA . GLN B 1 148 ? 14.805 17.422 -1.199 1 83.38 148 GLN B CA 1
ATOM 2696 C C . GLN B 1 148 ? 13.93 18.609 -1.585 1 83.38 148 GLN B C 1
ATOM 2698 O O . GLN B 1 148 ? 13.852 19.594 -0.851 1 83.38 148 GLN B O 1
ATOM 2703 N N . LEU B 1 149 ? 13.32 18.469 -2.635 1 78.94 149 LEU B N 1
ATOM 2704 C CA . LEU B 1 149 ? 12.422 19.516 -3.084 1 78.94 149 LEU B CA 1
ATOM 2705 C C . LEU B 1 149 ? 11.242 19.672 -2.129 1 78.94 149 LEU B C 1
ATOM 2707 O O . LEU B 1 149 ? 10.883 20.781 -1.745 1 78.94 149 LEU B O 1
ATOM 2711 N N . MET B 1 150 ? 10.734 18.656 -1.679 1 78.69 150 MET B N 1
ATOM 2712 C CA . MET B 1 150 ? 9.594 18.656 -0.772 1 78.69 150 MET B CA 1
ATOM 2713 C C . MET B 1 150 ? 9.992 19.172 0.605 1 78.69 150 MET B C 1
ATOM 2715 O O . MET B 1 150 ? 9.227 19.906 1.248 1 78.69 150 MET B O 1
ATOM 2719 N N . ALA B 1 151 ? 11.172 18.906 0.992 1 77.19 151 ALA B N 1
ATOM 2720 C CA . ALA B 1 151 ? 11.68 19.391 2.273 1 77.19 151 ALA B CA 1
ATOM 2721 C C . ALA B 1 151 ? 11.914 20.891 2.234 1 77.19 151 ALA B C 1
ATOM 2723 O O . ALA B 1 151 ? 11.695 21.594 3.229 1 77.19 151 ALA B O 1
ATOM 2724 N N . SER B 1 152 ? 12.336 21.281 1.112 1 76.62 152 SER B N 1
ATOM 2725 C CA . SER B 1 152 ? 12.617 22.703 0.976 1 76.62 152 SER B CA 1
ATOM 2726 C C . SER B 1 152 ? 11.336 23.531 1.085 1 76.62 152 SER B C 1
ATOM 2728 O O . SER B 1 152 ? 11.359 24.656 1.596 1 76.62 152 SER B O 1
ATOM 2730 N N . LEU B 1 153 ? 10.312 22.953 0.635 1 68.69 153 LEU B N 1
ATOM 2731 C CA . LEU B 1 153 ? 9.031 23.641 0.749 1 68.69 153 LEU B CA 1
ATOM 2732 C C . LEU B 1 153 ? 8.617 23.781 2.209 1 68.69 153 LEU B C 1
ATOM 2734 O O . LEU B 1 153 ? 8.102 24.828 2.615 1 68.69 153 LEU B O 1
ATOM 2738 N N . TYR B 1 154 ? 8.898 22.859 2.977 1 66.12 154 TYR B N 1
ATOM 2739 C CA . TYR B 1 154 ? 8.633 22.891 4.41 1 66.12 154 TYR B CA 1
ATOM 2740 C C . TYR B 1 154 ? 9.492 23.938 5.102 1 66.12 154 TYR B C 1
ATOM 2742 O O . TYR B 1 154 ? 9.008 24.703 5.941 1 66.12 154 TYR B O 1
ATOM 2750 N N . GLN B 1 155 ? 10.719 23.891 4.738 1 68 155 GLN B N 1
ATOM 2751 C CA . GLN B 1 155 ? 11.641 24.844 5.359 1 68 155 GLN B CA 1
ATOM 2752 C C . GLN B 1 155 ? 11.242 26.281 5.043 1 68 155 GLN B C 1
ATOM 2754 O O . GLN B 1 155 ? 11.352 27.172 5.895 1 68 155 GLN B O 1
ATOM 2759 N N . GLN B 1 156 ? 10.836 26.422 3.908 1 64.69 156 GLN B N 1
ATOM 2760 C CA . GLN B 1 156 ? 10.391 27.766 3.525 1 64.69 156 GLN B CA 1
ATOM 2761 C C . GLN B 1 156 ? 9.18 28.188 4.344 1 64.69 156 GLN B C 1
ATOM 2763 O O . GLN B 1 156 ? 9.07 29.344 4.742 1 64.69 156 GLN B O 1
ATOM 2768 N N . HIS B 1 157 ? 8.344 27.25 4.625 1 61.72 157 HIS B N 1
ATOM 2769 C CA . HIS B 1 157 ? 7.176 27.531 5.453 1 61.72 157 HIS B CA 1
ATOM 2770 C C . HIS B 1 157 ? 7.59 27.938 6.867 1 61.72 157 HIS B C 1
ATOM 2772 O O . HIS B 1 157 ? 7.039 28.875 7.438 1 61.72 157 HIS B O 1
ATOM 2778 N N . LEU B 1 158 ? 8.547 27.234 7.379 1 61.72 158 LEU B N 1
ATOM 2779 C CA . LEU B 1 158 ? 9.023 27.516 8.727 1 61.72 158 LEU B CA 1
ATOM 2780 C C . LEU B 1 158 ? 9.648 28.906 8.789 1 61.72 158 LEU B C 1
ATOM 2782 O O . LEU B 1 158 ? 9.461 29.641 9.773 1 61.72 158 LEU B O 1
ATOM 2786 N N . LYS B 1 159 ? 10.359 29.219 7.828 1 61.66 159 LYS B N 1
ATOM 2787 C CA . LYS B 1 159 ? 10.977 30.531 7.762 1 61.66 159 LYS B CA 1
ATOM 2788 C C . LYS B 1 159 ? 9.922 31.641 7.656 1 61.66 159 LYS B C 1
ATOM 2790 O O . LYS B 1 159 ? 10.031 32.688 8.305 1 61.66 159 LYS B O 1
ATOM 2795 N N . ASP B 1 160 ? 8.93 31.359 6.926 1 59.5 160 ASP B N 1
ATOM 2796 C CA . ASP B 1 160 ? 7.844 32.312 6.746 1 59.5 160 ASP B CA 1
ATOM 2797 C C . ASP B 1 160 ? 7.02 32.469 8.023 1 59.5 160 ASP B C 1
ATOM 2799 O O . ASP B 1 160 ? 6.551 33.562 8.344 1 59.5 160 ASP B O 1
ATOM 2803 N N . ALA B 1 161 ? 6.855 31.375 8.695 1 56.53 161 ALA B N 1
ATOM 2804 C CA . ALA B 1 161 ? 6.082 31.375 9.93 1 56.53 161 ALA B CA 1
ATOM 2805 C C . ALA B 1 161 ? 6.844 32.062 11.055 1 56.53 161 ALA B C 1
ATOM 2807 O O . ALA B 1 161 ? 6.238 32.656 11.945 1 56.53 161 ALA B O 1
ATOM 2808 N N . SER B 1 162 ? 8.133 31.812 11.188 1 52.97 162 SER B N 1
ATOM 2809 C CA . SER B 1 162 ? 8.977 32.438 12.203 1 52.97 162 SER B CA 1
ATOM 2810 C C . SER B 1 162 ? 9.133 33.938 11.969 1 52.97 162 SER B C 1
ATOM 2812 O O . SER B 1 162 ? 9.367 34.688 12.914 1 52.97 162 SER B O 1
ATOM 2814 N N . SER B 1 163 ? 9.18 34.312 10.742 1 49.59 163 SER B N 1
ATOM 2815 C CA . SER B 1 163 ? 9.273 35.719 10.477 1 49.59 163 SER B CA 1
ATOM 2816 C C . SER B 1 163 ? 8.055 36.469 11.008 1 49.59 163 SER B C 1
ATOM 2818 O O . SER B 1 163 ? 6.918 36.094 10.734 1 49.59 163 SER B O 1
ATOM 2820 N N . SER B 1 164 ? 8.086 36.938 12.258 1 43.28 164 SER B N 1
ATOM 2821 C CA . SER B 1 164 ? 7.176 37.719 13.055 1 43.28 164 SER B CA 1
ATOM 2822 C C . SER B 1 164 ? 6.219 38.531 12.18 1 43.28 164 SER B C 1
ATOM 2824 O O . SER B 1 164 ? 5.453 39.375 12.672 1 43.28 164 SER B O 1
ATOM 2826 N N . ALA B 1 165 ? 6.434 38.875 10.766 1 43 165 ALA B N 1
ATOM 2827 C CA . ALA B 1 165 ? 5.551 39.812 10.078 1 43 165 ALA B CA 1
ATOM 2828 C C . ALA B 1 165 ? 4.164 39.219 9.875 1 43 165 ALA B C 1
ATOM 2830 O O . ALA B 1 165 ? 4.027 38 9.688 1 43 165 ALA B O 1
ATOM 2831 N N . PRO B 1 166 ? 2.977 39.969 10.055 1 39.38 166 PRO B N 1
ATOM 2832 C CA . PRO B 1 166 ? 1.58 39.531 9.953 1 39.38 166 PRO B CA 1
ATOM 2833 C C . PRO B 1 166 ? 1.34 38.562 8.789 1 39.38 166 PRO B C 1
ATOM 2835 O O . PRO B 1 166 ? 1.963 38.719 7.734 1 39.38 166 PRO B O 1
ATOM 2838 N N . LEU B 1 167 ? 0.82 37.312 8.977 1 41.19 167 LEU B N 1
ATOM 2839 C CA . LEU B 1 167 ? 0.477 36.188 8.109 1 41.19 167 LEU B CA 1
ATOM 2840 C C . LEU B 1 167 ? 0.094 36.656 6.715 1 41.19 167 LEU B C 1
ATOM 2842 O O . LEU B 1 167 ? -0.125 35.875 5.809 1 41.19 167 LEU B O 1
ATOM 2846 N N . LEU B 1 168 ? -0.701 37.812 6.652 1 37.56 168 LEU B N 1
ATOM 2847 C CA . LEU B 1 168 ? -1.331 38.469 5.512 1 37.56 168 LEU B CA 1
ATOM 2848 C C . LEU B 1 168 ? -0.289 39.156 4.641 1 37.56 168 LEU B C 1
ATOM 2850 O O . LEU B 1 168 ? -0.629 40.031 3.824 1 37.56 168 LEU B O 1
ATOM 2854 N N . SER B 1 169 ? 0.997 39.188 4.953 1 39.03 169 SER B N 1
ATOM 2855 C CA . SER B 1 169 ? 1.775 40.125 4.164 1 39.03 169 SER B CA 1
ATOM 2856 C C . SER B 1 169 ? 1.912 39.688 2.719 1 39.03 169 SER B C 1
ATOM 2858 O O . SER B 1 169 ? 1.817 38.469 2.43 1 39.03 169 SER B O 1
ATOM 2860 N N . ASP B 1 170 ? 1.894 40.5 1.727 1 46.44 170 ASP B N 1
ATOM 2861 C CA . ASP B 1 170 ? 2.043 40.438 0.276 1 46.44 170 ASP B CA 1
ATOM 2862 C C . ASP B 1 170 ? 3.219 39.531 -0.115 1 46.44 170 ASP B C 1
ATOM 2864 O O . ASP B 1 170 ? 3.193 38.906 -1.166 1 46.44 170 ASP B O 1
ATOM 2868 N N . ALA B 1 171 ? 4.25 39.5 0.714 1 46.28 171 ALA B N 1
ATOM 2869 C CA . ALA B 1 171 ? 5.473 38.781 0.405 1 46.28 171 ALA B CA 1
ATOM 2870 C C . ALA B 1 171 ? 5.277 37.281 0.597 1 46.28 171 ALA B C 1
ATOM 2872 O O . ALA B 1 171 ? 5.852 36.469 -0.14 1 46.28 171 ALA B O 1
ATOM 2873 N N . SER B 1 172 ? 4.52 36.812 1.483 1 46.53 172 SER B N 1
ATOM 2874 C CA . SER B 1 172 ? 4.23 35.406 1.698 1 46.53 172 SER B CA 1
ATOM 2875 C C . SER B 1 172 ? 3.365 34.844 0.576 1 46.53 172 SER B C 1
ATOM 2877 O O . SER B 1 172 ? 3.533 33.688 0.174 1 46.53 172 SER B O 1
ATOM 2879 N N . LYS B 1 173 ? 2.365 35.625 0.176 1 48.28 173 LYS B N 1
ATOM 2880 C CA . LYS B 1 173 ? 1.617 35.312 -1.036 1 48.28 173 LYS B CA 1
ATOM 2881 C C . LYS B 1 173 ? 2.539 35.25 -2.25 1 48.28 173 LYS B C 1
ATOM 2883 O O . LYS B 1 173 ? 2.35 34.406 -3.133 1 48.28 173 LYS B O 1
ATOM 2888 N N . GLU B 1 174 ? 3.449 36.125 -2.311 1 49 174 GLU B N 1
ATOM 2889 C CA . GLU B 1 174 ? 4.375 36.156 -3.441 1 49 174 GLU B CA 1
ATOM 2890 C C . GLU B 1 174 ? 5.328 34.969 -3.406 1 49 174 GLU B C 1
ATOM 2892 O O . GLU B 1 174 ? 5.664 34.406 -4.449 1 49 174 GLU B O 1
ATOM 2897 N N . ALA B 1 175 ? 5.809 34.562 -2.273 1 45.91 175 ALA B N 1
ATOM 2898 C CA . ALA B 1 175 ? 6.684 33.406 -2.121 1 45.91 175 ALA B CA 1
ATOM 2899 C C . ALA B 1 175 ? 5.934 32.125 -2.396 1 45.91 175 ALA B C 1
ATOM 2901 O O . ALA B 1 175 ? 6.492 31.172 -2.965 1 45.91 175 ALA B O 1
ATOM 2902 N N . LYS B 1 176 ? 4.715 32.031 -2.002 1 48.59 176 LYS B N 1
ATOM 2903 C CA . LYS B 1 176 ? 3.818 30.922 -2.381 1 48.59 176 LYS B CA 1
ATOM 2904 C C . LYS B 1 176 ? 3.609 30.891 -3.893 1 48.59 176 LYS B C 1
ATOM 2906 O O . LYS B 1 176 ? 3.49 29.812 -4.48 1 48.59 176 LYS B O 1
ATOM 2911 N N . LYS B 1 177 ? 3.41 32.062 -4.453 1 48.5 177 LYS B N 1
ATOM 2912 C CA . LYS B 1 177 ? 3.279 32.125 -5.906 1 48.5 177 LYS B CA 1
ATOM 2913 C C . LYS B 1 177 ? 4.539 31.609 -6.594 1 48.5 177 LYS B C 1
ATOM 2915 O O . LYS B 1 177 ? 4.457 30.969 -7.645 1 48.5 177 LYS B O 1
ATOM 2920 N N . LYS B 1 178 ? 5.664 31.922 -6.047 1 45.69 178 LYS B N 1
ATOM 2921 C CA . LYS B 1 178 ? 6.926 31.531 -6.672 1 45.69 178 LYS B CA 1
ATOM 2922 C C . LYS B 1 178 ? 7.227 30.047 -6.438 1 45.69 178 LYS B C 1
ATOM 2924 O O . LYS B 1 178 ? 7.852 29.391 -7.277 1 45.69 178 LYS B O 1
ATOM 2929 N N . PHE B 1 179 ? 7.117 29.484 -5.363 1 45.03 179 PHE B N 1
ATOM 2930 C CA . PHE B 1 179 ? 7.418 28.109 -5.043 1 45.03 179 PHE B CA 1
ATOM 2931 C C . PHE B 1 179 ? 6.422 27.156 -5.711 1 45.03 179 PHE B C 1
ATOM 2933 O O . PHE B 1 179 ? 6.77 26.047 -6.09 1 45.03 179 PHE B O 1
ATOM 2940 N N . GLY B 1 180 ? 5.176 27.438 -5.668 1 46.38 180 GLY B N 1
ATOM 2941 C CA . GLY B 1 180 ? 4.223 26.688 -6.469 1 46.38 180 GLY B CA 1
ATOM 2942 C C . GLY B 1 180 ? 4.648 26.531 -7.918 1 46.38 180 GLY B C 1
ATOM 2943 O O . GLY B 1 180 ? 4.148 25.656 -8.633 1 46.38 180 GLY B O 1
ATOM 2944 N N . THR B 1 181 ? 5.219 27.609 -8.438 1 44.94 181 THR B N 1
ATOM 2945 C CA . THR B 1 181 ? 5.441 27.719 -9.875 1 44.94 181 THR B CA 1
ATOM 2946 C C . THR B 1 181 ? 6.777 27.094 -10.266 1 44.94 181 THR B C 1
ATOM 2948 O O . THR B 1 181 ? 7.246 27.266 -11.398 1 44.94 181 THR B O 1
ATOM 2951 N N . CYS B 1 182 ? 7.559 26.641 -9.273 1 50.31 182 CYS B N 1
ATOM 2952 C CA . CYS B 1 182 ? 8.766 26.234 -9.992 1 50.31 182 CYS B CA 1
ATOM 2953 C C . CYS B 1 182 ? 8.516 24.984 -10.82 1 50.31 182 CYS B C 1
ATOM 2955 O O . CYS B 1 182 ? 8.367 23.891 -10.273 1 50.31 182 CYS B O 1
ATOM 2957 N N . PRO B 1 183 ? 8.148 25.203 -12 1 55.25 183 PRO B N 1
ATOM 2958 C CA . PRO B 1 183 ? 7.941 24.172 -13.023 1 55.25 183 PRO B CA 1
ATOM 2959 C C . PRO B 1 183 ? 8.93 23.016 -12.906 1 55.25 183 PRO B C 1
ATOM 2961 O O . PRO B 1 183 ? 8.555 21.859 -13.102 1 55.25 183 PRO B O 1
ATOM 2964 N N . ALA B 1 184 ? 10.109 23.344 -12.406 1 56.19 184 ALA B N 1
ATOM 2965 C CA . ALA B 1 184 ? 11.125 22.297 -12.367 1 56.19 184 ALA B CA 1
ATOM 2966 C C . ALA B 1 184 ? 10.852 21.312 -11.234 1 56.19 184 ALA B C 1
ATOM 2968 O O . ALA B 1 184 ? 10.984 20.109 -11.406 1 56.19 184 ALA B O 1
ATOM 2969 N N . LYS B 1 185 ? 10.406 21.828 -10.133 1 60.59 185 LYS B N 1
ATOM 2970 C CA . LYS B 1 185 ? 10.172 20.969 -8.977 1 60.59 185 LYS B CA 1
ATOM 2971 C C . LYS B 1 185 ? 8.984 20.047 -9.211 1 60.59 185 LYS B C 1
ATOM 2973 O O . LYS B 1 185 ? 9.047 18.859 -8.891 1 60.59 185 LYS B O 1
ATOM 2978 N N . GLY B 1 186 ? 8.047 20.609 -9.781 1 65 186 GLY B N 1
ATOM 2979 C CA . GLY B 1 186 ? 6.906 19.797 -10.164 1 65 186 GLY B CA 1
ATOM 2980 C C . GLY B 1 186 ? 7.246 18.75 -11.203 1 65 186 GLY B C 1
ATOM 2981 O O . GLY B 1 186 ? 6.703 17.641 -11.164 1 65 186 GLY B O 1
ATOM 2982 N N . MET B 1 187 ? 8.219 19.094 -11.914 1 69.44 187 MET B N 1
ATOM 2983 C CA . MET B 1 187 ? 8.609 18.188 -12.992 1 69.44 187 MET B CA 1
ATOM 2984 C C . MET B 1 187 ? 9.312 16.953 -12.445 1 69.44 187 MET B C 1
ATOM 2986 O O . MET B 1 187 ? 9.047 15.836 -12.883 1 69.44 187 MET B O 1
ATOM 2990 N N . VAL B 1 188 ? 10.148 17.125 -11.453 1 75.88 188 VAL B N 1
ATOM 2991 C CA . VAL B 1 188 ? 10.906 16 -10.914 1 75.88 188 VAL B CA 1
ATOM 2992 C C . VAL B 1 188 ? 9.961 15.047 -10.188 1 75.88 188 VAL B C 1
ATOM 2994 O O . VAL B 1 188 ? 10.055 13.828 -10.352 1 75.88 188 VAL B O 1
ATOM 2997 N N . HIS B 1 189 ? 9.062 15.578 -9.477 1 76.88 189 HIS B N 1
ATOM 2998 C CA . HIS B 1 189 ? 8.07 14.75 -8.805 1 76.88 189 HIS B CA 1
ATOM 2999 C C . HIS B 1 189 ? 7.219 13.984 -9.812 1 76.88 189 HIS B C 1
ATOM 3001 O O . HIS B 1 189 ? 6.961 12.789 -9.633 1 76.88 189 HIS B O 1
ATOM 3007 N N . GLY B 1 190 ? 6.871 14.68 -10.859 1 82 190 GLY B N 1
ATOM 3008 C CA . GLY B 1 190 ? 6.078 14.047 -11.898 1 82 190 GLY B CA 1
ATOM 3009 C C . GLY B 1 190 ? 6.797 12.906 -12.586 1 82 190 GLY B C 1
ATOM 3010 O O . GLY B 1 190 ? 6.199 11.859 -12.859 1 82 190 GLY B O 1
ATOM 3011 N N . ILE B 1 191 ? 8.031 13.086 -12.812 1 88.38 191 ILE B N 1
ATOM 3012 C CA . ILE B 1 191 ? 8.82 12.055 -13.461 1 88.38 191 ILE B CA 1
ATOM 3013 C C . ILE B 1 191 ? 9.008 10.875 -12.516 1 88.38 191 ILE B C 1
ATOM 3015 O O . ILE B 1 191 ? 8.945 9.711 -12.93 1 88.38 191 ILE B O 1
ATOM 3019 N N . SER B 1 192 ? 9.242 11.172 -11.266 1 91.06 192 SER B N 1
ATOM 3020 C CA . SER B 1 192 ? 9.367 10.109 -10.281 1 91.06 192 SER B CA 1
ATOM 3021 C C . SER B 1 192 ? 8.086 9.289 -10.195 1 91.06 192 SER B C 1
ATOM 3023 O O . SER B 1 192 ? 8.133 8.055 -10.133 1 91.06 192 SER B O 1
ATOM 3025 N N . MET B 1 193 ? 7.004 9.938 -10.352 1 89.56 193 MET B N 1
ATOM 3026 C CA . MET B 1 193 ? 5.719 9.25 -10.312 1 89.56 193 MET B CA 1
ATOM 3027 C C . MET B 1 193 ? 5.52 8.406 -11.57 1 89.56 193 MET B C 1
ATOM 3029 O O . MET B 1 193 ? 4.926 7.324 -11.516 1 89.56 193 MET B O 1
ATOM 3033 N N . LEU B 1 194 ? 5.941 8.938 -12.633 1 92.38 194 LEU B N 1
ATOM 3034 C CA . LEU B 1 194 ? 5.844 8.172 -13.875 1 92.38 194 LEU B CA 1
ATOM 3035 C C . LEU B 1 194 ? 6.688 6.906 -13.805 1 92.38 194 LEU B C 1
ATOM 3037 O O . LEU B 1 194 ? 6.266 5.848 -14.273 1 92.38 194 LEU B O 1
ATOM 3041 N N . LEU B 1 195 ? 7.84 7 -13.203 1 95.5 195 LEU B N 1
ATOM 3042 C CA . LEU B 1 195 ? 8.68 5.824 -13.016 1 95.5 195 LEU B CA 1
ATOM 3043 C C . LEU B 1 195 ? 7.98 4.797 -12.125 1 95.5 195 LEU B C 1
ATOM 3045 O O . LEU B 1 195 ? 8.062 3.592 -12.383 1 95.5 195 LEU B O 1
ATOM 3049 N N . ASP B 1 196 ? 7.293 5.281 -11.164 1 95.62 196 ASP B N 1
ATOM 3050 C CA . ASP B 1 196 ? 6.539 4.379 -10.297 1 95.62 196 ASP B CA 1
ATOM 3051 C C . ASP B 1 196 ? 5.426 3.674 -11.07 1 95.62 196 ASP B C 1
ATOM 3053 O O . ASP B 1 196 ? 5.18 2.486 -10.859 1 95.62 196 ASP B O 1
ATOM 3057 N N . LEU B 1 197 ? 4.801 4.406 -11.945 1 96.44 197 LEU B N 1
ATOM 3058 C CA . LEU B 1 197 ? 3.725 3.82 -12.742 1 96.44 197 LEU B CA 1
ATOM 3059 C C . LEU B 1 197 ? 4.266 2.758 -13.695 1 96.44 197 LEU B C 1
ATOM 3061 O O . LEU B 1 197 ? 3.66 1.697 -13.859 1 96.44 197 LEU B O 1
ATOM 3065 N N . MET B 1 198 ? 5.355 3.061 -14.266 1 97.62 198 MET B N 1
ATOM 3066 C CA . MET B 1 198 ? 5.996 2.078 -15.141 1 97.62 198 MET B CA 1
ATOM 3067 C C . MET B 1 198 ? 6.445 0.857 -14.344 1 97.62 198 MET B C 1
ATOM 3069 O O . MET B 1 198 ? 6.344 -0.273 -14.82 1 97.62 198 MET B O 1
ATOM 3073 N N . ASN B 1 199 ? 7.023 1.149 -13.172 1 98.44 199 ASN B N 1
ATOM 3074 C CA . ASN B 1 199 ? 7.371 0.049 -12.273 1 98.44 199 ASN B CA 1
ATOM 3075 C C . ASN B 1 199 ? 6.156 -0.819 -11.961 1 98.44 199 ASN B C 1
ATOM 3077 O O . ASN B 1 199 ? 6.234 -2.047 -12.008 1 98.44 199 ASN B O 1
ATOM 3081 N N . LEU B 1 200 ? 5.035 -0.202 -11.695 1 98.56 200 LEU B N 1
ATOM 3082 C CA . LEU B 1 200 ? 3.791 -0.916 -11.438 1 98.56 200 LEU B CA 1
ATOM 3083 C C . LEU B 1 200 ? 3.398 -1.778 -12.633 1 98.56 200 LEU B C 1
ATOM 3085 O O . LEU B 1 200 ? 2.994 -2.93 -12.469 1 98.56 200 LEU B O 1
ATOM 3089 N N . GLY B 1 201 ? 3.51 -1.248 -13.82 1 98.44 201 GLY B N 1
ATOM 3090 C CA . GLY B 1 201 ? 3.232 -2.018 -15.023 1 98.44 201 GLY B CA 1
ATOM 3091 C C . GLY B 1 201 ? 4.109 -3.246 -15.156 1 98.44 201 GLY B C 1
ATOM 3092 O O . GLY B 1 201 ? 3.635 -4.316 -15.547 1 98.44 201 GLY B O 1
ATOM 3093 N N . ALA B 1 202 ? 5.367 -3.117 -14.867 1 98.69 202 ALA B N 1
ATOM 3094 C CA . ALA B 1 202 ? 6.305 -4.23 -14.953 1 98.69 202 ALA B CA 1
ATOM 3095 C C . ALA B 1 202 ? 5.988 -5.305 -13.922 1 98.69 202 ALA B C 1
ATOM 3097 O O . ALA B 1 202 ? 6.031 -6.5 -14.219 1 98.69 202 ALA B O 1
ATOM 3098 N N . VAL B 1 203 ? 5.688 -4.906 -12.703 1 98.62 203 VAL B N 1
ATOM 3099 C CA . VAL B 1 203 ? 5.324 -5.852 -11.656 1 98.62 203 VAL B CA 1
ATOM 3100 C C . VAL B 1 203 ? 4.02 -6.555 -12.023 1 98.62 203 VAL B C 1
ATOM 3102 O O . VAL B 1 203 ? 3.865 -7.754 -11.781 1 98.62 203 VAL B O 1
ATOM 3105 N N . PHE B 1 204 ? 3.105 -5.793 -12.602 1 98.5 204 PHE B N 1
ATOM 3106 C CA . PHE B 1 204 ? 1.86 -6.359 -13.109 1 98.5 204 PHE B CA 1
ATOM 3107 C C . PHE B 1 204 ? 2.139 -7.445 -14.148 1 98.5 204 PHE B C 1
ATOM 3109 O O . PHE B 1 204 ? 1.566 -8.531 -14.078 1 98.5 204 PHE B O 1
ATOM 3116 N N . ALA B 1 205 ? 2.988 -7.168 -15.039 1 97.81 205 ALA B N 1
ATOM 3117 C CA . ALA B 1 205 ? 3.359 -8.148 -16.062 1 97.81 205 ALA B CA 1
ATOM 3118 C C . ALA B 1 205 ? 3.982 -9.391 -15.422 1 97.81 205 ALA B C 1
ATOM 3120 O O . ALA B 1 205 ? 3.727 -10.516 -15.859 1 97.81 205 ALA B O 1
ATOM 3121 N N . PHE B 1 206 ? 4.82 -9.219 -14.438 1 97.44 206 PHE B N 1
ATOM 3122 C CA . PHE B 1 206 ? 5.422 -10.336 -13.711 1 97.44 206 PHE B CA 1
ATOM 3123 C C . PHE B 1 206 ? 4.352 -11.234 -13.109 1 97.44 206 PHE B C 1
ATOM 3125 O O . PHE B 1 206 ? 4.391 -12.453 -13.289 1 97.44 206 PHE B O 1
ATOM 3132 N N . ILE B 1 207 ? 3.371 -10.617 -12.477 1 97.44 207 ILE B N 1
ATOM 3133 C CA . ILE B 1 207 ? 2.322 -11.383 -11.805 1 97.44 207 ILE B CA 1
ATOM 3134 C C . ILE B 1 207 ? 1.474 -12.117 -12.836 1 97.44 207 ILE B C 1
ATOM 3136 O O . ILE B 1 207 ? 1.116 -13.281 -12.641 1 97.44 207 ILE B O 1
ATOM 3140 N N . CYS B 1 208 ? 1.222 -11.5 -13.961 1 95.62 208 CYS B N 1
ATOM 3141 C CA . CYS B 1 208 ? 0.468 -12.141 -15.031 1 95.62 208 CYS B CA 1
ATOM 3142 C C . CYS B 1 208 ? 1.216 -13.352 -15.57 1 95.62 208 CYS B C 1
ATOM 3144 O O . CYS B 1 208 ? 0.63 -14.422 -15.742 1 95.62 208 CYS B O 1
ATOM 3146 N N . ALA B 1 209 ? 2.494 -13.195 -15.75 1 94.38 209 ALA B N 1
ATOM 3147 C CA . ALA B 1 209 ? 3.303 -14.281 -16.297 1 94.38 209 ALA B CA 1
ATOM 3148 C C . ALA B 1 209 ? 3.379 -15.453 -15.328 1 94.38 209 ALA B C 1
ATOM 3150 O O . ALA B 1 209 ? 3.326 -16.609 -15.742 1 94.38 209 ALA B O 1
ATOM 3151 N N . VAL B 1 210 ? 3.479 -15.133 -14.07 1 92.25 210 VAL B N 1
ATOM 3152 C CA . VAL B 1 210 ? 3.562 -16.172 -13.055 1 92.25 210 VAL B CA 1
ATOM 3153 C C . VAL B 1 210 ? 2.223 -16.906 -12.945 1 92.25 210 VAL B C 1
ATOM 3155 O O . VAL B 1 210 ? 2.18 -18.125 -12.781 1 92.25 210 VAL B O 1
ATOM 3158 N N . ALA B 1 211 ? 1.146 -16.109 -13.055 1 91.19 211 ALA B N 1
ATOM 3159 C CA . ALA B 1 211 ? -0.186 -16.703 -12.969 1 91.19 211 ALA B CA 1
ATOM 3160 C C . ALA B 1 211 ? -0.443 -17.641 -14.148 1 91.19 211 ALA B C 1
ATOM 3162 O O . ALA B 1 211 ? -1.223 -18.594 -14.031 1 91.19 211 ALA B O 1
ATOM 3163 N N . LEU B 1 212 ? 0.175 -17.391 -15.234 1 87.5 212 LEU B N 1
ATOM 3164 C CA . LEU B 1 212 ? -0.045 -18.172 -16.453 1 87.5 212 LEU B CA 1
ATOM 3165 C C . LEU B 1 212 ? 0.871 -19.391 -16.484 1 87.5 212 LEU B C 1
ATOM 3167 O O . LEU B 1 212 ? 0.705 -20.281 -17.328 1 87.5 212 LEU B O 1
ATOM 3171 N N . ASP B 1 213 ? 1.843 -19.438 -15.617 1 79.62 213 ASP B N 1
ATOM 3172 C CA . ASP B 1 213 ? 2.729 -20.594 -15.523 1 79.62 213 ASP B CA 1
ATOM 3173 C C . ASP B 1 213 ? 2.072 -21.719 -14.742 1 79.62 213 ASP B C 1
ATOM 3175 O O . ASP B 1 213 ? 2.23 -22.891 -15.086 1 79.62 213 ASP B O 1
#

Nearest PDB structures (foldseek):
  6m97-assembly1_A  TM=3.133E-01  e=1.122E+00  Salmo salar
  2d4c-assembly2_D  TM=3.085E-01  e=1.639E+00  Homo sapiens
  1fnt-assembly1_g  TM=3.735E-01  e=2.510E+00  Trypanosoma brucei
  4uos-assembly1_A  TM=2.818E-01  e=5.355E+00  synthetic construct
  1fnt-assembly1_g  TM=3.823E-01  e=2.267E+00  Trypanosoma brucei

pLDDT: mean 73.83, std 24.96, range [23.88, 98.75]

Sequence (426 aa):
MADESLSGHEIPEERKSTAGRSPSTALQLMPALLLSLLLQLADSRICKIVSLLGAAYAFGSNVWLLRYGPRMYAVCCKESRWLGKEAFSTLQAACFPEFFALQTAACLVALGGRWATASVWDVANLAMMAAIALALINLFGLGPKTTQLMASLYQQHLKDASSSAPLLSDASKEAKKKFGTCPAKGMVHGISMLLDLMNLGAVFAFICAVALDMADESLSGHEIPEERKSTAGRSPSTALQLMPALLLSLLLQLADSRICKIVSLLGAAYAFGSNVWLLRYGPRMYAVCCKESRWLGKEAFSTLQAACFPEFFALQTAACLVALGGRWATASVWDVANLAMMAAIALALINLFGLGPKTTQLMASLYQQHLKDASSSAPLLSDASKEAKKKFGTCPAKGMVHGISMLLDLMNLGAVFAFICAVALD

Organism: Symbiodinium microadriaticum (NCBI:txid2951)

InterPro domains:
  IPR025423 TMEM205-like [PF13664] (54-152)
  IPR053009 Xanthocillin Biosynthesis-Associated Protein [PTHR23241] (49-204)